Protein AF-A0A7S1S851-F1 (afdb_monomer)

Foldseek 3Di:
DDDDDDDDDDDDDDDDDDDDDDDDDDDDDDDDDDDDDDDDDDPPPPPCDVVNVVVVPDDDAAAAQRVVLLLLLLLLLLVPPCPPPVAPQSVDSQKHKLVSLLLLLLADSVLSLCLQCPVLVFDFPDDPPVCVVVVIGMHGSSSLLVSLVVSDPPQFWARYFQWAWEAFPPHPGIDTHQRRDLVVLLPADDDFDDLVLLCLQAPDPPPPPPPPPDDPVVLVVVVVLVVCVVVDDDPVSVVVVSCLSHPHDDSVLSSQLSSLSSRIHTYFQEAEDEVCVVPVPDDPDDPPPPPLVVPLPPGLRVVLRSLLSNLLNLLSLLSSCLPDPLVQVLCCQQQVGNDPVLSSLLSQLSSQLNSLSSFEYEYPQAPSDDPNYAKAADQDPDGQADPVRHGYIHGHPNNSPDGSLVVSLVSQLRSCCHSSNVADQFFLDDDDPPGSGQGGSVSSSVCNNPPSVNSSRHSNSSSVSSSSSRQHDDDPPDPDDPPDDSSPPLDPDPDDPDDPPPPPPNDDDPPSPPDPPPPFFQFLVAFPPPHPDDCQQPQWDQDPVRTTGHDPQWTHDNSHTDGD

InterPro domains:
  IPR024079 Metallopeptidase, catalytic domain superfamily [G3DSA:3.40.390.10] (291-471)
  IPR029463 Lysine-specific metallo-endopeptidase [PF14521] (325-466)
  IPR029463 Lysine-specific metallo-endopeptidase [SM01351] (320-467)

Solvent-accessible surface area (backbone atoms only — not comparable to full-atom values): 32716 Å² total; per-residue (Å²): 144,82,89,82,85,88,82,88,79,88,88,77,84,90,80,85,91,86,91,77,86,84,81,85,80,83,85,83,91,80,79,92,85,82,89,80,91,80,92,75,90,70,91,72,80,73,78,75,47,69,68,58,56,55,59,70,69,51,75,79,79,59,52,44,72,33,66,69,48,37,48,53,41,20,48,51,46,41,68,71,49,62,83,77,76,73,44,77,53,68,71,37,50,55,27,42,43,36,65,39,51,15,61,70,56,36,27,24,50,65,40,40,48,46,33,40,52,67,72,55,57,51,67,68,64,57,77,54,68,67,47,47,74,72,64,53,42,23,36,45,34,65,56,54,47,52,41,37,53,69,75,43,60,76,73,36,51,29,81,23,41,35,18,25,24,36,65,40,79,95,47,93,60,55,46,48,75,45,73,61,35,72,75,57,52,40,70,55,56,74,83,83,49,55,48,68,56,27,36,57,31,68,45,71,70,78,66,75,71,74,66,92,83,76,75,62,59,68,60,52,50,50,51,48,51,64,71,43,55,93,69,63,83,47,74,66,56,52,51,53,50,46,45,68,56,20,32,76,58,54,64,71,56,49,37,50,57,54,33,35,64,47,42,25,35,48,54,51,67,62,47,68,47,50,43,65,76,77,37,79,85,64,94,84,84,79,85,85,65,67,75,70,62,70,73,59,60,100,51,51,60,43,51,52,44,52,45,42,47,50,34,33,47,37,29,39,50,27,59,70,36,58,89,34,77,64,31,45,54,45,29,36,45,26,24,43,44,61,50,67,72,56,49,52,50,51,48,41,38,40,40,39,32,34,58,45,58,38,30,29,33,40,29,42,67,30,93,85,53,49,91,43,22,32,62,52,64,43,43,50,82,79,65,19,37,48,102,83,71,26,33,41,40,27,35,16,74,36,35,75,72,43,56,71,30,54,41,30,38,47,56,44,22,54,44,25,33,26,73,86,47,56,21,39,84,38,55,63,42,70,54,81,97,62,40,41,56,34,35,29,63,72,43,22,36,48,32,2,70,75,37,32,82,51,16,71,36,15,20,58,27,52,20,51,40,32,58,68,52,50,72,71,57,74,53,93,86,57,83,88,54,99,83,61,63,85,82,61,62,99,60,81,71,88,88,70,86,80,81,85,79,80,54,96,78,78,63,80,76,75,78,69,78,66,73,70,61,92,87,61,41,39,61,25,88,41,64,28,77,90,46,79,60,59,72,85,28,42,62,57,44,71,45,95,88,29,31,21,26,29,38,93,70,30,33,26,56,96,40,22,35,40,76,101

pLDDT: mean 81.57, std 20.52, range [30.0, 98.5]

Nearest PDB structures (foldseek):
  2x3b-assembly1_A  TM=8.551E-01  e=3.881E-07  Aeromonas salmonicida subsp. achromogenes
  2x3b-assembly1_B  TM=8.591E-01  e=5.454E-07  Aeromonas salmonicida subsp. achromogenes
  8ugc-assembly2_B  TM=2.317E-01  e=4.389E+00  synthetic construct

Structure (mmCIF, N/CA/C/O backbone):
data_AF-A0A7S1S851-F1
#
_entry.id   AF-A0A7S1S851-F1
#
loop_
_atom_site.group_PDB
_atom_site.id
_atom_site.type_symbol
_atom_site.label_atom_id
_atom_site.label_alt_id
_atom_site.label_comp_id
_atom_site.label_asym_id
_atom_site.label_entity_id
_atom_site.label_seq_id
_atom_site.pdbx_PDB_ins_code
_atom_site.Cartn_x
_atom_site.Cartn_y
_atom_site.Cartn_z
_atom_site.occupancy
_atom_site.B_iso_or_equiv
_atom_site.auth_seq_id
_atom_site.auth_comp_id
_atom_site.auth_asym_id
_atom_site.auth_atom_id
_atom_site.pdbx_PDB_model_num
ATOM 1 N N . VAL A 1 1 ? -51.704 -3.972 32.680 1.00 39.94 1 VAL A N 1
ATOM 2 C CA . VAL A 1 1 ? -52.248 -2.944 31.767 1.00 39.94 1 VAL A CA 1
ATOM 3 C C . VAL A 1 1 ? -51.208 -2.741 30.686 1.00 39.94 1 VAL A C 1
ATOM 5 O O . VAL A 1 1 ? -50.244 -2.023 30.900 1.00 39.94 1 VAL A O 1
ATOM 8 N N . ALA A 1 2 ? -51.317 -3.532 29.623 1.00 32.38 2 ALA A N 1
ATOM 9 C CA . ALA A 1 2 ? -50.386 -3.569 28.504 1.00 32.38 2 ALA A CA 1
ATOM 10 C C . ALA A 1 2 ? -51.182 -3.201 27.250 1.00 32.38 2 ALA A C 1
ATOM 12 O O . ALA A 1 2 ? -52.262 -3.752 27.042 1.00 32.38 2 ALA A O 1
ATOM 13 N N . LEU A 1 3 ? -50.672 -2.246 26.479 1.00 42.72 3 LEU A N 1
ATOM 14 C CA . LEU A 1 3 ? -51.167 -1.904 25.151 1.00 42.72 3 LEU A CA 1
ATOM 15 C C . LEU A 1 3 ? -50.251 -2.604 24.148 1.00 42.72 3 LEU A C 1
ATOM 17 O O . LEU A 1 3 ? -49.051 -2.340 24.124 1.00 42.72 3 LEU A O 1
ATOM 21 N N . VAL A 1 4 ? -50.824 -3.517 23.371 1.00 40.59 4 VAL A N 1
ATOM 22 C CA . VAL A 1 4 ? -50.229 -4.088 22.161 1.00 40.59 4 VAL A CA 1
ATOM 23 C C . VAL A 1 4 ? -51.035 -3.501 21.009 1.00 40.59 4 VAL A C 1
ATOM 25 O O . VAL A 1 4 ? -52.261 -3.588 21.025 1.00 40.59 4 VAL A O 1
ATOM 28 N N . GLY A 1 5 ? -50.350 -2.822 20.092 1.00 38.72 5 GLY A N 1
ATOM 29 C CA . GLY A 1 5 ? -50.911 -2.349 18.833 1.00 38.72 5 GLY A CA 1
ATOM 30 C C . GLY A 1 5 ? -50.645 -3.380 17.746 1.00 38.72 5 GLY A C 1
ATOM 31 O O . GLY A 1 5 ? -49.513 -3.845 17.608 1.00 38.72 5 GLY A O 1
ATOM 32 N N . ASP A 1 6 ? -51.706 -3.732 17.030 1.00 37.62 6 ASP A N 1
ATOM 33 C CA . ASP A 1 6 ? -51.705 -4.571 15.839 1.00 37.62 6 ASP A CA 1
ATOM 34 C C . ASP A 1 6 ? -51.187 -3.776 14.629 1.00 37.62 6 ASP A C 1
ATOM 36 O O . ASP A 1 6 ? -51.644 -2.660 14.379 1.00 37.62 6 ASP A O 1
ATOM 40 N N . GLU A 1 7 ? -50.269 -4.362 13.857 1.00 41.78 7 GLU A N 1
ATOM 41 C CA . GLU A 1 7 ? -49.989 -3.944 12.479 1.00 41.78 7 GLU A CA 1
ATOM 42 C C . GLU A 1 7 ? -50.407 -5.059 11.515 1.00 41.78 7 GLU A C 1
ATOM 44 O O . GLU A 1 7 ? -49.962 -6.207 11.601 1.00 41.78 7 GLU A O 1
ATOM 49 N N . GLU A 1 8 ? -51.301 -4.689 10.600 1.00 37.66 8 GLU A N 1
ATOM 50 C CA . GLU A 1 8 ? -51.836 -5.502 9.516 1.00 37.66 8 GLU A CA 1
ATOM 51 C C . GLU A 1 8 ? -50.798 -5.686 8.392 1.00 37.66 8 GLU A C 1
ATOM 53 O O . GLU A 1 8 ? -50.186 -4.730 7.919 1.00 37.66 8 GLU A O 1
ATOM 58 N N . CYS A 1 9 ? -50.647 -6.920 7.902 1.00 31.52 9 CYS A N 1
ATOM 59 C CA . CYS A 1 9 ? -49.972 -7.223 6.636 1.00 31.52 9 CYS A CA 1
ATOM 60 C C . CYS A 1 9 ? -51.009 -7.369 5.510 1.00 31.52 9 CYS A C 1
ATOM 62 O O . CYS A 1 9 ? -51.999 -8.082 5.702 1.00 31.52 9 CYS A O 1
ATOM 64 N N . PRO A 1 10 ? -50.790 -6.798 4.309 1.00 46.47 10 PRO A N 1
ATOM 65 C CA . PRO A 1 10 ? -51.670 -7.037 3.178 1.00 46.47 10 PRO A CA 1
ATOM 66 C C . PRO A 1 10 ? -51.397 -8.407 2.541 1.00 46.47 10 PRO A C 1
ATOM 68 O O . PRO A 1 10 ? -50.267 -8.791 2.242 1.00 46.47 10 PRO A O 1
ATOM 71 N N . SER A 1 11 ? -52.491 -9.128 2.318 1.00 38.31 11 SER A N 1
ATOM 72 C CA . SER A 1 11 ? -52.597 -10.410 1.629 1.00 38.31 11 SER A CA 1
ATOM 73 C C . SER A 1 11 ? -52.113 -10.348 0.176 1.00 38.31 11 SER A C 1
ATOM 75 O O . SER A 1 11 ? -52.639 -9.560 -0.614 1.00 38.31 11 SER A O 1
ATOM 77 N N . LEU A 1 12 ? -51.200 -11.248 -0.201 1.00 37.12 12 LEU A N 1
ATOM 78 C CA . LEU A 1 12 ? -50.907 -11.581 -1.596 1.00 37.12 12 LEU A CA 1
ATOM 79 C C . LEU A 1 12 ? -51.399 -12.991 -1.938 1.00 37.12 12 LEU A C 1
ATOM 81 O O . LEU A 1 12 ? -51.325 -13.917 -1.133 1.00 37.12 12 LEU A O 1
ATOM 85 N N . GLY A 1 13 ? -51.952 -13.068 -3.148 1.00 38.12 13 GLY A N 1
ATOM 86 C CA . GLY A 1 13 ? -52.731 -14.146 -3.745 1.00 38.12 13 GLY A CA 1
ATOM 87 C C . GLY A 1 13 ? -52.154 -15.556 -3.659 1.00 38.12 13 GLY A C 1
ATOM 88 O O . GLY A 1 13 ? -50.960 -15.791 -3.819 1.00 38.12 13 GLY A O 1
ATOM 89 N N . ALA A 1 14 ? -53.086 -16.489 -3.488 1.00 39.44 14 ALA A N 1
ATOM 90 C CA . ALA A 1 14 ? -52.912 -17.921 -3.629 1.00 39.44 14 ALA A CA 1
ATOM 91 C C . ALA A 1 14 ? -52.558 -18.313 -5.076 1.00 39.44 14 ALA A C 1
ATOM 93 O O . ALA A 1 14 ? -53.204 -17.872 -6.029 1.00 39.44 14 ALA A O 1
ATOM 94 N N . GLY A 1 15 ? -51.568 -19.193 -5.209 1.00 39.69 15 GLY A N 1
ATOM 95 C CA . GLY A 1 15 ? -51.209 -19.919 -6.422 1.00 39.69 15 GLY A CA 1
ATOM 96 C C . GLY A 1 15 ? -50.681 -21.297 -6.023 1.00 39.69 15 GLY A C 1
ATOM 97 O O . GLY A 1 15 ? -49.881 -21.415 -5.101 1.00 39.69 15 GLY A O 1
ATOM 98 N N . ASP A 1 16 ? -51.233 -22.314 -6.666 1.00 41.53 16 ASP A N 1
ATOM 99 C CA . ASP A 1 16 ? -51.361 -23.704 -6.235 1.00 41.53 16 ASP A CA 1
ATOM 100 C C . ASP A 1 16 ? -50.160 -24.604 -6.615 1.00 41.53 16 ASP A C 1
ATOM 102 O O . ASP A 1 16 ? -49.400 -24.295 -7.531 1.00 41.53 16 ASP A O 1
ATOM 106 N N . ALA A 1 17 ? -50.110 -25.766 -5.954 1.00 39.25 17 ALA A N 1
ATOM 107 C CA . ALA A 1 17 ? -49.441 -27.025 -6.308 1.00 39.25 17 ALA A CA 1
ATOM 108 C C . ALA A 1 17 ? -47.898 -27.152 -6.241 1.00 39.25 17 ALA A C 1
ATOM 110 O O . ALA A 1 17 ? -47.154 -26.716 -7.114 1.00 39.25 17 ALA A O 1
ATOM 111 N N . GLY A 1 18 ? -47.434 -27.946 -5.266 1.00 33.91 18 GLY A N 1
ATOM 112 C CA . GLY A 1 18 ? -46.076 -28.503 -5.216 1.00 33.91 18 GLY A CA 1
ATOM 113 C C . GLY A 1 18 ? -45.863 -29.383 -3.984 1.00 33.91 18 GLY A C 1
ATOM 114 O O . GLY A 1 18 ? -45.373 -28.925 -2.961 1.00 33.91 18 GLY A O 1
ATOM 115 N N . ARG A 1 19 ? -46.314 -30.637 -4.065 1.00 39.62 19 ARG A N 1
ATOM 116 C CA . ARG A 1 19 ? -46.298 -31.647 -2.999 1.00 39.62 19 ARG A CA 1
ATOM 117 C C . ARG A 1 19 ? -44.986 -32.437 -3.092 1.00 39.62 19 ARG A C 1
ATOM 119 O O . ARG A 1 19 ? -44.835 -33.196 -4.042 1.00 39.62 19 ARG A O 1
ATOM 126 N N . GLU A 1 20 ? -44.080 -32.288 -2.126 1.00 38.19 20 GLU A N 1
ATOM 127 C CA . GLU A 1 20 ? -42.930 -33.188 -1.951 1.00 38.19 20 GLU A CA 1
ATOM 128 C C . GLU A 1 20 ? -42.841 -33.702 -0.508 1.00 38.19 20 GLU A C 1
ATOM 130 O O . GLU A 1 20 ? -43.024 -32.970 0.466 1.00 38.19 20 GLU A O 1
ATOM 135 N N . ASP A 1 21 ? -42.628 -35.013 -0.422 1.00 34.00 21 ASP A N 1
ATOM 136 C CA . ASP A 1 21 ? -42.669 -35.862 0.759 1.00 34.00 21 ASP A CA 1
ATOM 137 C C . ASP A 1 21 ? -41.487 -35.626 1.716 1.00 34.00 21 ASP A C 1
ATOM 139 O O . ASP A 1 21 ? -40.323 -35.840 1.378 1.00 34.00 21 ASP A O 1
ATOM 143 N N . CYS A 1 22 ? -41.795 -35.306 2.975 1.00 30.00 22 CYS A N 1
ATOM 144 C CA . CYS A 1 22 ? -40.850 -35.403 4.089 1.00 30.00 22 CYS A CA 1
ATOM 145 C C . CYS A 1 22 ? -40.828 -36.840 4.638 1.00 30.00 22 CYS A C 1
ATOM 147 O O . CYS A 1 22 ? -41.645 -37.214 5.481 1.00 30.00 22 CYS A O 1
ATOM 149 N N . SER A 1 23 ? -39.858 -37.640 4.192 1.00 33.72 23 SER A N 1
ATOM 150 C CA . SER A 1 23 ? -39.542 -38.946 4.779 1.00 33.72 23 SER A CA 1
ATOM 151 C C . SER A 1 23 ? -38.701 -38.787 6.054 1.00 33.72 23 SER A C 1
ATOM 153 O O . SER A 1 23 ? -37.487 -38.589 6.008 1.00 33.72 23 SER A O 1
ATOM 155 N N . LEU A 1 24 ? -39.357 -38.923 7.209 1.00 32.78 24 LEU A N 1
ATOM 156 C CA . LEU A 1 24 ? -38.745 -39.129 8.524 1.00 32.78 24 LEU A CA 1
ATOM 157 C C . LEU A 1 24 ? -38.069 -40.510 8.585 1.00 32.78 24 LEU A C 1
ATOM 159 O O . LEU A 1 24 ? -38.746 -41.535 8.611 1.00 32.78 24 LEU A O 1
ATOM 163 N N . SER A 1 25 ? -36.737 -40.544 8.663 1.00 33.62 25 SER A N 1
ATOM 164 C CA . SER A 1 25 ? -35.997 -41.761 9.024 1.00 33.62 25 SER A CA 1
ATOM 165 C C . SER A 1 25 ? -35.737 -41.789 10.528 1.00 33.62 25 SER A C 1
ATOM 167 O O . SER A 1 25 ? -35.037 -40.940 11.077 1.00 33.62 25 SER A O 1
ATOM 169 N N . ALA A 1 26 ? -36.333 -42.783 11.182 1.00 33.44 26 ALA A N 1
ATOM 170 C CA . ALA A 1 26 ? -36.155 -43.111 12.586 1.00 33.44 26 ALA A CA 1
ATOM 171 C C . ALA A 1 26 ? -34.736 -43.643 12.856 1.00 33.44 26 ALA A C 1
ATOM 173 O O . ALA A 1 26 ? -34.280 -44.583 12.205 1.00 33.44 26 ALA A O 1
ATOM 174 N N . LEU A 1 27 ? -34.052 -43.070 13.851 1.00 33.53 27 LEU A N 1
ATOM 175 C CA . LEU A 1 27 ? -32.785 -43.589 14.361 1.00 33.53 27 LEU A CA 1
ATOM 176 C C . LEU A 1 27 ? -33.067 -44.732 15.351 1.00 33.53 27 LEU A C 1
ATOM 178 O O . LEU A 1 27 ? -33.621 -44.520 16.431 1.00 33.53 27 LEU A O 1
ATOM 182 N N . GLN A 1 28 ? -32.688 -45.950 14.968 1.00 40.25 28 GLN A N 1
ATOM 183 C CA . GLN A 1 28 ? -32.738 -47.148 15.803 1.00 40.25 28 GLN A CA 1
ATOM 184 C C . GLN A 1 28 ? -31.576 -47.181 16.806 1.00 40.25 28 GLN A C 1
ATOM 186 O O . GLN A 1 28 ? -30.404 -47.094 16.447 1.00 40.25 28 GLN A O 1
ATOM 191 N N . LEU A 1 29 ? -31.935 -47.372 18.075 1.00 40.53 29 LEU A N 1
ATOM 192 C CA . LEU A 1 29 ? -31.059 -47.716 19.192 1.00 40.53 29 LEU A CA 1
ATOM 193 C C . LEU A 1 29 ? -30.669 -49.205 19.145 1.00 40.53 29 LEU A C 1
ATOM 195 O O . LEU A 1 29 ? -31.500 -50.079 19.372 1.00 40.53 29 LEU A O 1
ATOM 199 N N . HIS A 1 30 ? -29.379 -49.482 18.976 1.00 37.72 30 HIS A N 1
ATOM 200 C CA . HIS A 1 30 ? -28.691 -50.703 19.417 1.00 37.72 30 HIS A CA 1
ATOM 201 C C . HIS A 1 30 ? -27.325 -50.247 19.952 1.00 37.72 30 HIS A C 1
ATOM 203 O O . HIS A 1 30 ? -26.721 -49.345 19.393 1.00 37.72 30 HIS A O 1
ATOM 209 N N . GLY A 1 31 ? -26.734 -50.742 21.031 1.00 32.47 31 GLY A N 1
ATOM 210 C CA . GLY A 1 31 ? -26.925 -51.956 21.806 1.00 32.47 31 GLY A CA 1
ATOM 211 C C . GLY A 1 31 ? -25.538 -52.286 22.372 1.00 32.47 31 GLY A C 1
ATOM 212 O O . GLY A 1 31 ? -24.575 -52.407 21.622 1.00 32.47 31 GLY A O 1
ATOM 213 N N . ARG A 1 32 ? -25.422 -52.354 23.701 1.00 42.75 32 ARG A N 1
ATOM 214 C CA . ARG A 1 32 ? -24.187 -52.629 24.457 1.00 42.75 32 ARG A CA 1
ATOM 215 C C . ARG A 1 32 ? -23.467 -53.898 23.975 1.00 42.75 32 ARG A C 1
ATOM 217 O O . ARG A 1 32 ? -24.116 -54.936 23.881 1.00 42.75 32 ARG A O 1
ATOM 224 N N . ARG A 1 33 ? -22.129 -53.873 23.896 1.00 40.75 33 ARG A N 1
ATOM 225 C CA . ARG A 1 33 ? -21.268 -55.017 24.263 1.00 40.75 33 ARG A CA 1
ATOM 226 C C . ARG A 1 33 ? -19.983 -54.549 24.943 1.00 40.75 33 ARG A C 1
ATOM 228 O O . ARG A 1 33 ? -19.328 -53.618 24.496 1.00 40.75 33 ARG A O 1
ATOM 235 N N . ALA A 1 34 ? -19.699 -55.219 26.053 1.00 44.41 34 ALA A N 1
ATOM 236 C CA . ALA A 1 34 ? -18.538 -55.077 26.913 1.00 44.41 34 ALA A CA 1
ATOM 237 C C . ALA A 1 34 ? -17.467 -56.133 26.587 1.00 44.41 34 ALA A C 1
ATOM 239 O O . ALA A 1 34 ? -17.764 -57.119 25.909 1.00 44.41 34 ALA A O 1
ATOM 240 N N . ALA A 1 35 ? -16.302 -55.947 27.224 1.00 40.94 35 ALA A N 1
ATOM 241 C CA . ALA A 1 35 ? -15.132 -56.831 27.315 1.00 40.94 35 ALA A CA 1
ATOM 242 C C . ALA A 1 35 ? -14.194 -56.742 26.088 1.00 40.94 35 ALA A C 1
ATOM 244 O O . ALA A 1 35 ? -14.656 -56.713 24.958 1.00 40.94 35 ALA A O 1
ATOM 245 N N . ARG A 1 36 ? -12.863 -56.690 26.217 1.00 41.66 36 ARG A N 1
ATOM 246 C CA . ARG A 1 36 ? -11.988 -57.341 27.205 1.00 41.66 36 ARG A CA 1
ATOM 247 C C . ARG A 1 36 ? -10.614 -56.648 27.263 1.00 41.66 36 ARG A C 1
ATOM 249 O O . ARG A 1 36 ? -10.114 -56.220 26.229 1.00 41.66 36 ARG A O 1
ATOM 256 N N . ASP A 1 37 ? -10.012 -56.626 28.450 1.00 43.97 37 ASP A N 1
ATOM 257 C CA . ASP A 1 37 ? -8.630 -56.223 28.715 1.00 43.97 37 ASP A CA 1
ATOM 258 C C . ASP A 1 37 ? -7.607 -56.999 27.875 1.00 43.97 37 ASP A C 1
ATOM 260 O O . ASP A 1 37 ? -7.678 -58.224 27.747 1.00 43.97 37 ASP A O 1
ATOM 264 N N . THR A 1 38 ? -6.584 -56.305 27.377 1.00 44.50 38 THR A N 1
ATOM 265 C CA . THR A 1 38 ? -5.260 -56.901 27.158 1.00 44.50 38 THR A CA 1
ATOM 266 C C . THR A 1 38 ? -4.206 -55.834 27.431 1.00 44.50 38 THR A C 1
ATOM 268 O O . THR A 1 38 ? -3.881 -55.002 26.590 1.00 44.50 38 THR A O 1
ATOM 271 N N . PHE A 1 39 ? -3.729 -55.831 28.672 1.00 43.50 39 PHE A N 1
ATOM 272 C CA . PHE A 1 39 ? -2.654 -54.987 29.169 1.00 43.50 39 PHE A CA 1
ATOM 273 C C . PHE A 1 39 ? -1.320 -55.600 28.711 1.00 43.50 39 PHE A C 1
ATOM 275 O O . PHE A 1 39 ? -0.819 -56.539 29.326 1.00 43.50 39 PHE A O 1
ATOM 282 N N . GLN A 1 40 ? -0.765 -55.115 27.599 1.00 42.94 40 GLN A N 1
ATOM 283 C CA . GLN A 1 40 ? 0.641 -55.324 27.246 1.00 42.94 40 GLN A CA 1
ATOM 284 C C . GLN A 1 40 ? 1.399 -54.032 27.541 1.00 42.94 40 GLN A C 1
ATOM 286 O O . GLN A 1 40 ? 1.354 -53.071 26.777 1.00 42.94 40 GLN A O 1
ATOM 291 N N . GLY A 1 41 ? 2.074 -54.014 28.689 1.00 45.94 41 GLY A N 1
ATOM 292 C CA . GLY A 1 41 ? 3.061 -52.997 29.014 1.00 45.94 41 GLY A CA 1
ATOM 293 C C . GLY A 1 41 ? 4.297 -53.187 28.141 1.00 45.94 41 GLY A C 1
ATOM 294 O O . GLY A 1 41 ? 5.101 -54.079 28.392 1.00 45.94 41 GLY A O 1
ATOM 295 N N . SER A 1 42 ? 4.443 -52.341 27.125 1.00 44.81 42 SER A N 1
ATOM 296 C CA . SER A 1 42 ? 5.742 -52.023 26.541 1.00 44.81 42 SER A CA 1
ATOM 297 C C . SER A 1 42 ? 6.125 -50.625 27.012 1.00 44.81 42 SER A C 1
ATOM 299 O O . SER A 1 42 ? 5.442 -49.657 26.670 1.00 44.81 42 SER A O 1
ATOM 301 N N . GLU A 1 43 ? 7.197 -50.517 27.795 1.00 48.25 43 GLU A N 1
ATOM 302 C CA . GLU A 1 43 ? 7.880 -49.254 28.081 1.00 48.25 43 GLU A CA 1
ATOM 303 C C . GLU A 1 43 ? 8.383 -48.642 26.763 1.00 48.25 43 GLU A C 1
ATOM 305 O O . GLU A 1 43 ? 9.513 -48.863 26.332 1.00 48.25 43 GLU A O 1
ATOM 310 N N . GLN A 1 44 ? 7.533 -47.863 26.096 1.00 45.66 44 GLN A N 1
ATOM 311 C CA . GLN A 1 44 ? 7.991 -46.836 25.173 1.00 45.66 44 GLN A CA 1
ATOM 312 C C . GLN A 1 44 ? 8.393 -45.632 26.017 1.00 45.66 44 GLN A C 1
ATOM 314 O O . GLN A 1 44 ? 7.574 -44.782 26.366 1.00 45.66 44 GLN A O 1
ATOM 319 N N . ILE A 1 45 ? 9.680 -45.569 26.359 1.00 48.28 45 ILE A N 1
ATOM 320 C CA . ILE A 1 45 ? 10.319 -44.318 26.758 1.00 48.28 45 ILE A CA 1
ATOM 321 C C . ILE A 1 45 ? 10.251 -43.415 25.524 1.00 48.28 45 ILE A C 1
ATOM 323 O O . ILE A 1 45 ? 11.097 -43.478 24.633 1.00 48.28 45 ILE A O 1
ATOM 327 N N . HIS A 1 46 ? 9.180 -42.627 25.430 1.00 52.38 46 HIS A N 1
ATOM 328 C CA . HIS A 1 46 ? 9.069 -41.557 24.457 1.00 52.38 46 HIS A CA 1
ATOM 329 C C . HIS A 1 46 ? 10.212 -40.584 24.733 1.00 52.38 46 HIS A C 1
ATOM 331 O O . HIS A 1 46 ? 10.179 -39.827 25.702 1.00 52.38 46 HIS A O 1
ATOM 337 N N . ALA A 1 47 ? 11.235 -40.623 23.883 1.00 52.28 47 ALA A N 1
ATOM 338 C CA . ALA A 1 47 ? 12.187 -39.539 23.756 1.00 52.28 47 ALA A CA 1
ATOM 339 C C . ALA A 1 47 ? 11.398 -38.306 23.298 1.00 52.28 47 ALA A C 1
ATOM 341 O O . ALA A 1 47 ? 11.202 -38.085 22.103 1.00 52.28 47 ALA A O 1
ATOM 342 N N . ILE A 1 48 ? 10.880 -37.543 24.262 1.00 53.03 48 ILE A N 1
ATOM 343 C CA . ILE A 1 48 ? 10.404 -36.184 24.036 1.00 53.03 48 ILE A CA 1
ATOM 344 C C . ILE A 1 48 ? 11.637 -35.441 23.548 1.00 53.03 48 ILE A C 1
ATOM 346 O O . ILE A 1 48 ? 12.553 -35.164 24.318 1.00 53.03 48 ILE A O 1
ATOM 350 N N . THR A 1 49 ? 11.708 -35.231 22.239 1.00 71.25 49 THR A N 1
ATOM 351 C CA . THR A 1 49 ? 12.826 -34.517 21.629 1.00 71.25 49 THR A CA 1
ATOM 352 C C . THR A 1 49 ? 12.938 -33.137 22.273 1.00 71.25 49 THR A C 1
ATOM 354 O O . THR A 1 49 ? 11.920 -32.516 22.592 1.00 71.25 49 THR A O 1
ATOM 357 N N . ASP A 1 50 ? 14.156 -32.625 22.441 1.00 63.16 50 ASP A N 1
ATOM 358 C CA . ASP A 1 50 ? 14.386 -31.288 23.006 1.00 63.16 50 ASP A CA 1
ATOM 359 C C . ASP A 1 50 ? 13.582 -30.195 22.272 1.00 63.16 50 ASP A C 1
ATOM 361 O O . ASP A 1 50 ? 13.189 -29.198 22.870 1.00 63.16 50 ASP A O 1
ATOM 365 N N . ALA A 1 51 ? 13.232 -30.407 20.996 1.00 57.50 51 ALA A N 1
ATOM 366 C CA . ALA A 1 51 ? 12.351 -29.531 20.223 1.00 57.50 51 ALA A CA 1
ATOM 367 C C . ALA A 1 51 ? 10.906 -29.458 20.762 1.00 57.50 51 ALA A C 1
ATOM 369 O O . ALA A 1 51 ? 10.259 -28.414 20.677 1.00 57.50 51 ALA A O 1
ATOM 370 N N . GLU A 1 52 ? 10.383 -30.545 21.326 1.00 64.62 52 GLU A N 1
ATOM 371 C CA . GLU A 1 52 ? 9.035 -30.611 21.897 1.00 64.62 52 GLU A CA 1
ATOM 372 C C . GLU A 1 52 ? 8.994 -30.020 23.317 1.00 64.62 52 GLU A C 1
ATOM 374 O O . GLU A 1 52 ? 8.030 -29.345 23.685 1.00 64.62 52 GLU A O 1
ATOM 379 N N . LEU A 1 53 ? 10.084 -30.172 24.078 1.00 61.72 53 LEU A N 1
ATOM 380 C CA . LEU A 1 53 ? 10.308 -29.468 25.347 1.00 61.72 53 LEU A CA 1
ATOM 381 C C . LEU A 1 53 ? 10.481 -27.954 25.141 1.00 61.72 53 LEU A C 1
ATOM 383 O O . LEU A 1 53 ? 9.863 -27.170 25.861 1.00 61.72 53 LEU A O 1
ATOM 387 N N . LEU A 1 54 ? 11.222 -27.532 24.111 1.00 58.75 54 LEU A N 1
ATOM 388 C CA . LEU A 1 54 ? 11.359 -26.119 23.739 1.00 58.75 54 LEU A CA 1
ATOM 389 C C . LEU A 1 54 ? 10.037 -25.517 23.236 1.00 58.75 54 LEU A C 1
ATOM 391 O O . LEU A 1 54 ? 9.733 -24.370 23.557 1.00 58.75 54 LEU A O 1
ATOM 395 N N . ARG A 1 55 ? 9.202 -26.286 22.521 1.00 62.84 55 ARG A N 1
ATOM 396 C CA . ARG A 1 55 ? 7.844 -25.847 22.146 1.00 62.84 55 ARG A CA 1
ATOM 397 C C . ARG A 1 55 ? 6.912 -25.701 23.348 1.00 62.84 55 ARG A C 1
ATOM 399 O O . ARG A 1 55 ? 6.108 -24.776 23.356 1.00 62.84 55 ARG A O 1
ATOM 406 N N . LYS A 1 56 ? 7.017 -26.566 24.364 1.00 65.31 56 LYS A N 1
ATOM 407 C CA . LYS A 1 56 ? 6.212 -26.466 25.599 1.00 65.31 56 LYS A CA 1
ATOM 408 C C . LYS A 1 56 ? 6.629 -25.310 26.512 1.00 65.31 56 LYS A C 1
ATOM 410 O O . LYS A 1 56 ? 5.819 -24.875 27.323 1.00 65.31 56 LYS A O 1
ATOM 415 N N . ALA A 1 57 ? 7.861 -24.818 26.384 1.00 67.88 57 ALA A N 1
ATOM 416 C CA . ALA A 1 57 ? 8.367 -23.684 27.156 1.00 67.88 57 ALA A CA 1
ATOM 417 C C . ALA A 1 57 ? 8.090 -22.314 26.507 1.00 67.88 57 ALA A C 1
ATOM 419 O O . ALA A 1 57 ? 8.314 -21.285 27.147 1.00 67.88 57 ALA A O 1
ATOM 420 N N . ALA A 1 58 ? 7.620 -22.273 25.254 1.00 64.94 58 ALA A N 1
ATOM 421 C CA . ALA A 1 58 ? 7.284 -21.017 24.599 1.00 64.94 58 ALA A CA 1
ATOM 422 C C . ALA A 1 58 ? 6.018 -20.407 25.237 1.00 64.94 58 ALA A C 1
ATOM 424 O O . ALA A 1 58 ? 5.038 -21.130 25.445 1.00 64.94 58 ALA A O 1
ATOM 425 N N . PRO A 1 59 ? 6.004 -19.096 25.549 1.00 72.19 59 PRO A N 1
ATOM 426 C CA . PRO A 1 59 ? 4.787 -18.431 25.996 1.00 72.19 59 PRO A CA 1
ATOM 427 C C . PRO A 1 59 ? 3.681 -18.604 24.942 1.00 72.19 59 PRO A C 1
ATOM 429 O O . PRO A 1 59 ? 3.990 -18.699 23.748 1.00 72.19 59 PRO A O 1
ATOM 432 N N . PRO A 1 60 ? 2.400 -18.660 25.358 1.00 71.00 60 PRO A N 1
ATOM 433 C CA . PRO A 1 60 ? 1.301 -18.736 24.410 1.00 71.00 60 PRO A CA 1
ATOM 434 C C . PRO A 1 60 ? 1.412 -17.569 23.422 1.00 71.00 60 PRO A C 1
ATOM 436 O O . PRO A 1 60 ? 1.784 -16.460 23.821 1.00 71.00 60 PRO A O 1
ATOM 439 N N . PRO A 1 61 ? 1.134 -17.810 22.134 1.00 68.75 61 PRO A N 1
ATOM 440 C CA . PRO A 1 61 ? 1.279 -16.776 21.130 1.00 68.75 61 PRO A CA 1
ATOM 441 C C . PRO A 1 61 ? 0.276 -15.639 21.428 1.00 68.75 61 PRO A C 1
ATOM 443 O O . PRO A 1 61 ? -0.806 -15.905 21.966 1.00 68.75 61 PRO A O 1
ATOM 446 N N . PRO A 1 62 ? 0.638 -14.372 21.155 1.00 79.19 62 PRO A N 1
ATOM 447 C CA . PRO A 1 62 ? -0.184 -13.226 21.532 1.00 79.19 62 PRO A CA 1
ATOM 448 C C . PRO A 1 62 ? -1.552 -13.273 20.834 1.00 79.19 62 PRO A C 1
ATOM 450 O O . PRO A 1 62 ? -1.653 -13.778 19.715 1.00 79.19 62 PRO A O 1
ATOM 453 N N . PRO A 1 63 ? -2.622 -12.759 21.461 1.00 90.31 63 PRO A N 1
ATOM 454 C CA . PRO A 1 63 ? -3.950 -12.748 20.851 1.00 90.31 63 PRO A CA 1
ATOM 455 C C . PRO A 1 63 ? -3.980 -11.905 19.559 1.00 90.31 63 PRO A C 1
ATOM 457 O O . PRO A 1 63 ? -3.131 -11.047 19.347 1.00 90.31 63 PRO A O 1
ATOM 460 N N . ILE A 1 64 ? -4.988 -12.116 18.700 1.00 91.81 64 ILE A N 1
ATOM 461 C CA . ILE A 1 64 ? -5.178 -11.391 17.419 1.00 91.81 64 ILE A CA 1
ATOM 462 C C . ILE A 1 64 ? -5.173 -9.861 17.585 1.00 91.81 64 ILE A C 1
ATOM 464 O O . ILE A 1 64 ? -4.636 -9.152 16.740 1.00 91.81 64 ILE A O 1
ATOM 468 N N . CYS A 1 65 ? -5.753 -9.361 18.676 1.00 95.75 65 CYS A N 1
ATOM 469 C CA . CYS A 1 65 ? -5.701 -7.955 19.069 1.00 95.75 65 CYS A CA 1
ATOM 470 C C . CYS A 1 65 ? -4.687 -7.787 20.200 1.00 95.75 65 CYS A C 1
ATOM 472 O O . CYS A 1 65 ? -5.064 -7.532 21.347 1.00 95.75 65 CYS A O 1
ATOM 474 N N . ASP A 1 66 ? -3.407 -8.003 19.891 1.00 95.56 66 ASP A N 1
ATOM 475 C CA . ASP A 1 66 ? -2.332 -7.810 20.856 1.00 95.56 66 ASP A CA 1
ATOM 476 C C . ASP A 1 66 ? -2.373 -6.382 21.412 1.00 95.56 66 ASP A C 1
ATOM 478 O O . ASP A 1 66 ? -2.425 -5.400 20.668 1.00 95.56 66 ASP A O 1
ATOM 482 N N . ARG A 1 67 ? -2.355 -6.268 22.742 1.00 95.19 67 ARG A N 1
ATOM 483 C CA . ARG A 1 67 ? -2.523 -4.985 23.426 1.00 95.19 67 ARG A CA 1
ATOM 484 C C . ARG A 1 67 ? -1.468 -3.963 23.002 1.00 95.19 67 ARG A C 1
ATOM 486 O O . ARG A 1 67 ? -1.817 -2.806 22.795 1.00 95.19 67 ARG A O 1
ATOM 493 N N . SER A 1 68 ? -0.211 -4.384 22.848 1.00 95.25 68 SER A N 1
ATOM 494 C CA . SER A 1 68 ? 0.875 -3.476 22.473 1.00 95.25 68 SER A CA 1
ATOM 495 C C . SER A 1 68 ? 0.710 -2.965 21.043 1.00 95.25 68 SER A C 1
ATOM 497 O O . SER A 1 68 ? 0.903 -1.779 20.791 1.00 95.25 68 SER A O 1
ATOM 499 N N . ILE A 1 69 ? 0.256 -3.824 20.124 1.00 95.50 69 ILE A N 1
ATOM 500 C CA . ILE A 1 69 ? -0.034 -3.446 18.736 1.00 95.50 69 ILE A CA 1
ATOM 501 C C . ILE A 1 69 ? -1.237 -2.503 18.663 1.00 95.50 69 ILE A C 1
ATOM 503 O O . ILE A 1 69 ? -1.206 -1.535 17.902 1.00 95.50 69 ILE A O 1
ATOM 507 N N . VAL A 1 70 ? -2.289 -2.757 19.445 1.00 96.50 70 VAL A N 1
ATOM 508 C CA . VAL A 1 70 ? -3.467 -1.880 19.504 1.00 96.50 70 VAL A CA 1
ATOM 509 C C . VAL A 1 70 ? -3.087 -0.496 20.030 1.00 96.50 70 VAL A C 1
ATOM 511 O O . VAL A 1 70 ? -3.438 0.498 19.398 1.00 96.50 70 VAL A O 1
ATOM 514 N N . GLU A 1 71 ? -2.341 -0.421 21.136 1.00 95.44 71 GLU A N 1
ATOM 515 C CA . GLU A 1 71 ? -1.864 0.843 21.713 1.00 95.44 71 GLU A CA 1
ATOM 516 C C . GLU A 1 71 ? -0.940 1.595 20.738 1.00 95.44 71 GLU A C 1
ATOM 518 O O . GLU A 1 71 ? -1.128 2.791 20.505 1.00 95.44 71 GLU A O 1
ATOM 523 N N . GLU A 1 72 ? 0.007 0.897 20.099 1.00 94.25 72 GLU A N 1
ATOM 524 C CA . GLU A 1 72 ? 0.899 1.476 19.086 1.00 94.25 72 GLU A CA 1
ATOM 525 C C . GLU A 1 72 ? 0.109 2.048 17.899 1.00 94.25 72 GLU A C 1
ATOM 527 O O . GLU A 1 72 ? 0.331 3.188 17.482 1.00 94.25 72 GLU A O 1
ATOM 532 N N . THR A 1 73 ? -0.822 1.260 17.357 1.00 94.75 73 THR A N 1
ATOM 533 C CA . THR A 1 73 ? -1.641 1.639 16.199 1.00 94.75 73 THR A CA 1
ATOM 534 C C . THR A 1 73 ? -2.498 2.853 16.529 1.00 94.75 73 THR A C 1
ATOM 536 O O . THR A 1 73 ? -2.505 3.818 15.767 1.00 94.75 73 THR A O 1
ATOM 539 N N . CYS A 1 74 ? -3.153 2.853 17.691 1.00 94.69 74 CYS A N 1
ATOM 540 C CA . CYS A 1 74 ? -3.999 3.961 18.121 1.00 94.69 74 CYS A CA 1
ATOM 541 C C . CYS A 1 74 ? -3.201 5.257 18.293 1.00 94.69 74 CYS A C 1
ATOM 543 O O . CYS A 1 74 ? -3.552 6.290 17.727 1.00 94.69 74 CYS A O 1
ATOM 545 N N . GLY A 1 75 ? -2.039 5.179 18.951 1.00 92.44 75 GLY A N 1
ATOM 546 C CA . GLY A 1 75 ? -1.150 6.328 19.103 1.00 92.44 75 GLY A CA 1
ATOM 547 C C . GLY A 1 75 ? -0.604 6.864 17.772 1.00 92.44 75 GLY A C 1
ATOM 548 O O . GLY A 1 75 ? -0.218 8.031 17.686 1.00 92.44 75 GLY A O 1
ATOM 549 N N . ARG A 1 76 ? -0.536 6.048 16.710 1.00 91.06 76 ARG A N 1
ATOM 550 C CA . ARG A 1 76 ? -0.206 6.515 15.349 1.00 91.06 76 ARG A CA 1
ATOM 551 C C . ARG A 1 76 ? -1.402 7.187 14.669 1.00 91.06 76 ARG A C 1
ATOM 553 O O . ARG A 1 76 ? -1.194 8.223 14.044 1.00 91.06 76 ARG A O 1
ATOM 560 N N . LEU A 1 77 ? -2.606 6.629 14.801 1.00 91.69 77 LEU A N 1
ATOM 561 C CA . LEU A 1 77 ? -3.827 7.175 14.198 1.00 91.69 77 LEU A CA 1
ATOM 562 C C . LEU A 1 77 ? -4.207 8.528 14.806 1.00 91.69 77 LEU A C 1
ATOM 564 O O . LEU A 1 77 ? -4.375 9.488 14.068 1.00 91.69 77 LEU A O 1
ATOM 568 N N . ASN A 1 78 ? -4.198 8.638 16.134 1.00 87.62 78 ASN A N 1
ATOM 569 C CA . ASN A 1 78 ? -4.565 9.864 16.854 1.00 87.62 78 ASN A CA 1
ATOM 570 C C . ASN A 1 78 ? -3.631 11.063 16.528 1.00 87.62 78 ASN A C 1
ATOM 572 O O . ASN A 1 78 ? -3.981 12.237 16.625 1.00 87.62 78 ASN A O 1
ATOM 576 N N . ARG A 1 79 ? -2.406 10.795 16.050 1.00 84.06 79 ARG A N 1
ATOM 577 C CA . ARG A 1 79 ? -1.470 11.851 15.621 1.00 84.06 79 ARG A CA 1
ATOM 578 C C . ARG A 1 79 ? -1.795 12.470 14.258 1.00 84.06 79 ARG A C 1
ATOM 580 O O . ARG A 1 79 ? -1.187 13.486 13.935 1.00 84.06 79 ARG A O 1
ATOM 587 N N . LEU A 1 80 ? -2.695 11.880 13.469 1.00 73.75 80 LEU A N 1
ATOM 588 C CA . LEU A 1 80 ? -3.010 12.343 12.114 1.00 73.75 80 LEU A CA 1
ATOM 589 C C . LEU A 1 80 ? -3.782 13.653 12.083 1.00 73.75 80 LEU A C 1
ATOM 591 O O . LEU A 1 80 ? -3.496 14.500 11.245 1.00 73.75 80 LEU A O 1
ATOM 595 N N . THR A 1 81 ? -4.781 13.803 12.952 1.00 66.31 81 THR A N 1
ATOM 596 C CA . THR A 1 81 ? -5.803 14.837 12.764 1.00 66.31 81 THR A CA 1
ATOM 597 C C . THR A 1 81 ? -6.218 15.512 14.064 1.00 66.31 81 THR A C 1
ATOM 599 O O . THR A 1 81 ? -7.397 15.810 14.256 1.00 66.31 81 THR A O 1
ATOM 602 N N . ARG A 1 82 ? -5.255 15.856 14.932 1.00 59.59 82 ARG A N 1
ATOM 603 C CA . ARG A 1 82 ? -5.531 16.711 16.109 1.00 59.59 82 ARG A CA 1
ATOM 604 C C . ARG A 1 82 ? -6.307 17.990 15.767 1.00 59.59 82 ARG A C 1
ATOM 606 O O . ARG A 1 82 ? -6.930 18.581 16.639 1.00 59.59 82 ARG A O 1
ATOM 613 N N . GLU A 1 83 ? -6.235 18.420 14.513 1.00 58.31 83 GLU A N 1
ATOM 614 C CA . GLU A 1 83 ? -6.809 19.657 13.994 1.00 58.31 83 GLU A CA 1
ATOM 615 C C . GLU A 1 83 ? -8.320 19.596 13.715 1.00 58.31 83 GLU A C 1
ATOM 617 O O . GLU A 1 83 ? -8.925 20.653 13.570 1.00 58.31 83 GLU A O 1
ATOM 622 N N . TYR A 1 84 ? -8.952 18.415 13.638 1.00 60.66 84 TYR A N 1
ATOM 623 C CA . TYR A 1 84 ? -10.339 18.336 13.152 1.00 60.66 84 TYR A CA 1
ATOM 624 C C . TYR A 1 84 ? -11.396 18.698 14.198 1.00 60.66 84 TYR A C 1
ATOM 626 O O . TYR A 1 84 ? -12.380 19.344 13.844 1.00 60.66 84 TYR A O 1
ATOM 634 N N . TRP A 1 85 ? -11.214 18.313 15.465 1.00 63.44 85 TRP A N 1
ATOM 635 C CA . TRP A 1 85 ? -12.235 18.562 16.493 1.00 63.44 85 TRP A CA 1
ATOM 636 C C . TRP A 1 85 ? -11.665 19.100 17.809 1.00 63.44 85 TRP A C 1
ATOM 638 O O . TRP A 1 85 ? -12.321 19.917 18.453 1.00 63.44 85 TRP A O 1
ATOM 648 N N . GLY A 1 86 ? -10.439 18.721 18.193 1.00 72.75 86 GLY A N 1
ATOM 649 C CA . GLY A 1 86 ? -9.803 19.204 19.426 1.00 72.75 86 GLY A CA 1
ATOM 650 C C . GLY A 1 86 ? -10.591 18.839 20.690 1.00 72.75 86 GLY A C 1
ATOM 651 O O . GLY A 1 86 ? -10.576 19.580 21.673 1.00 72.75 86 GLY A O 1
ATOM 652 N N . THR A 1 87 ? -11.320 17.726 20.646 1.00 80.12 87 THR A N 1
ATOM 653 C CA . THR A 1 87 ? -12.242 17.269 21.690 1.00 80.12 87 THR A CA 1
ATOM 654 C C . THR A 1 87 ? -11.519 16.482 22.782 1.00 80.12 87 THR A C 1
ATOM 656 O O . THR A 1 87 ? -10.340 16.141 22.673 1.00 80.12 87 THR A O 1
ATOM 659 N N . ALA A 1 88 ? -12.241 16.142 23.855 1.00 78.81 88 ALA A N 1
ATOM 660 C CA . ALA A 1 88 ? -11.715 15.260 24.896 1.00 78.81 88 ALA A CA 1
ATOM 661 C C . ALA A 1 88 ? -11.355 13.861 24.358 1.00 78.81 88 ALA A C 1
ATOM 663 O O . ALA A 1 88 ? -10.434 13.239 24.883 1.00 78.81 88 ALA A O 1
ATOM 664 N N . ALA A 1 89 ? -12.041 13.385 23.309 1.00 83.19 89 ALA A N 1
ATOM 665 C CA . ALA A 1 89 ? -11.721 12.121 22.651 1.00 83.19 89 ALA A CA 1
ATOM 666 C C . ALA A 1 89 ? -10.353 12.180 21.948 1.00 83.19 89 ALA A C 1
ATOM 668 O O . ALA A 1 89 ? -9.569 11.244 22.067 1.00 83.19 89 ALA A O 1
ATOM 669 N N . ASP A 1 90 ? -10.019 13.310 21.318 1.00 82.94 90 ASP A N 1
ATOM 670 C CA . ASP A 1 90 ? -8.727 13.504 20.642 1.00 82.94 90 ASP A CA 1
ATOM 671 C C . ASP A 1 90 ? -7.547 13.562 21.635 1.00 82.94 90 ASP A C 1
ATOM 673 O O . ASP A 1 90 ? -6.393 13.335 21.267 1.00 82.94 90 ASP A O 1
ATOM 677 N N . ALA A 1 91 ? -7.811 13.843 22.916 1.00 87.00 91 ALA A N 1
ATOM 678 C CA . ALA A 1 91 ? -6.788 13.852 23.961 1.00 87.00 91 ALA A CA 1
ATOM 679 C C . ALA A 1 91 ? -6.402 12.444 24.461 1.00 87.00 91 ALA A C 1
ATOM 681 O O . ALA A 1 91 ? -5.329 12.288 25.054 1.00 87.00 91 ALA A O 1
ATOM 682 N N . ASP A 1 92 ? -7.243 11.428 24.236 1.00 92.06 92 ASP A N 1
ATOM 683 C CA . ASP A 1 92 ? -6.993 10.049 24.657 1.00 92.06 92 ASP A CA 1
ATOM 684 C C . ASP A 1 92 ? -6.354 9.234 23.524 1.00 92.06 92 ASP A C 1
ATOM 686 O O . ASP A 1 92 ? -6.996 8.876 22.540 1.00 92.06 92 ASP A O 1
ATOM 690 N N . ALA A 1 93 ? -5.080 8.871 23.692 1.00 92.06 93 ALA A N 1
ATOM 691 C CA . ALA A 1 93 ? -4.317 8.114 22.699 1.00 92.06 93 ALA A CA 1
ATOM 692 C C . ALA A 1 93 ? -4.842 6.687 22.432 1.00 92.06 93 ALA A C 1
ATOM 694 O O . ALA A 1 93 ? -4.319 6.012 21.546 1.00 92.06 93 ALA A O 1
ATOM 695 N N . SER A 1 94 ? -5.821 6.206 23.205 1.00 95.12 94 SER A N 1
ATOM 696 C CA . SER A 1 94 ? -6.485 4.911 23.012 1.00 95.12 94 SER A CA 1
ATOM 697 C C . SER A 1 94 ? -7.853 5.007 22.320 1.00 95.12 94 SER A C 1
ATOM 699 O O . SER A 1 94 ? -8.507 3.979 22.095 1.00 95.12 94 SER A O 1
ATOM 701 N N . VAL A 1 95 ? -8.250 6.219 21.923 1.00 95.06 95 VAL A N 1
ATOM 702 C CA . VAL A 1 95 ? -9.446 6.519 21.134 1.00 95.06 95 VAL A CA 1
ATOM 703 C C . VAL A 1 95 ? -9.041 6.990 19.735 1.00 95.06 95 VAL A C 1
ATOM 705 O O . VAL A 1 95 ? -8.043 7.692 19.568 1.00 95.06 95 VAL A O 1
ATOM 708 N N . VAL A 1 96 ? -9.819 6.582 18.730 1.00 95.19 96 VAL A N 1
ATOM 709 C CA . VAL A 1 96 ? -9.672 7.013 17.332 1.00 95.19 96 VAL A CA 1
ATOM 710 C C . VAL A 1 96 ? -11.000 7.537 16.789 1.00 95.19 96 VAL A C 1
ATOM 712 O O . VAL A 1 96 ? -12.061 6.963 17.061 1.00 95.19 96 VAL A O 1
ATOM 715 N N . ASN A 1 97 ? -10.949 8.615 16.008 1.00 95.31 97 ASN A N 1
ATOM 716 C CA . ASN A 1 97 ? -12.109 9.209 15.349 1.00 95.31 97 ASN A CA 1
ATOM 717 C C . ASN A 1 97 ? -12.361 8.588 13.960 1.00 95.31 97 ASN A C 1
ATOM 719 O O . ASN A 1 97 ? -11.441 8.198 13.241 1.00 95.31 97 ASN A O 1
ATOM 723 N N . ALA A 1 98 ? -13.619 8.555 13.521 1.00 95.44 98 ALA A N 1
ATOM 724 C CA . ALA A 1 98 ? -13.988 8.162 12.164 1.00 95.44 98 ALA A CA 1
ATOM 725 C C . ALA A 1 98 ? -13.281 9.017 11.097 1.00 95.44 98 ALA A C 1
ATOM 727 O O . ALA A 1 98 ? -12.937 8.495 10.039 1.00 95.44 98 ALA A O 1
ATOM 728 N N . ALA A 1 99 ? -13.023 10.301 11.379 1.00 93.31 99 ALA A N 1
ATOM 729 C CA . ALA A 1 99 ? -12.252 11.174 10.494 1.00 93.31 99 ALA A CA 1
ATOM 730 C C . ALA A 1 99 ? -10.792 10.705 10.329 1.00 93.31 99 ALA A C 1
ATOM 732 O O . ALA A 1 99 ? -10.284 10.681 9.211 1.00 93.31 99 ALA A O 1
ATOM 733 N N . GLU A 1 100 ? -10.147 10.248 11.408 1.00 93.50 100 GLU A N 1
ATOM 734 C CA . GLU A 1 100 ? -8.777 9.709 11.379 1.00 93.50 100 GLU A CA 1
ATOM 735 C C . GLU A 1 100 ? -8.694 8.434 10.551 1.00 93.50 100 GLU A C 1
ATOM 737 O O . GLU A 1 100 ? -7.763 8.252 9.771 1.00 93.50 100 GLU A O 1
ATOM 742 N N . LEU A 1 101 ? -9.683 7.549 10.703 1.00 95.62 101 LEU A N 1
ATOM 743 C CA . LEU A 1 101 ? -9.775 6.323 9.915 1.00 95.62 101 LEU A CA 1
ATOM 744 C C . LEU A 1 101 ? -10.047 6.622 8.438 1.00 95.62 101 LEU A C 1
ATOM 746 O O . LEU A 1 101 ? -9.424 6.004 7.578 1.00 95.62 101 LEU A O 1
ATOM 750 N N . ALA A 1 102 ? -10.943 7.569 8.146 1.00 95.00 102 ALA A N 1
ATOM 751 C CA . ALA A 1 102 ? -11.256 7.996 6.785 1.00 95.00 102 ALA A CA 1
ATOM 752 C C . ALA A 1 102 ? -10.019 8.570 6.082 1.00 95.00 102 ALA A C 1
ATOM 754 O O . ALA A 1 102 ? -9.697 8.152 4.969 1.00 95.00 102 ALA A O 1
ATOM 755 N N . GLU A 1 103 ? -9.280 9.444 6.769 1.00 92.75 103 GLU A N 1
ATOM 756 C CA . GLU A 1 103 ? -8.029 10.014 6.272 1.00 92.75 103 GLU A CA 1
ATOM 757 C C . GLU A 1 103 ? -6.953 8.940 6.108 1.00 92.75 103 GLU A C 1
ATOM 759 O O . GLU A 1 103 ? -6.357 8.803 5.043 1.00 92.75 103 GLU A O 1
ATOM 764 N N . GLN A 1 104 ? -6.725 8.113 7.133 1.00 94.31 104 GLN A N 1
ATOM 765 C CA . GLN A 1 104 ? -5.693 7.079 7.097 1.00 94.31 104 GLN A CA 1
ATOM 766 C C . GLN A 1 104 ? -5.900 6.094 5.942 1.00 94.31 104 GLN A C 1
ATOM 768 O O . GLN A 1 104 ? -4.928 5.707 5.284 1.00 94.31 104 GLN A O 1
ATOM 773 N N . LEU A 1 105 ? -7.146 5.673 5.727 1.00 95.31 105 LEU A N 1
ATOM 774 C CA . LEU A 1 105 ? -7.516 4.668 4.736 1.00 95.31 105 LEU A CA 1
ATOM 775 C C . LEU A 1 105 ? -7.853 5.274 3.365 1.00 95.31 105 LEU A C 1
ATOM 777 O O . LEU A 1 105 ? -8.060 4.515 2.419 1.00 95.31 105 LEU A O 1
ATOM 781 N N . MET A 1 106 ? -7.890 6.608 3.248 1.00 95.00 106 MET A N 1
ATOM 782 C CA . MET A 1 106 ? -8.341 7.331 2.051 1.00 95.00 106 MET A CA 1
ATOM 783 C C . MET A 1 106 ? -9.688 6.784 1.566 1.00 95.00 106 MET A C 1
ATOM 785 O O . MET A 1 106 ? -9.825 6.274 0.455 1.00 95.00 106 MET A O 1
ATOM 789 N N . VAL A 1 107 ? -10.676 6.793 2.460 1.00 95.25 107 VAL A N 1
ATOM 790 C CA . VAL A 1 107 ? -12.039 6.307 2.205 1.00 95.25 107 VAL A CA 1
ATOM 791 C C . VAL A 1 107 ? -13.047 7.358 2.627 1.00 95.25 107 VAL A C 1
ATOM 793 O O . VAL A 1 107 ? -12.772 8.154 3.523 1.00 95.25 107 VAL A O 1
ATOM 796 N N . SER A 1 108 ? -14.233 7.346 2.018 1.00 95.94 108 SER A N 1
ATOM 797 C CA . SER A 1 108 ? -15.282 8.292 2.407 1.00 95.94 108 SER A CA 1
ATOM 798 C C . SER A 1 108 ? -15.606 8.143 3.894 1.00 95.94 108 SER A C 1
ATOM 800 O O . SER A 1 108 ? -15.759 7.023 4.402 1.00 95.94 108 SER A O 1
ATOM 802 N N . ARG A 1 109 ? -15.764 9.274 4.581 1.00 95.31 109 ARG A N 1
ATOM 803 C CA . ARG A 1 109 ? -16.165 9.299 5.989 1.00 95.31 109 ARG A CA 1
ATOM 804 C C . ARG A 1 109 ? -17.491 8.576 6.222 1.00 95.31 109 ARG A C 1
ATOM 806 O O . ARG A 1 109 ? -17.616 7.866 7.214 1.00 95.31 109 ARG A O 1
ATOM 813 N N . ASP A 1 110 ? -18.432 8.685 5.289 1.00 96.44 110 ASP A N 1
ATOM 814 C CA . ASP A 1 110 ? -19.732 8.014 5.376 1.00 96.44 110 ASP A CA 1
ATOM 815 C C . ASP A 1 110 ? -19.589 6.489 5.420 1.00 96.44 110 ASP A C 1
ATOM 817 O O . ASP A 1 110 ? -20.212 5.848 6.263 1.00 96.44 110 ASP A O 1
ATOM 821 N N . SER A 1 111 ? -18.698 5.906 4.605 1.00 97.44 111 SER A N 1
ATOM 822 C CA . SER A 1 111 ? -18.426 4.459 4.665 1.00 97.44 111 SER A CA 1
ATOM 823 C C . SER A 1 111 ? -17.862 4.048 6.032 1.00 97.44 111 SER A C 1
ATOM 825 O O . SER A 1 111 ? -18.221 2.999 6.562 1.00 97.44 111 SER A O 1
ATOM 827 N N . VAL A 1 112 ? -16.999 4.876 6.638 1.00 97.75 112 VAL A N 1
ATOM 828 C CA . VAL A 1 112 ? -16.458 4.610 7.983 1.00 97.75 112 VAL A CA 1
ATOM 829 C C . VAL A 1 112 ? -17.554 4.710 9.040 1.00 97.75 112 VAL A C 1
ATOM 831 O O . VAL A 1 112 ? -17.650 3.830 9.890 1.00 97.75 112 VAL A O 1
ATOM 834 N N . LEU A 1 113 ? -18.395 5.743 8.992 1.00 97.44 113 LEU A N 1
ATOM 835 C CA . LEU A 1 113 ? -19.500 5.925 9.935 1.00 97.44 113 LEU A CA 1
ATOM 836 C C . LEU A 1 113 ? -20.521 4.787 9.843 1.00 97.44 113 LEU A C 1
ATOM 838 O O . LEU A 1 113 ? -20.930 4.255 10.876 1.00 97.44 113 LEU A O 1
ATOM 842 N N . GLU A 1 114 ? -20.895 4.375 8.630 1.00 97.56 114 GLU A N 1
ATOM 843 C CA . GLU A 1 114 ? -21.773 3.225 8.400 1.00 97.56 114 GLU A CA 1
ATOM 844 C C . GLU A 1 114 ? -21.160 1.949 8.993 1.00 97.56 114 GLU A C 1
ATOM 846 O O . GLU A 1 114 ? -21.811 1.225 9.753 1.00 97.56 114 GLU A O 1
ATOM 851 N N . TYR A 1 115 ? -19.878 1.706 8.716 1.00 98.44 115 TYR A N 1
ATOM 852 C CA . TYR A 1 115 ? -19.167 0.546 9.233 1.00 98.44 115 TYR A CA 1
ATOM 853 C C . TYR A 1 115 ? -19.085 0.548 10.768 1.00 98.44 115 TYR A C 1
ATOM 855 O O . TYR A 1 115 ? -19.426 -0.448 11.405 1.00 98.44 115 TYR A O 1
ATOM 863 N N . LEU A 1 116 ? -18.695 1.662 11.395 1.00 98.25 116 LEU A N 1
ATOM 864 C CA . LEU A 1 116 ? -18.585 1.759 12.854 1.00 98.25 116 LEU A CA 1
ATOM 865 C C . LEU A 1 116 ? -19.955 1.670 13.545 1.00 98.25 116 LEU A C 1
ATOM 867 O O . LEU A 1 116 ? -20.128 0.895 14.488 1.00 98.25 116 LEU A O 1
ATOM 871 N N . GLY A 1 117 ? -20.929 2.453 13.083 1.00 97.50 117 GLY A N 1
ATOM 872 C CA . GLY A 1 117 ? -22.225 2.603 13.740 1.00 97.50 117 GLY A CA 1
ATOM 873 C C . GLY A 1 117 ? -23.191 1.455 13.457 1.00 97.50 117 GLY A C 1
ATOM 874 O O . GLY A 1 117 ? -23.818 0.935 14.379 1.00 97.50 117 GLY A O 1
ATOM 875 N N . ILE A 1 118 ? -23.306 1.034 12.196 1.00 97.44 118 ILE A N 1
ATOM 876 C CA . ILE A 1 118 ? -24.297 0.035 11.775 1.00 97.44 118 ILE A CA 1
ATOM 877 C C . ILE A 1 118 ? -23.690 -1.364 11.802 1.00 97.44 118 ILE A C 1
ATOM 879 O O . ILE A 1 118 ? -24.270 -2.275 12.400 1.00 97.44 118 ILE A O 1
ATOM 883 N N . HIS A 1 119 ? -22.528 -1.543 11.170 1.00 97.69 119 HIS A N 1
ATOM 884 C CA . HIS A 1 119 ? -21.957 -2.875 10.984 1.00 97.69 119 HIS A CA 1
ATOM 885 C C . HIS A 1 119 ? -21.305 -3.415 12.262 1.00 97.69 119 HIS A C 1
ATOM 887 O O . HIS A 1 119 ? -21.632 -4.515 12.703 1.00 97.69 119 HIS A O 1
ATOM 893 N N . LEU A 1 120 ? -20.435 -2.629 12.902 1.00 97.62 120 LEU A N 1
ATOM 894 C CA . LEU A 1 120 ? -19.779 -3.022 14.152 1.00 97.62 120 LEU A CA 1
ATOM 895 C C . LEU A 1 120 ? -20.651 -2.793 15.388 1.00 97.62 120 LEU A C 1
ATOM 897 O O . LEU A 1 120 ? -20.416 -3.412 16.436 1.00 97.62 120 LEU A O 1
ATOM 901 N N . ARG A 1 121 ? -21.644 -1.899 15.290 1.00 97.81 121 ARG A N 1
ATOM 902 C CA . ARG A 1 121 ? -22.416 -1.407 16.442 1.00 97.81 121 ARG A CA 1
ATOM 903 C C . ARG A 1 121 ? -21.477 -0.937 17.556 1.00 97.81 121 ARG A C 1
ATOM 905 O O . ARG A 1 121 ? -21.624 -1.342 18.712 1.00 97.81 121 ARG A O 1
ATOM 912 N N . ALA A 1 122 ? -20.437 -0.199 17.176 1.00 97.44 122 ALA A N 1
ATOM 913 C CA . ALA A 1 122 ? -19.492 0.373 18.118 1.00 97.44 122 ALA A CA 1
ATOM 914 C C . ALA A 1 122 ? -20.169 1.502 18.900 1.00 97.44 122 ALA A C 1
ATOM 916 O O . ALA A 1 122 ? -21.050 2.196 18.384 1.00 97.44 122 ALA A O 1
ATOM 917 N N . ARG A 1 123 ? -19.774 1.691 20.157 1.00 96.94 123 ARG A N 1
ATOM 918 C CA . ARG A 1 123 ? -20.275 2.817 20.948 1.00 96.94 123 ARG A CA 1
ATOM 919 C C . ARG A 1 123 ? -19.553 4.099 20.532 1.00 96.94 123 ARG A C 1
ATOM 921 O O . ARG A 1 123 ? -18.332 4.150 20.608 1.00 96.94 123 ARG A O 1
ATOM 928 N N . ASN A 1 124 ? -20.303 5.145 20.179 1.00 97.50 124 ASN A N 1
ATOM 929 C CA . ASN A 1 124 ? -19.717 6.473 20.006 1.00 97.50 124 ASN A CA 1
ATOM 930 C C . ASN A 1 124 ? -19.283 7.035 21.371 1.00 97.50 124 ASN A C 1
ATOM 932 O O . ASN A 1 124 ? -20.098 7.131 22.294 1.00 97.50 124 ASN A O 1
ATOM 936 N N . LEU A 1 125 ? -18.000 7.362 21.497 1.00 96.56 125 LEU A N 1
ATOM 937 C CA . LEU A 1 125 ? -17.384 7.943 22.691 1.00 96.56 125 LEU A CA 1
ATOM 938 C C . LEU A 1 125 ? -17.324 9.468 22.662 1.00 96.56 125 LEU A C 1
ATOM 940 O O . LEU A 1 125 ? -16.977 10.068 23.677 1.00 96.56 125 LEU A O 1
ATOM 944 N N . GLU A 1 126 ? -17.640 10.090 21.527 1.00 94.81 126 GLU A N 1
ATOM 945 C CA . GLU A 1 126 ? -17.748 11.539 21.455 1.00 94.81 126 GLU A CA 1
ATOM 946 C C . GLU A 1 126 ? -18.867 12.021 22.385 1.00 94.81 126 GLU A C 1
ATOM 948 O O . GLU A 1 126 ? -19.970 11.469 22.410 1.00 94.81 126 GLU A O 1
ATOM 953 N N . THR A 1 127 ? -18.571 13.064 23.152 1.00 95.19 127 THR A N 1
ATOM 954 C CA . THR A 1 127 ? -19.520 13.666 24.096 1.00 95.19 127 THR A CA 1
ATOM 955 C C . THR A 1 127 ? -19.703 15.158 23.873 1.00 95.19 127 THR A C 1
ATOM 957 O O . THR A 1 127 ? -20.669 15.715 24.395 1.00 95.19 127 THR A O 1
ATOM 960 N N . ASP A 1 128 ? -18.830 15.806 23.093 1.00 94.19 128 ASP A N 1
ATOM 961 C CA . ASP A 1 128 ? -18.987 17.214 22.765 1.00 94.19 128 ASP A CA 1
ATOM 962 C C . ASP A 1 128 ? -20.211 17.415 21.849 1.00 94.19 128 ASP A C 1
ATOM 964 O O . ASP A 1 128 ? -20.261 16.858 20.747 1.00 94.19 128 ASP A O 1
ATOM 968 N N . PRO A 1 129 ? -21.217 18.213 22.259 1.00 94.12 129 PRO A N 1
ATOM 969 C CA . PRO A 1 129 ? -22.432 18.395 21.469 1.00 94.12 129 PRO A CA 1
ATOM 970 C C . PRO A 1 129 ? -22.184 19.016 20.090 1.00 94.12 129 PRO A C 1
ATOM 972 O O . PRO A 1 129 ? -22.921 18.718 19.150 1.00 94.12 129 PRO A O 1
ATOM 975 N N . THR A 1 130 ? -21.162 19.867 19.955 1.00 91.88 130 THR A N 1
ATOM 976 C CA . THR A 1 130 ? -20.825 20.530 18.687 1.00 91.88 130 THR A CA 1
ATOM 977 C C . THR A 1 130 ? -20.190 19.531 17.726 1.00 91.88 130 THR A C 1
ATOM 979 O O . THR A 1 130 ? -20.598 19.445 16.568 1.00 91.88 130 THR A O 1
ATOM 982 N N . ALA A 1 131 ? -19.250 18.720 18.215 1.00 91.62 131 ALA A N 1
ATOM 983 C CA . ALA A 1 131 ? -18.634 17.647 17.448 1.00 91.62 131 ALA A CA 1
ATOM 984 C C . ALA A 1 131 ? -19.673 16.591 17.037 1.00 91.62 131 ALA A C 1
ATOM 986 O O . ALA A 1 131 ? -19.713 16.191 15.873 1.00 91.62 131 ALA A O 1
ATOM 987 N N . LEU A 1 132 ? -20.575 16.194 17.944 1.00 93.75 132 LEU A N 1
ATOM 988 C CA . LEU A 1 132 ? -21.688 15.285 17.634 1.00 93.75 132 LEU A CA 1
ATOM 989 C C . LEU A 1 132 ? -22.622 15.856 16.563 1.00 93.75 132 LEU A C 1
ATOM 991 O O . LEU A 1 132 ? -23.008 15.129 15.649 1.00 93.75 132 LEU A O 1
ATOM 995 N N . ALA A 1 133 ? -22.954 17.149 16.630 1.00 93.00 133 ALA A N 1
ATOM 996 C CA . ALA A 1 133 ? -23.744 17.817 15.596 1.00 93.00 133 ALA A CA 1
ATOM 997 C C . ALA A 1 133 ? -23.020 17.843 14.236 1.00 93.00 133 ALA A C 1
ATOM 999 O O . ALA A 1 133 ? -23.665 17.755 13.193 1.00 93.00 133 ALA A O 1
ATOM 1000 N N . GLY A 1 134 ? -21.683 17.889 14.242 1.00 89.88 134 GLY A N 1
ATOM 1001 C CA . GLY A 1 134 ? -20.831 17.693 13.065 1.00 89.88 134 GLY A CA 1
ATOM 1002 C C . GLY A 1 134 ? -20.684 16.230 12.616 1.00 89.88 134 GLY A C 1
ATOM 1003 O O . GLY A 1 134 ? -19.999 15.953 11.627 1.00 89.88 134 GLY A O 1
ATOM 1004 N N . GLY A 1 135 ? -21.308 15.279 13.317 1.00 92.00 135 GLY A N 1
ATOM 1005 C CA . GLY A 1 135 ? -21.251 13.839 13.055 1.00 92.00 135 GLY A CA 1
ATOM 1006 C C . GLY A 1 135 ? -19.980 13.148 13.564 1.00 92.00 135 GLY A C 1
ATOM 1007 O O . GLY A 1 135 ? -19.603 12.104 13.029 1.00 92.00 135 GLY A O 1
ATOM 1008 N N . SER A 1 136 ? -19.243 13.749 14.504 1.00 92.75 136 SER A N 1
ATOM 1009 C CA . SER A 1 136 ? -18.057 13.126 15.107 1.00 92.75 136 SER A CA 1
ATOM 1010 C C . SER A 1 136 ? -18.428 11.771 15.719 1.00 92.75 136 SER A C 1
ATOM 1012 O O . SER A 1 136 ? -19.456 11.621 16.390 1.00 92.75 136 SER A O 1
ATOM 1014 N N . PHE A 1 137 ? -17.596 10.768 15.445 1.00 96.00 137 PHE A N 1
ATOM 1015 C CA . PHE A 1 137 ? -17.780 9.412 15.941 1.00 96.00 137 PHE A CA 1
ATOM 1016 C C . PHE A 1 137 ? -16.429 8.858 16.364 1.00 96.00 137 PHE A C 1
ATOM 1018 O O . PHE A 1 137 ? -15.557 8.650 15.523 1.00 96.00 137 PHE A O 1
ATOM 1025 N N . ALA A 1 138 ? -16.263 8.609 17.657 1.00 96.00 138 ALA A N 1
ATOM 1026 C CA . ALA A 1 138 ? -15.018 8.126 18.236 1.00 96.00 138 ALA A CA 1
ATOM 1027 C C . ALA A 1 138 ? -15.208 6.743 18.869 1.00 96.00 138 ALA A C 1
ATOM 1029 O O . ALA A 1 138 ? -16.270 6.459 19.425 1.00 96.00 138 ALA A O 1
ATOM 1030 N N . VAL A 1 139 ? -14.194 5.880 18.787 1.00 97.12 139 VAL A N 1
ATOM 1031 C CA . VAL A 1 139 ? -14.228 4.500 19.306 1.00 97.12 139 VAL A CA 1
ATOM 1032 C C . VAL A 1 139 ? -12.929 4.138 20.016 1.00 97.12 139 VAL A C 1
ATOM 1034 O O . VAL A 1 139 ? -11.859 4.620 19.647 1.00 97.12 139 VAL A O 1
ATOM 1037 N N . TRP A 1 140 ? -12.998 3.240 21.005 1.00 97.25 140 TRP A N 1
ATOM 1038 C CA . TRP A 1 140 ? -11.793 2.674 21.616 1.00 97.25 140 TRP A CA 1
ATOM 1039 C C . TRP A 1 140 ? -11.083 1.793 20.591 1.00 97.25 140 TRP A C 1
ATOM 1041 O O . TRP A 1 140 ? -11.710 0.928 19.979 1.00 97.25 140 TRP A O 1
ATOM 1051 N N . CYS A 1 141 ? -9.768 1.928 20.444 1.00 97.50 141 CYS A N 1
ATOM 1052 C CA . CYS A 1 141 ? -9.012 1.095 19.507 1.00 97.50 141 CYS A CA 1
ATOM 1053 C C . CYS A 1 141 ? -9.058 -0.404 19.860 1.00 97.50 141 CYS A C 1
ATOM 1055 O O . CYS A 1 141 ? -9.037 -1.254 18.968 1.00 97.50 141 CYS A O 1
ATOM 1057 N N . THR A 1 142 ? -9.176 -0.745 21.147 1.00 97.06 142 THR A N 1
ATOM 1058 C CA . THR A 1 142 ? -9.378 -2.129 21.612 1.00 97.06 142 THR A CA 1
ATOM 1059 C C . THR A 1 142 ? -10.715 -2.697 21.141 1.00 97.06 142 THR A C 1
ATOM 1061 O O . THR A 1 142 ? -10.756 -3.809 20.614 1.00 97.06 142 THR A O 1
ATOM 1064 N N . GLU A 1 143 ? -11.794 -1.922 21.271 1.00 97.19 143 GLU A N 1
ATOM 1065 C CA . GLU A 1 143 ? -13.125 -2.267 20.763 1.00 97.19 143 GLU A CA 1
ATOM 1066 C C . GLU A 1 143 ? -13.127 -2.351 19.231 1.00 97.19 143 GLU A C 1
ATOM 1068 O O . GLU A 1 143 ? -13.648 -3.319 18.676 1.00 97.19 143 GLU A O 1
ATOM 1073 N N . LEU A 1 144 ? -12.497 -1.388 18.549 1.00 98.00 144 LEU A N 1
ATOM 1074 C CA . LEU A 1 144 ? -12.390 -1.352 17.091 1.00 98.00 144 LEU A CA 1
ATOM 1075 C C . LEU A 1 144 ? -11.698 -2.603 16.543 1.00 98.00 144 LEU A C 1
ATOM 1077 O O . LEU A 1 144 ? -12.220 -3.222 15.614 1.00 98.00 144 LEU A O 1
ATOM 1081 N N . CYS A 1 145 ? -10.559 -2.999 17.124 1.00 98.31 145 CYS A N 1
ATOM 1082 C CA . CYS A 1 145 ? -9.863 -4.223 16.730 1.00 98.31 145 CYS A CA 1
ATOM 1083 C C . CYS A 1 145 ? -10.746 -5.454 16.970 1.00 98.31 145 CYS A C 1
ATOM 1085 O O . CYS A 1 145 ? -10.982 -6.230 16.043 1.00 98.31 145 CYS A O 1
ATOM 1087 N N . ALA A 1 146 ? -11.285 -5.612 18.185 1.00 97.44 146 ALA A N 1
ATOM 1088 C CA . ALA A 1 146 ? -12.071 -6.787 18.556 1.00 97.44 146 ALA A CA 1
ATOM 1089 C C . ALA A 1 146 ? -13.316 -6.960 17.670 1.00 97.44 146 ALA A C 1
ATOM 1091 O O . ALA A 1 146 ? -13.508 -8.021 17.075 1.00 97.44 146 ALA A O 1
ATOM 1092 N N . LYS A 1 147 ? -14.116 -5.901 17.501 1.00 97.94 147 LYS A N 1
ATOM 1093 C CA . LYS A 1 147 ? -15.331 -5.933 16.674 1.00 97.94 147 LYS A CA 1
ATOM 1094 C C . LYS A 1 147 ? -15.024 -6.106 15.189 1.00 97.94 147 LYS A C 1
ATOM 1096 O O . LYS A 1 147 ? -15.736 -6.835 14.503 1.00 97.94 147 LYS A O 1
ATOM 1101 N N . THR A 1 148 ? -13.943 -5.504 14.688 1.00 98.19 148 THR A N 1
ATOM 1102 C CA . THR A 1 148 ? -13.494 -5.753 13.308 1.00 98.19 148 THR A CA 1
ATOM 1103 C C . THR A 1 148 ? -13.144 -7.224 13.108 1.00 98.19 148 THR A C 1
ATOM 1105 O O . THR A 1 148 ? -13.507 -7.810 12.094 1.00 98.19 148 THR A O 1
ATOM 1108 N N . MET A 1 149 ? -12.506 -7.867 14.088 1.00 97.69 149 MET A N 1
ATOM 1109 C CA . MET A 1 149 ? -12.235 -9.304 14.030 1.00 97.69 149 MET A CA 1
ATOM 1110 C C . MET A 1 149 ? -13.497 -10.146 14.067 1.00 97.69 149 MET A C 1
ATOM 1112 O O . MET A 1 149 ? -13.582 -11.117 13.323 1.00 97.69 149 MET A O 1
ATOM 1116 N N . GLU A 1 150 ? -14.495 -9.777 14.861 1.00 96.25 150 GLU A N 1
ATOM 1117 C CA . GLU A 1 150 ? -15.796 -10.450 14.860 1.00 96.25 150 GLU A CA 1
ATOM 1118 C C . GLU A 1 150 ? -16.502 -10.375 13.498 1.00 96.25 150 GLU A C 1
ATOM 1120 O O . GLU A 1 150 ? -17.089 -11.373 13.077 1.00 96.25 150 GLU A O 1
ATOM 1125 N N . ALA A 1 151 ? -16.378 -9.247 12.788 1.00 96.88 151 ALA A N 1
ATOM 1126 C CA . ALA A 1 151 ? -16.967 -9.026 11.464 1.00 96.88 151 ALA A CA 1
ATOM 1127 C C . ALA A 1 151 ? -16.334 -9.873 10.341 1.00 96.88 151 ALA A C 1
ATOM 1129 O O . ALA A 1 151 ? -16.946 -10.087 9.293 1.00 96.88 151 ALA A O 1
ATOM 1130 N N . ILE A 1 152 ? -15.118 -10.388 10.540 1.00 97.19 152 ILE A N 1
ATOM 1131 C CA . ILE A 1 152 ? -14.424 -11.234 9.559 1.00 97.19 152 ILE A CA 1
ATOM 1132 C C . ILE A 1 152 ? -14.776 -12.706 9.810 1.00 97.19 152 ILE A C 1
ATOM 1134 O O . ILE A 1 152 ? -14.802 -13.125 10.961 1.00 97.19 152 ILE A O 1
ATOM 1138 N N . PRO A 1 153 ? -15.009 -13.562 8.799 1.00 96.44 153 PRO A N 1
ATOM 1139 C CA . PRO A 1 153 ? -15.270 -14.986 9.036 1.00 96.44 153 PRO A CA 1
ATOM 1140 C C . PRO A 1 153 ? -14.141 -15.662 9.840 1.00 96.44 153 PRO A C 1
ATOM 1142 O O . PRO A 1 153 ? -12.976 -15.441 9.512 1.00 96.44 153 PRO A O 1
ATOM 1145 N N . PRO A 1 154 ? -14.424 -16.502 10.859 1.00 96.19 154 PRO A N 1
ATOM 1146 C CA . PRO A 1 154 ? -13.382 -17.164 11.657 1.00 96.19 154 PRO A CA 1
ATOM 1147 C C . PRO A 1 154 ? -12.338 -17.923 10.829 1.00 96.19 154 PRO A C 1
ATOM 1149 O O . PRO A 1 154 ? -11.160 -17.896 11.159 1.00 96.19 154 PRO A O 1
ATOM 1152 N N . SER A 1 155 ? -12.751 -18.545 9.721 1.00 95.44 155 SER A N 1
ATOM 1153 C CA . SER A 1 155 ? -11.865 -19.263 8.796 1.00 95.44 155 SER A CA 1
ATOM 1154 C C . SER A 1 155 ? -10.902 -18.358 8.021 1.00 95.44 155 SER A C 1
ATOM 1156 O O . SER A 1 155 ? -9.948 -18.855 7.433 1.00 95.44 155 SER A O 1
ATOM 1158 N N . HIS A 1 156 ? -11.159 -17.050 7.976 1.00 96.62 156 HIS A N 1
ATOM 1159 C CA . HIS A 1 156 ? -10.362 -16.071 7.236 1.00 96.62 156 HIS A CA 1
ATOM 1160 C C . HIS A 1 156 ? -9.423 -15.280 8.150 1.00 96.62 156 HIS A C 1
ATOM 1162 O O . HIS A 1 156 ? -8.647 -14.469 7.651 1.00 96.62 156 HIS A O 1
ATOM 1168 N N . ARG A 1 157 ? -9.510 -15.467 9.472 1.00 95.69 157 ARG A N 1
ATOM 1169 C CA . ARG A 1 157 ? -8.694 -14.745 10.450 1.00 95.69 157 ARG A CA 1
ATOM 1170 C C . ARG A 1 157 ? -7.434 -15.549 10.768 1.00 95.69 157 ARG A C 1
ATOM 1172 O O . ARG A 1 157 ? -7.542 -16.749 11.030 1.00 95.69 157 ARG A O 1
ATOM 1179 N N . PRO A 1 158 ? -6.252 -14.920 10.822 1.00 96.25 158 PRO A N 1
ATOM 1180 C CA . PRO A 1 158 ? -5.097 -15.567 11.418 1.00 96.25 158 PRO A CA 1
ATOM 1181 C C . PRO A 1 158 ? -5.303 -15.719 12.928 1.00 96.25 158 PRO A C 1
ATOM 1183 O O . PRO A 1 158 ? -6.113 -15.020 13.527 1.00 96.25 158 PRO A O 1
ATOM 1186 N N . THR A 1 159 ? -4.564 -16.626 13.563 1.00 93.44 159 THR A N 1
ATOM 1187 C CA . THR A 1 159 ? -4.701 -16.892 15.006 1.00 93.44 159 THR A CA 1
ATOM 1188 C C . THR A 1 159 ? -4.063 -15.825 15.893 1.00 93.44 159 THR A C 1
ATOM 1190 O O . THR A 1 159 ? -4.385 -15.760 17.075 1.00 93.44 159 THR A O 1
ATOM 1193 N N . THR A 1 160 ? -3.162 -15.008 15.342 1.00 95.25 160 THR A N 1
ATOM 1194 C CA . THR A 1 160 ? -2.425 -13.943 16.037 1.00 95.25 160 THR A CA 1
ATOM 1195 C C . THR A 1 160 ? -2.202 -12.749 15.113 1.00 95.25 160 THR A C 1
ATOM 1197 O O . THR A 1 160 ? -2.345 -12.874 13.894 1.00 95.25 160 THR A O 1
ATOM 1200 N N . SER A 1 161 ? -1.785 -11.610 15.670 1.00 95.56 161 SER A N 1
ATOM 1201 C CA . SER A 1 161 ? -1.163 -10.543 14.876 1.00 95.56 161 SER A CA 1
ATOM 1202 C C . SER A 1 161 ? 0.127 -11.045 14.199 1.00 95.56 161 SER A C 1
ATOM 1204 O O . SER A 1 161 ? 0.665 -12.096 14.559 1.00 95.56 161 SER A O 1
ATOM 1206 N N . ASP A 1 162 ? 0.617 -10.302 13.204 1.00 96.06 162 ASP A N 1
ATOM 1207 C CA . ASP A 1 162 ? 1.802 -10.622 12.390 1.00 96.06 162 ASP A CA 1
ATOM 1208 C C . ASP A 1 162 ? 1.722 -11.936 11.607 1.00 96.06 162 ASP A C 1
ATOM 1210 O O . ASP A 1 162 ? 2.735 -12.544 11.242 1.00 96.06 162 ASP A O 1
ATOM 1214 N N . LYS A 1 163 ? 0.498 -12.365 11.310 1.00 96.19 163 LYS A N 1
ATOM 1215 C CA . LYS A 1 163 ? 0.220 -13.513 10.456 1.00 96.19 163 LYS A CA 1
ATOM 1216 C C . LYS A 1 163 ? -0.736 -13.119 9.346 1.00 96.19 163 LYS A C 1
ATOM 1218 O O . LYS A 1 163 ? -1.650 -12.318 9.554 1.00 96.19 163 LYS A O 1
ATOM 1223 N N . GLY A 1 164 ? -0.511 -13.698 8.175 1.00 97.12 164 GLY A N 1
ATOM 1224 C CA . GLY A 1 164 ? -1.363 -13.517 7.013 1.00 97.12 164 GLY A CA 1
ATOM 1225 C C . GLY A 1 164 ? -1.953 -14.816 6.489 1.00 97.12 164 GLY A C 1
ATOM 1226 O O . GLY A 1 164 ? -1.364 -15.891 6.644 1.00 97.12 164 GLY A O 1
ATOM 1227 N N . CYS A 1 165 ? -3.133 -14.699 5.883 1.00 98.06 165 CYS A N 1
ATOM 1228 C CA . CYS A 1 165 ? -3.885 -15.815 5.326 1.00 98.06 165 CYS A CA 1
ATOM 1229 C C . CYS A 1 165 ? -3.879 -15.823 3.795 1.00 98.06 165 CYS A C 1
ATOM 1231 O O . CYS A 1 165 ? -4.008 -14.787 3.152 1.00 98.06 165 CYS A O 1
ATOM 1233 N N . TYR A 1 166 ? -3.811 -17.018 3.217 1.00 96.88 166 TYR A N 1
ATOM 1234 C CA . TYR A 1 166 ? -3.951 -17.283 1.784 1.00 96.88 166 TYR A CA 1
ATOM 1235 C C . TYR A 1 166 ? -4.801 -18.542 1.568 1.00 96.88 166 TYR A C 1
ATOM 1237 O O . TYR A 1 166 ? -5.073 -19.285 2.517 1.00 96.88 166 TYR A O 1
ATOM 1245 N N . LEU A 1 167 ? -5.248 -18.785 0.336 1.00 95.88 167 LEU A N 1
ATOM 1246 C CA . LEU A 1 167 ? -6.067 -19.941 -0.021 1.00 95.88 167 LEU A CA 1
ATOM 1247 C C . LEU A 1 167 ? -5.267 -20.870 -0.944 1.00 95.88 167 LEU A C 1
ATOM 1249 O O . LEU A 1 167 ? -5.245 -20.647 -2.158 1.00 95.88 167 LEU A O 1
ATOM 1253 N N . PRO A 1 168 ? -4.625 -21.923 -0.399 1.00 94.56 168 PRO A N 1
ATOM 1254 C CA . PRO A 1 168 ? -3.809 -22.821 -1.202 1.00 94.56 168 PRO A CA 1
ATOM 1255 C C . PRO A 1 168 ? -4.576 -23.364 -2.403 1.00 94.56 168 PRO A C 1
ATOM 1257 O O . PRO A 1 168 ? -5.777 -23.644 -2.313 1.00 94.56 168 PRO A O 1
ATOM 1260 N N . LYS A 1 169 ? -3.888 -23.560 -3.525 1.00 91.38 169 LYS A N 1
ATOM 1261 C CA . LYS A 1 169 ? -4.510 -24.077 -4.738 1.00 91.38 169 LYS A CA 1
ATOM 1262 C C . LYS A 1 169 ? -5.185 -25.424 -4.473 1.00 91.38 169 LYS A C 1
ATOM 1264 O O . LYS A 1 169 ? -4.590 -26.348 -3.926 1.00 91.38 169 LYS A O 1
ATOM 1269 N N . GLY A 1 170 ? -6.447 -25.529 -4.890 1.00 90.12 170 GLY A N 1
ATOM 1270 C CA . GLY A 1 170 ? -7.267 -26.728 -4.698 1.00 90.12 170 GLY A CA 1
ATOM 1271 C C . GLY A 1 170 ? -7.768 -26.934 -3.264 1.00 90.12 170 GLY A C 1
ATOM 1272 O O . GLY A 1 170 ? -8.466 -27.912 -3.012 1.00 90.12 170 GLY A O 1
ATOM 1273 N N . SER A 1 171 ? -7.453 -26.031 -2.331 1.00 93.69 171 SER A N 1
ATOM 1274 C CA . SER A 1 171 ? -7.994 -26.046 -0.972 1.00 93.69 171 SER A CA 1
ATOM 1275 C C . SER A 1 171 ? -9.270 -25.210 -0.888 1.00 93.69 171 SER A C 1
ATOM 1277 O O . SER A 1 171 ? -9.342 -24.112 -1.434 1.00 93.69 171 SER A O 1
ATOM 1279 N N . ALA A 1 172 ? -10.263 -25.703 -0.146 1.00 93.81 172 ALA A N 1
ATOM 1280 C CA . ALA A 1 172 ? -11.405 -24.901 0.304 1.00 93.81 172 ALA A CA 1
ATOM 1281 C C . ALA A 1 172 ? -11.120 -24.179 1.635 1.00 93.81 172 ALA A C 1
ATOM 1283 O O . ALA A 1 172 ? -11.847 -23.265 2.017 1.00 93.81 172 ALA A O 1
ATOM 1284 N N . THR A 1 173 ? -10.065 -24.595 2.342 1.00 95.25 173 THR A N 1
ATOM 1285 C CA . THR A 1 173 ? -9.711 -24.080 3.666 1.00 95.25 173 THR A CA 1
ATOM 1286 C C . THR A 1 173 ? -8.513 -23.135 3.559 1.00 95.25 173 THR A C 1
ATOM 1288 O O . THR A 1 173 ? -7.467 -23.548 3.037 1.00 95.25 173 THR A O 1
ATOM 1291 N N . PRO A 1 174 ? -8.626 -21.896 4.064 1.00 96.75 174 PRO A N 1
ATOM 1292 C CA . PRO A 1 174 ? -7.510 -20.958 4.116 1.00 96.75 174 PRO A CA 1
ATOM 1293 C C . PRO A 1 174 ? -6.383 -21.458 5.024 1.00 96.75 174 PRO A C 1
ATOM 1295 O O . PRO A 1 174 ? -6.622 -22.147 6.017 1.00 96.75 174 PRO A O 1
ATOM 1298 N N . LYS A 1 175 ? -5.145 -21.079 4.707 1.00 97.31 175 LYS A N 1
ATOM 1299 C CA . LYS A 1 175 ? -3.982 -21.251 5.584 1.00 97.31 175 LYS A CA 1
ATOM 1300 C C . LYS A 1 175 ? -3.507 -19.889 6.057 1.00 97.31 175 LYS A C 1
ATOM 1302 O O . LYS A 1 175 ? -3.253 -19.012 5.240 1.00 97.31 175 LYS A O 1
ATOM 1307 N N . CYS A 1 176 ? -3.343 -19.742 7.365 1.00 97.06 176 CYS A N 1
ATOM 1308 C CA . CYS A 1 176 ? -2.907 -18.504 8.008 1.00 97.06 176 CYS A CA 1
ATOM 1309 C C . CYS A 1 176 ? -1.523 -18.658 8.647 1.00 97.06 176 CYS A C 1
ATOM 1311 O O . CYS A 1 176 ? -1.345 -18.427 9.842 1.00 97.06 176 CYS A O 1
ATOM 1313 N N . ASP A 1 177 ? -0.560 -19.134 7.857 1.00 96.19 177 ASP A N 1
ATOM 1314 C CA . ASP A 1 177 ? 0.795 -19.464 8.312 1.00 96.19 177 ASP A CA 1
ATOM 1315 C C . ASP A 1 177 ? 1.874 -18.489 7.807 1.00 96.19 177 ASP A C 1
ATOM 1317 O O . ASP A 1 177 ? 3.042 -18.634 8.178 1.00 96.19 177 ASP A O 1
ATOM 1321 N N . VAL A 1 178 ? 1.502 -17.467 7.022 1.00 97.12 178 VAL A N 1
ATOM 1322 C CA . VAL A 1 178 ? 2.456 -16.492 6.475 1.00 97.12 178 VAL A CA 1
ATOM 1323 C C . VAL A 1 178 ? 2.943 -15.595 7.601 1.00 97.12 178 VAL A C 1
ATOM 1325 O O . VAL A 1 178 ? 2.188 -14.775 8.115 1.00 97.12 178 VAL A O 1
ATOM 1328 N N . ASP A 1 179 ? 4.195 -15.771 8.012 1.00 96.38 179 ASP A N 1
ATOM 1329 C CA . ASP A 1 179 ? 4.834 -14.895 8.987 1.00 96.38 179 ASP A CA 1
ATOM 1330 C C . ASP A 1 179 ? 5.193 -13.559 8.342 1.00 96.38 179 ASP A C 1
ATOM 1332 O O . ASP A 1 179 ? 5.971 -13.498 7.388 1.00 96.38 179 ASP A O 1
ATOM 1336 N N . VAL A 1 180 ? 4.583 -12.501 8.860 1.00 95.94 180 VAL A N 1
ATOM 1337 C CA . VAL A 1 180 ? 4.738 -11.126 8.377 1.00 95.94 180 VAL A CA 1
ATOM 1338 C C . VAL A 1 180 ? 5.187 -10.210 9.513 1.00 95.94 180 VAL A C 1
ATOM 1340 O O . VAL A 1 180 ? 4.949 -9.002 9.499 1.00 95.94 180 VAL A O 1
ATOM 1343 N N . SER A 1 181 ? 5.826 -10.798 10.527 1.00 94.50 181 SER A N 1
ATOM 1344 C CA . SER A 1 181 ? 6.426 -10.056 11.623 1.00 94.50 181 SER A CA 1
ATOM 1345 C C . SER A 1 181 ? 7.575 -9.185 11.126 1.00 94.50 181 SER A C 1
ATOM 1347 O O . SER A 1 181 ? 8.250 -9.479 10.132 1.00 94.50 181 SER A O 1
ATOM 1349 N N . GLY A 1 182 ? 7.854 -8.119 11.880 1.00 90.69 182 GLY A N 1
ATOM 1350 C CA . GLY A 1 182 ? 9.014 -7.271 11.615 1.00 90.69 182 GLY A CA 1
ATOM 1351 C C . GLY A 1 182 ? 10.325 -8.062 11.575 1.00 90.69 182 GLY A C 1
ATOM 1352 O O . GLY A 1 182 ? 11.220 -7.696 10.825 1.00 90.69 182 GLY A O 1
ATOM 1353 N N . GLU A 1 183 ? 10.434 -9.172 12.312 1.00 89.94 183 GLU A N 1
ATOM 1354 C CA . GLU A 1 183 ? 11.636 -10.009 12.307 1.00 89.94 183 GLU A CA 1
ATOM 1355 C C . GLU A 1 183 ? 11.854 -10.728 10.973 1.00 89.94 183 GLU A C 1
ATOM 1357 O O . GLU A 1 183 ? 12.964 -10.717 10.442 1.00 89.94 183 GLU A O 1
ATOM 1362 N N . VAL A 1 184 ? 10.802 -11.283 10.369 1.00 91.88 184 VAL A N 1
ATOM 1363 C CA . VAL A 1 184 ? 10.908 -11.904 9.041 1.00 91.88 184 VAL A CA 1
ATOM 1364 C C . VAL A 1 184 ? 11.255 -10.862 7.983 1.00 91.88 184 VAL A C 1
ATOM 1366 O O . VAL A 1 184 ? 12.142 -11.089 7.159 1.00 91.88 184 VAL A O 1
ATOM 1369 N N . PHE A 1 185 ? 10.642 -9.679 8.038 1.00 92.69 185 PHE A N 1
ATOM 1370 C CA . PHE A 1 185 ? 10.896 -8.642 7.037 1.00 92.69 185 PHE A CA 1
ATOM 1371 C C . PHE A 1 185 ? 12.259 -7.974 7.129 1.00 92.69 185 PHE A C 1
ATOM 1373 O O . PHE A 1 185 ? 12.767 -7.529 6.104 1.00 92.69 185 PHE A O 1
ATOM 1380 N N . ARG A 1 186 ? 12.926 -7.999 8.286 1.00 88.94 186 ARG A N 1
ATOM 1381 C CA . ARG A 1 186 ? 14.334 -7.573 8.393 1.00 88.94 186 ARG A CA 1
ATOM 1382 C C . ARG A 1 186 ? 15.282 -8.383 7.506 1.00 88.94 186 ARG A C 1
ATOM 1384 O O . ARG A 1 186 ? 16.375 -7.911 7.199 1.00 88.94 186 ARG A O 1
ATOM 1391 N N . HIS A 1 187 ? 14.880 -9.592 7.119 1.00 90.50 187 HIS A N 1
ATOM 1392 C CA . HIS A 1 187 ? 15.663 -10.482 6.268 1.00 90.50 187 HIS A CA 1
ATOM 1393 C C . HIS A 1 187 ? 15.328 -10.341 4.779 1.00 90.50 187 HIS A C 1
ATOM 1395 O O . HIS A 1 187 ? 16.065 -10.868 3.944 1.00 90.50 187 HIS A O 1
ATOM 1401 N N . VAL A 1 188 ? 14.255 -9.625 4.433 1.00 93.44 188 VAL A N 1
ATOM 1402 C CA . VAL A 1 188 ? 13.925 -9.322 3.039 1.00 93.44 188 VAL A CA 1
ATOM 1403 C C . VAL A 1 188 ? 14.893 -8.251 2.548 1.00 93.44 188 VAL A C 1
ATOM 1405 O O . VAL A 1 188 ? 14.987 -7.164 3.116 1.00 93.44 188 VAL A O 1
ATOM 1408 N N . ARG A 1 189 ? 15.648 -8.580 1.500 1.00 93.62 189 ARG A N 1
ATOM 1409 C CA . ARG A 1 189 ? 16.611 -7.674 0.872 1.00 93.62 189 ARG A CA 1
ATOM 1410 C C . ARG A 1 189 ? 16.054 -7.160 -0.441 1.00 93.62 189 ARG A C 1
ATOM 1412 O O . ARG A 1 189 ? 15.475 -7.932 -1.200 1.00 93.62 189 ARG A O 1
ATOM 1419 N N . PHE A 1 190 ? 16.280 -5.879 -0.683 1.00 92.94 190 PHE A N 1
ATOM 1420 C CA . PHE A 1 190 ? 16.012 -5.221 -1.951 1.00 92.94 190 PHE A CA 1
ATOM 1421 C C . PHE A 1 190 ? 17.357 -4.821 -2.529 1.00 92.94 190 PHE A C 1
ATOM 1423 O O . PHE A 1 190 ? 18.057 -3.994 -1.940 1.00 92.94 190 PHE A O 1
ATOM 1430 N N . ASP A 1 191 ? 17.743 -5.472 -3.618 1.00 90.50 191 ASP A N 1
ATOM 1431 C CA . ASP A 1 191 ? 19.038 -5.237 -4.231 1.00 90.50 191 ASP A CA 1
ATOM 1432 C C . ASP A 1 191 ? 18.998 -3.946 -5.065 1.00 90.50 191 ASP A C 1
ATOM 1434 O O . ASP A 1 191 ? 18.034 -3.647 -5.770 1.00 90.50 191 ASP A O 1
ATOM 1438 N N . ASP A 1 192 ? 20.062 -3.148 -4.967 1.00 87.12 192 ASP A N 1
ATOM 1439 C CA . ASP A 1 192 ? 20.281 -2.008 -5.854 1.00 87.12 192 ASP A CA 1
ATOM 1440 C C . ASP A 1 192 ? 20.802 -2.540 -7.196 1.00 87.12 192 ASP A C 1
ATOM 1442 O O . ASP A 1 192 ? 21.997 -2.808 -7.348 1.00 87.12 192 ASP A O 1
ATOM 1446 N N . HIS A 1 193 ? 19.915 -2.699 -8.177 1.00 83.44 193 HIS A N 1
ATOM 1447 C CA . HIS A 1 193 ? 20.333 -3.002 -9.545 1.00 83.44 193 HIS A CA 1
ATOM 1448 C C . HIS A 1 193 ? 20.939 -1.767 -10.221 1.00 83.44 193 HIS A C 1
ATOM 1450 O O . HIS A 1 193 ? 20.505 -0.629 -10.001 1.00 83.44 193 HIS A O 1
ATOM 1456 N N . ASP A 1 194 ? 21.930 -1.994 -11.085 1.00 87.00 194 ASP A N 1
ATOM 1457 C CA . ASP A 1 194 ? 22.413 -0.949 -11.986 1.00 87.00 194 ASP A CA 1
ATOM 1458 C C . ASP A 1 194 ? 21.253 -0.462 -12.880 1.00 87.00 194 ASP A C 1
ATOM 1460 O O . ASP A 1 194 ? 20.451 -1.291 -13.314 1.00 87.00 194 ASP A O 1
ATOM 1464 N N . PRO A 1 195 ? 21.132 0.843 -13.191 1.00 80.38 195 PRO A N 1
ATOM 1465 C CA . PRO A 1 195 ? 20.044 1.352 -14.024 1.00 80.38 195 PRO A CA 1
ATOM 1466 C C . PRO A 1 195 ? 19.865 0.628 -15.361 1.00 80.38 195 PRO A C 1
ATOM 1468 O O . PRO A 1 195 ? 18.733 0.474 -15.809 1.00 80.38 195 PRO A O 1
ATOM 1471 N N . ALA A 1 196 ? 20.946 0.162 -16.000 1.00 79.62 196 ALA A N 1
ATOM 1472 C CA . ALA A 1 196 ? 20.839 -0.587 -17.250 1.00 79.62 196 ALA A CA 1
ATOM 1473 C C . ALA A 1 196 ? 20.274 -1.999 -17.025 1.00 79.62 196 ALA A C 1
ATOM 1475 O O . ALA A 1 196 ? 19.474 -2.483 -17.825 1.00 79.62 196 ALA A O 1
ATOM 1476 N N . GLU A 1 197 ? 20.655 -2.647 -15.921 1.00 82.12 197 GLU A N 1
ATOM 1477 C CA . GLU A 1 197 ? 20.098 -3.938 -15.516 1.00 82.12 197 GLU A CA 1
ATOM 1478 C C . GLU A 1 197 ? 18.618 -3.791 -15.146 1.00 82.12 197 GLU A C 1
ATOM 1480 O O . GLU A 1 197 ? 17.790 -4.528 -15.679 1.00 82.12 197 GLU A O 1
ATOM 1485 N N . ALA A 1 198 ? 18.281 -2.803 -14.311 1.00 80.19 198 ALA A N 1
ATOM 1486 C CA . ALA A 1 198 ? 16.909 -2.477 -13.938 1.00 80.19 198 ALA A CA 1
ATOM 1487 C C . ALA A 1 198 ? 16.062 -2.191 -15.182 1.00 80.19 198 ALA A C 1
ATOM 1489 O O . ALA A 1 198 ? 15.012 -2.797 -15.353 1.00 80.19 198 ALA A O 1
ATOM 1490 N N . ALA A 1 199 ? 16.557 -1.373 -16.114 1.00 80.12 199 ALA A N 1
ATOM 1491 C CA . ALA A 1 199 ? 15.860 -1.128 -17.368 1.00 80.12 199 ALA A CA 1
ATOM 1492 C C . ALA A 1 199 ? 15.663 -2.410 -18.180 1.00 80.12 199 ALA A C 1
ATOM 1494 O O . ALA A 1 199 ? 14.589 -2.619 -18.714 1.00 80.12 199 ALA A O 1
ATOM 1495 N N . SER A 1 200 ? 16.635 -3.320 -18.250 1.00 77.62 200 SER A N 1
ATOM 1496 C CA . SER A 1 200 ? 16.426 -4.585 -18.973 1.00 77.62 200 SER A CA 1
ATOM 1497 C C . SER A 1 200 ? 15.382 -5.507 -18.324 1.00 77.62 200 SER A C 1
ATOM 1499 O O . SER A 1 200 ? 14.759 -6.312 -19.017 1.00 77.62 200 SER A O 1
ATOM 1501 N N . LYS A 1 201 ? 15.219 -5.405 -17.001 1.00 76.56 201 LYS A N 1
ATOM 1502 C CA . LYS A 1 201 ? 14.355 -6.248 -16.167 1.00 76.56 201 LYS A CA 1
ATOM 1503 C C . LYS A 1 201 ? 12.918 -5.731 -16.083 1.00 76.56 201 LYS A C 1
ATOM 1505 O O . LYS A 1 201 ? 11.974 -6.509 -16.193 1.00 76.56 201 LYS A O 1
ATOM 1510 N N . PHE A 1 202 ? 12.783 -4.423 -15.899 1.00 75.25 202 PHE A N 1
ATOM 1511 C CA . PHE A 1 202 ? 11.519 -3.730 -15.669 1.00 75.25 202 PHE A CA 1
ATOM 1512 C C . PHE A 1 202 ? 11.009 -2.990 -16.901 1.00 75.25 202 PHE A C 1
ATOM 1514 O O . PHE A 1 202 ? 9.853 -2.597 -16.908 1.00 75.25 202 PHE A O 1
ATOM 1521 N N . ALA A 1 203 ? 11.812 -2.822 -17.963 1.00 70.69 203 ALA A N 1
ATOM 1522 C CA . ALA A 1 203 ? 11.250 -2.309 -19.203 1.00 70.69 203 ALA A CA 1
ATOM 1523 C C . ALA A 1 203 ? 10.211 -3.297 -19.719 1.00 70.69 203 ALA A C 1
ATOM 1525 O O . ALA A 1 203 ? 10.535 -4.401 -20.179 1.00 70.69 203 ALA A O 1
ATOM 1526 N N . GLU A 1 204 ? 8.960 -2.850 -19.717 1.00 62.25 204 GLU A N 1
ATOM 1527 C CA . GLU A 1 204 ? 7.981 -3.371 -20.642 1.00 62.25 204 GLU A CA 1
ATOM 1528 C C . GLU A 1 204 ? 8.607 -3.297 -22.038 1.00 62.25 204 GLU A C 1
ATOM 1530 O O . GLU A 1 204 ? 9.128 -2.256 -22.464 1.00 62.25 204 GLU A O 1
ATOM 1535 N N . SER A 1 205 ? 8.616 -4.425 -22.755 1.00 56.78 205 SER A N 1
ATOM 1536 C CA . SER A 1 205 ? 8.971 -4.368 -24.172 1.00 56.78 205 SER A CA 1
ATOM 1537 C C . SER A 1 205 ? 8.071 -3.325 -24.807 1.00 56.78 205 SER A C 1
ATOM 1539 O O . SER A 1 205 ? 6.880 -3.372 -24.503 1.00 56.78 205 SER A O 1
ATOM 1541 N N . PRO A 1 206 ? 8.614 -2.383 -25.611 1.00 56.44 206 PRO A N 1
ATOM 1542 C CA . PRO A 1 206 ? 7.870 -1.237 -26.112 1.00 56.44 206 PRO A CA 1
ATOM 1543 C C . PRO A 1 206 ? 6.554 -1.761 -26.647 1.00 56.44 206 PRO A C 1
ATOM 1545 O O . PRO A 1 206 ? 6.549 -2.471 -27.659 1.00 56.44 206 PRO A O 1
ATOM 1548 N N . SER A 1 207 ? 5.491 -1.524 -25.866 1.00 50.94 207 SER A N 1
ATOM 1549 C CA . SER A 1 207 ? 4.188 -2.113 -26.120 1.00 50.94 207 SER A CA 1
ATOM 1550 C C . SER A 1 207 ? 3.907 -1.812 -27.573 1.00 50.94 207 SER A C 1
ATOM 1552 O O . SER A 1 207 ? 4.035 -0.648 -27.976 1.00 50.94 207 SER A O 1
ATOM 1554 N N . ARG A 1 208 ? 3.697 -2.870 -28.377 1.00 51.28 208 ARG A N 1
ATOM 1555 C CA . ARG A 1 208 ? 3.340 -2.748 -29.794 1.00 51.28 208 ARG A CA 1
ATOM 1556 C C . ARG A 1 208 ? 2.370 -1.588 -29.853 1.00 51.28 208 ARG A C 1
ATOM 1558 O O . ARG A 1 208 ? 1.321 -1.697 -29.223 1.00 51.28 208 ARG A O 1
ATOM 1565 N N . THR A 1 209 ? 2.801 -0.495 -30.488 1.00 47.88 209 THR A N 1
ATOM 1566 C CA . THR A 1 209 ? 2.084 0.781 -30.569 1.00 47.88 209 THR A CA 1
ATOM 1567 C C . THR A 1 209 ? 0.596 0.497 -30.501 1.00 47.88 209 THR A C 1
ATOM 1569 O O . THR A 1 209 ? 0.117 -0.230 -31.382 1.00 47.88 209 THR A O 1
ATOM 1572 N N . LYS A 1 210 ? -0.085 0.965 -29.432 1.00 54.53 210 LYS A N 1
ATOM 1573 C CA . LYS A 1 210 ? -1.553 0.882 -29.324 1.00 54.53 210 LYS A CA 1
ATOM 1574 C C . LYS A 1 210 ? -2.090 1.141 -30.734 1.00 54.53 210 LYS A C 1
ATOM 1576 O O . LYS A 1 210 ? -1.617 2.112 -31.336 1.00 54.53 210 LYS A O 1
ATOM 1581 N N . PRO A 1 211 ? -2.939 0.262 -31.300 1.00 55.59 211 PRO A N 1
ATOM 1582 C CA . PRO A 1 211 ? -3.433 0.458 -32.656 1.00 55.59 211 PRO A CA 1
ATOM 1583 C C . PRO A 1 211 ? -3.897 1.910 -32.782 1.00 55.59 211 PRO A C 1
ATOM 1585 O O . PRO A 1 211 ? -4.670 2.382 -31.947 1.00 55.59 211 PRO A O 1
ATOM 1588 N N . GLU A 1 212 ? -3.308 2.639 -33.733 1.00 48.44 212 GLU A N 1
ATOM 1589 C CA . GLU A 1 212 ? -3.541 4.072 -33.907 1.00 48.44 212 GLU A CA 1
ATOM 1590 C C . GLU A 1 212 ? -5.058 4.303 -34.018 1.00 48.44 212 GLU A C 1
ATOM 1592 O O . GLU A 1 212 ? -5.677 3.883 -34.994 1.00 48.44 212 GLU A O 1
ATOM 1597 N N . GLY A 1 213 ? -5.671 4.888 -32.980 1.00 57.97 213 GLY A N 1
ATOM 1598 C CA . GLY A 1 213 ? -7.119 5.125 -32.920 1.00 57.97 213 GLY A CA 1
ATOM 1599 C C . GLY A 1 213 ? -7.802 4.846 -31.576 1.00 57.97 213 GLY A C 1
ATOM 1600 O O . GLY A 1 213 ? -8.917 5.315 -31.380 1.00 57.97 213 GLY A O 1
ATOM 1601 N N . GLU A 1 214 ? -7.164 4.143 -30.636 1.00 56.38 214 GLU A N 1
ATOM 1602 C CA . GLU A 1 214 ? -7.744 3.888 -29.305 1.00 56.38 214 GLU A CA 1
ATOM 1603 C C . GLU A 1 214 ? -7.204 4.903 -28.276 1.00 56.38 214 GLU A C 1
ATOM 1605 O O . GLU A 1 214 ? -6.283 4.625 -27.502 1.00 56.38 214 GLU A O 1
ATOM 1610 N N . THR A 1 215 ? -7.734 6.132 -28.322 1.00 57.84 215 THR A N 1
ATOM 1611 C CA . THR A 1 215 ? -7.492 7.148 -27.287 1.00 57.84 215 THR A CA 1
ATOM 1612 C C . THR A 1 215 ? -8.290 6.779 -26.044 1.00 57.84 215 THR A C 1
ATOM 1614 O O . THR A 1 215 ? -9.513 6.664 -26.102 1.00 57.84 215 THR A O 1
ATOM 1617 N N . ASP A 1 216 ? -7.599 6.590 -24.926 1.00 62.06 216 ASP A N 1
ATOM 1618 C CA . ASP A 1 216 ? -8.188 6.257 -23.626 1.00 62.06 216 ASP A CA 1
ATOM 1619 C C . ASP A 1 216 ? -8.726 7.552 -22.991 1.00 62.06 216 ASP A C 1
ATOM 1621 O O . ASP A 1 216 ? -8.158 8.074 -22.031 1.00 62.06 216 ASP A O 1
ATOM 1625 N N . SER A 1 217 ? -9.758 8.138 -23.615 1.00 72.81 217 SER A N 1
ATOM 1626 C CA . SER A 1 217 ? -10.272 9.479 -23.295 1.00 72.81 217 SER A CA 1
ATOM 1627 C C . SER A 1 217 ? -10.598 9.637 -21.818 1.00 72.81 217 SER A C 1
ATOM 1629 O O . SER A 1 217 ? -10.318 10.679 -21.242 1.00 72.81 217 SER A O 1
ATOM 1631 N N . ASP A 1 218 ? -11.116 8.581 -21.194 1.00 71.81 218 ASP A N 1
ATOM 1632 C CA . ASP A 1 218 ? -11.539 8.597 -19.796 1.00 71.81 218 ASP A CA 1
ATOM 1633 C C . ASP A 1 218 ? -10.333 8.648 -18.847 1.00 71.81 218 ASP A C 1
ATOM 1635 O O . ASP A 1 218 ? -10.375 9.298 -17.803 1.00 71.81 218 ASP A O 1
ATOM 1639 N N . ALA A 1 219 ? -9.231 7.974 -19.196 1.00 68.88 219 ALA A N 1
ATOM 1640 C CA . ALA A 1 219 ? -7.996 8.033 -18.422 1.00 68.88 219 ALA A CA 1
ATOM 1641 C C . ALA A 1 219 ? -7.312 9.398 -18.586 1.00 68.88 219 ALA A C 1
ATOM 1643 O O . ALA A 1 219 ? -6.845 9.968 -17.600 1.00 68.88 219 ALA A O 1
ATOM 1644 N N . GLU A 1 220 ? -7.284 9.947 -19.802 1.00 75.25 220 GLU A N 1
ATOM 1645 C CA . GLU A 1 220 ? -6.743 11.286 -20.054 1.00 75.25 220 GLU A CA 1
ATOM 1646 C C . GLU A 1 220 ? -7.572 12.376 -19.366 1.00 75.25 220 GLU A C 1
ATOM 1648 O O . GLU A 1 220 ? -6.996 13.236 -18.704 1.00 75.25 220 GLU A O 1
ATOM 1653 N N . GLU A 1 221 ? -8.903 12.303 -19.429 1.00 79.50 221 GLU A N 1
ATOM 1654 C CA . GLU A 1 221 ? -9.811 13.211 -18.721 1.00 79.50 221 GLU A CA 1
ATOM 1655 C C . GLU A 1 221 ? -9.582 13.143 -17.208 1.00 79.50 221 GLU A C 1
ATOM 1657 O O . GLU A 1 221 ? -9.449 14.172 -16.544 1.00 79.50 221 GLU A O 1
ATOM 1662 N N . MET A 1 222 ? -9.429 11.935 -16.661 1.00 74.00 222 MET A N 1
ATOM 1663 C CA . MET A 1 222 ? -9.119 11.744 -15.247 1.00 74.00 222 MET A CA 1
ATOM 1664 C C . MET A 1 222 ? -7.754 12.332 -14.863 1.00 74.00 222 MET A C 1
ATOM 1666 O O . MET A 1 222 ? -7.621 12.987 -13.826 1.00 74.00 222 MET A O 1
ATOM 1670 N N . GLN A 1 223 ? -6.723 12.126 -15.691 1.00 74.31 223 GLN A N 1
ATOM 1671 C CA . GLN A 1 223 ? -5.412 12.739 -15.466 1.00 74.31 223 GLN A CA 1
ATOM 1672 C C . GLN A 1 223 ? -5.492 14.264 -15.522 1.00 74.31 223 GLN A C 1
ATOM 1674 O O . GLN A 1 223 ? -4.818 14.936 -14.739 1.00 74.31 223 GLN A O 1
ATOM 1679 N N . GLU A 1 224 ? -6.296 14.803 -16.431 1.00 80.81 224 GLU A N 1
ATOM 1680 C CA . GLU A 1 224 ? -6.463 16.236 -16.618 1.00 80.81 224 GLU A CA 1
ATOM 1681 C C . GLU A 1 224 ? -7.220 16.872 -15.444 1.00 80.81 224 GLU A C 1
ATOM 1683 O O . GLU A 1 224 ? -6.804 17.920 -14.952 1.00 80.81 224 GLU A O 1
ATOM 1688 N N . LEU A 1 225 ? -8.233 16.194 -14.892 1.00 77.94 225 LEU A N 1
ATOM 1689 C CA . LEU A 1 225 ? -8.895 16.593 -13.642 1.00 77.94 225 LEU A CA 1
ATOM 1690 C C . LEU A 1 225 ? -7.915 16.635 -12.463 1.00 77.94 225 LEU A C 1
ATOM 1692 O O . LEU A 1 225 ? -7.904 17.598 -11.696 1.00 77.94 225 LEU A O 1
ATOM 1696 N N . ILE A 1 226 ? -7.048 15.624 -12.335 1.00 75.69 226 ILE A N 1
ATOM 1697 C CA . ILE A 1 226 ? -6.017 15.586 -11.286 1.00 75.69 226 ILE A CA 1
ATOM 1698 C C . ILE A 1 226 ? -4.988 16.710 -11.487 1.00 75.69 226 ILE A C 1
ATOM 1700 O O . ILE A 1 226 ? -4.549 17.321 -10.512 1.00 75.69 226 ILE A O 1
ATOM 1704 N N . ARG A 1 227 ? -4.590 17.003 -12.734 1.00 77.69 227 ARG A N 1
ATOM 1705 C CA . ARG A 1 227 ? -3.644 18.089 -13.059 1.00 77.69 227 ARG A CA 1
ATOM 1706 C C . ARG A 1 227 ? -4.233 19.470 -12.784 1.00 77.69 227 ARG A C 1
ATOM 1708 O O . ARG A 1 227 ? -3.523 20.325 -12.267 1.00 77.69 227 ARG A O 1
ATOM 1715 N N . ASN A 1 228 ? -5.513 19.665 -13.078 1.00 82.31 228 ASN A N 1
ATOM 1716 C CA . ASN A 1 228 ? -6.200 20.948 -12.947 1.00 82.31 228 ASN A CA 1
ATOM 1717 C C . ASN A 1 228 ? -6.926 21.111 -11.605 1.00 82.31 228 ASN A C 1
ATOM 1719 O O . ASN A 1 228 ? -7.791 21.975 -11.474 1.00 82.31 228 ASN A O 1
ATOM 1723 N N . ARG A 1 229 ? -6.550 20.316 -10.594 1.00 81.88 229 ARG A N 1
ATOM 1724 C CA . ARG A 1 229 ? -7.121 20.330 -9.239 1.00 81.88 229 ARG A CA 1
ATOM 1725 C C . ARG A 1 229 ? -7.226 21.734 -8.634 1.00 81.88 229 ARG A C 1
ATOM 1727 O O . ARG A 1 229 ? -8.252 22.059 -8.046 1.00 81.88 229 ARG A O 1
ATOM 1734 N N . ASP A 1 230 ? -6.208 22.572 -8.822 1.00 79.19 230 ASP A N 1
ATOM 1735 C CA . ASP A 1 230 ? -6.162 23.936 -8.270 1.00 79.19 230 ASP A CA 1
ATOM 1736 C C . ASP A 1 230 ? -7.032 24.949 -9.043 1.00 79.19 230 ASP A C 1
ATOM 1738 O O . ASP A 1 230 ? -7.191 26.094 -8.622 1.00 79.19 230 ASP A O 1
ATOM 1742 N N . HIS A 1 231 ? -7.604 24.541 -10.178 1.00 81.56 231 HIS A N 1
ATOM 1743 C CA . HIS A 1 231 ? -8.415 25.378 -11.064 1.00 81.56 231 HIS A CA 1
ATOM 1744 C C . HIS A 1 231 ? -9.895 24.968 -11.106 1.00 81.56 231 HIS A C 1
ATOM 1746 O O . HIS A 1 231 ? -10.671 25.565 -11.858 1.00 81.56 231 HIS A O 1
ATOM 1752 N N . LEU A 1 232 ? -10.301 23.977 -10.304 1.00 81.31 232 LEU A N 1
ATOM 1753 C CA . LEU A 1 232 ? -11.689 23.524 -10.227 1.00 81.31 232 LEU A CA 1
ATOM 1754 C C . LEU A 1 232 ? -12.551 24.592 -9.546 1.00 81.31 232 LEU A C 1
ATOM 1756 O O . LEU A 1 232 ? -12.372 24.901 -8.369 1.00 81.31 232 LEU A O 1
ATOM 1760 N N . ASN A 1 233 ? -13.503 25.152 -10.292 1.00 85.00 233 ASN A N 1
ATOM 1761 C CA . ASN A 1 233 ? -14.349 26.252 -9.822 1.00 85.00 233 ASN A CA 1
ATOM 1762 C C . ASN A 1 233 ? -15.783 25.808 -9.503 1.00 85.00 233 ASN A C 1
ATOM 1764 O O . ASN A 1 233 ? -16.539 26.575 -8.903 1.00 85.00 233 ASN A O 1
ATOM 1768 N N . SER A 1 234 ? -16.188 24.593 -9.892 1.00 86.69 234 SER A N 1
ATOM 1769 C CA . SER A 1 234 ? -17.539 24.101 -9.623 1.00 86.69 234 SER A CA 1
ATOM 1770 C C . SER A 1 234 ? -17.604 23.189 -8.395 1.00 86.69 234 SER A C 1
ATOM 1772 O O . SER A 1 234 ? -16.733 22.360 -8.129 1.00 86.69 234 SER A O 1
ATOM 1774 N N . THR A 1 235 ? -18.706 23.287 -7.648 1.00 88.12 235 THR A N 1
ATOM 1775 C CA . THR A 1 235 ? -19.004 22.376 -6.531 1.00 88.12 235 THR A CA 1
ATOM 1776 C C . THR A 1 235 ? -19.089 20.912 -6.978 1.00 88.12 235 THR A C 1
ATOM 1778 O O . THR A 1 235 ? -18.783 20.019 -6.193 1.00 88.12 235 THR A O 1
ATOM 1781 N N . ALA A 1 236 ? -19.502 20.654 -8.223 1.00 86.44 236 ALA A N 1
ATOM 1782 C CA . ALA A 1 236 ? -19.592 19.303 -8.769 1.00 86.44 236 ALA A CA 1
ATOM 1783 C C . ALA A 1 236 ? -18.202 18.683 -8.989 1.00 86.44 236 ALA A C 1
ATOM 1785 O O . ALA A 1 236 ? -17.979 17.553 -8.564 1.00 86.44 236 ALA A O 1
ATOM 1786 N N . GLU A 1 237 ? -17.261 19.435 -9.568 1.00 85.62 237 GLU A N 1
ATOM 1787 C CA . GLU A 1 237 ? -15.876 18.985 -9.764 1.00 85.62 237 GLU A CA 1
ATOM 1788 C C . GLU A 1 237 ? -15.165 18.743 -8.431 1.00 85.62 237 GLU A C 1
ATOM 1790 O O . GLU A 1 237 ? -14.505 17.721 -8.267 1.00 85.62 237 GLU A O 1
ATOM 1795 N N . MET A 1 238 ? -15.351 19.628 -7.443 1.00 81.44 238 MET A N 1
ATOM 1796 C CA . MET A 1 238 ? -14.780 19.425 -6.106 1.00 81.44 238 MET A CA 1
ATOM 1797 C C . MET A 1 238 ? -15.312 18.152 -5.437 1.00 81.44 238 MET A C 1
ATOM 1799 O O . MET A 1 238 ? -14.533 17.411 -4.846 1.00 81.44 238 MET A O 1
ATOM 1803 N N . ARG A 1 239 ? -16.614 17.857 -5.565 1.00 85.31 239 ARG A N 1
ATOM 1804 C CA . ARG A 1 239 ? -17.200 16.606 -5.050 1.00 85.31 239 ARG A CA 1
ATOM 1805 C C . ARG A 1 239 ? -16.696 15.376 -5.796 1.00 85.31 239 ARG A C 1
ATOM 1807 O O . ARG A 1 239 ? -16.474 14.346 -5.170 1.00 85.31 239 ARG A O 1
ATOM 1814 N N . ALA A 1 240 ? -16.524 15.467 -7.114 1.00 83.81 240 ALA A N 1
ATOM 1815 C CA . ALA A 1 240 ? -15.958 14.380 -7.906 1.00 83.81 240 ALA A CA 1
ATOM 1816 C C . ALA A 1 240 ? -14.519 14.082 -7.464 1.00 83.81 240 ALA A C 1
ATOM 1818 O O . ALA A 1 240 ? -14.177 12.930 -7.212 1.00 83.81 240 ALA A O 1
ATOM 1819 N N . LEU A 1 241 ? -13.713 15.125 -7.269 1.00 84.25 241 LEU A N 1
ATOM 1820 C CA . LEU A 1 241 ? -12.351 15.005 -6.767 1.00 84.25 241 LEU A CA 1
ATOM 1821 C C . LEU A 1 241 ? -12.303 14.459 -5.331 1.00 84.25 241 LEU A C 1
ATOM 1823 O O . LEU A 1 241 ? -11.478 13.602 -5.028 1.00 84.25 241 LEU A O 1
ATOM 1827 N N . GLU A 1 242 ? -13.196 14.904 -4.448 1.00 86.88 242 GLU A N 1
ATOM 1828 C CA . GLU A 1 242 ? -13.307 14.364 -3.089 1.00 86.88 242 GLU A CA 1
ATOM 1829 C C . GLU A 1 242 ? -13.688 12.878 -3.103 1.00 86.88 242 GLU A C 1
ATOM 1831 O O . GLU A 1 242 ? -13.092 12.088 -2.377 1.00 86.88 242 GLU A O 1
ATOM 1836 N N . ALA A 1 243 ? -14.608 12.466 -3.980 1.00 88.12 243 ALA A N 1
ATOM 1837 C CA . ALA A 1 243 ? -14.971 11.061 -4.158 1.00 88.12 243 ALA A CA 1
ATOM 1838 C C . ALA A 1 243 ? -13.826 10.211 -4.740 1.00 88.12 243 ALA A C 1
ATOM 1840 O O . ALA A 1 243 ? -13.788 9.001 -4.515 1.00 88.12 243 ALA A O 1
ATOM 1841 N N . MET A 1 244 ? -12.889 10.818 -5.471 1.00 83.88 244 MET A N 1
ATOM 1842 C CA . MET A 1 244 ? -11.671 10.149 -5.937 1.00 83.88 244 MET A CA 1
ATOM 1843 C C . MET A 1 244 ? -10.603 10.039 -4.848 1.00 83.88 244 MET A C 1
ATOM 1845 O O . MET A 1 244 ? -9.930 9.011 -4.757 1.00 83.88 244 MET A O 1
ATOM 1849 N N . ASP A 1 245 ? -10.432 11.088 -4.042 1.00 86.56 245 ASP A N 1
ATOM 1850 C CA . ASP A 1 245 ? -9.509 11.090 -2.905 1.00 86.56 245 ASP A CA 1
ATOM 1851 C C . ASP A 1 245 ? -9.989 10.114 -1.817 1.00 86.56 245 ASP A C 1
ATOM 1853 O O . ASP A 1 245 ? -9.184 9.385 -1.239 1.00 86.56 245 ASP A O 1
ATOM 1857 N N . TYR A 1 246 ? -11.299 10.083 -1.564 1.00 93.38 246 TYR A N 1
ATOM 1858 C CA . TYR A 1 246 ? -11.949 9.322 -0.499 1.00 93.38 246 TYR A CA 1
ATOM 1859 C C . TYR A 1 246 ? -13.083 8.451 -1.061 1.00 93.38 246 TYR A C 1
ATOM 1861 O O . TYR A 1 246 ? -14.258 8.678 -0.756 1.00 93.38 246 TYR A O 1
ATOM 1869 N N . PRO A 1 247 ? -12.772 7.429 -1.875 1.00 93.38 247 PRO A N 1
ATOM 1870 C CA . PRO A 1 247 ? -13.786 6.569 -2.464 1.00 93.38 247 PRO A CA 1
ATOM 1871 C C . PRO A 1 247 ? -14.615 5.842 -1.398 1.00 93.38 247 PRO A C 1
ATOM 1873 O O . PRO A 1 247 ? -14.085 5.448 -0.348 1.00 93.38 247 PRO A O 1
ATOM 1876 N N . PRO A 1 248 ? -15.911 5.602 -1.660 1.00 94.75 248 PRO A N 1
ATOM 1877 C CA . PRO A 1 248 ? -16.711 4.735 -0.812 1.00 94.75 248 PRO A CA 1
ATOM 1878 C C . PRO A 1 248 ? -16.156 3.306 -0.833 1.00 94.75 248 PRO A C 1
ATOM 1880 O O . PRO A 1 248 ? -15.589 2.846 -1.830 1.00 94.75 248 PRO A O 1
ATOM 1883 N N . ARG A 1 249 ? -16.324 2.580 0.275 1.00 95.00 249 ARG A N 1
ATOM 1884 C CA . ARG A 1 249 ? -15.856 1.194 0.417 1.00 95.00 249 ARG A CA 1
ATOM 1885 C C . ARG A 1 249 ? -16.929 0.321 1.031 1.00 95.00 249 ARG A C 1
ATOM 1887 O O . ARG A 1 249 ? -17.653 0.736 1.925 1.00 95.00 249 ARG A O 1
ATOM 1894 N N . SER A 1 250 ? -16.975 -0.930 0.585 1.00 95.94 250 SER A N 1
ATOM 1895 C CA . SER A 1 250 ? -17.833 -1.931 1.216 1.00 95.94 250 SER A CA 1
ATOM 1896 C C . SER A 1 250 ? -17.360 -2.259 2.636 1.00 95.94 250 SER A C 1
ATOM 1898 O O . SER A 1 250 ? -16.162 -2.224 2.930 1.00 95.94 250 SER A O 1
ATOM 1900 N N . ASN A 1 251 ? -18.289 -2.698 3.487 1.00 96.81 251 ASN A N 1
ATOM 1901 C CA . ASN A 1 251 ? -17.986 -3.145 4.851 1.00 96.81 251 ASN A CA 1
ATOM 1902 C C . ASN A 1 251 ? -16.919 -4.257 4.892 1.00 96.81 251 ASN A C 1
ATOM 1904 O O . ASN A 1 251 ? -16.054 -4.247 5.762 1.00 96.81 251 ASN A O 1
ATOM 1908 N N . LYS A 1 252 ? -16.909 -5.173 3.908 1.00 95.50 252 LYS A N 1
ATOM 1909 C CA . LYS A 1 252 ? -15.871 -6.216 3.787 1.00 95.50 252 LYS A CA 1
ATOM 1910 C C . LYS A 1 252 ? -14.482 -5.610 3.553 1.00 95.50 252 LYS A C 1
ATOM 1912 O O . LYS A 1 252 ? -13.517 -6.038 4.180 1.00 95.50 252 LYS A O 1
ATOM 1917 N N . GLN A 1 253 ? -14.376 -4.624 2.661 1.00 94.94 253 GLN A N 1
ATOM 1918 C CA . GLN A 1 253 ? -13.108 -3.945 2.381 1.00 94.94 253 GLN A CA 1
ATOM 1919 C C . GLN A 1 253 ? -12.628 -3.148 3.595 1.00 94.94 253 GLN A C 1
ATOM 1921 O O . GLN A 1 253 ? -11.454 -3.235 3.938 1.00 94.94 253 GLN A O 1
ATOM 1926 N N . LEU A 1 254 ? -13.527 -2.432 4.278 1.00 97.38 254 LEU A N 1
ATOM 1927 C CA . LEU A 1 254 ? -13.184 -1.703 5.501 1.00 97.38 254 LEU A CA 1
ATOM 1928 C C . LEU A 1 254 ? -12.720 -2.636 6.618 1.00 97.38 254 LEU A C 1
ATOM 1930 O O . LEU A 1 254 ? -11.720 -2.333 7.264 1.00 97.38 254 LEU A O 1
ATOM 1934 N N . ALA A 1 255 ? -13.366 -3.790 6.799 1.00 97.50 255 ALA A N 1
ATOM 1935 C CA . ALA A 1 255 ? -12.934 -4.777 7.784 1.00 97.50 255 ALA A CA 1
ATOM 1936 C C . ALA A 1 255 ? -11.498 -5.258 7.531 1.00 97.50 255 ALA A C 1
ATOM 1938 O O . ALA A 1 255 ? -10.697 -5.307 8.462 1.00 97.50 255 ALA A O 1
ATOM 1939 N N . ILE A 1 256 ? -11.144 -5.553 6.275 1.00 96.56 256 ILE A N 1
ATOM 1940 C CA . ILE A 1 256 ? -9.780 -5.959 5.899 1.00 96.56 256 ILE A CA 1
ATOM 1941 C C . ILE A 1 256 ? -8.792 -4.802 6.101 1.00 96.56 256 ILE A C 1
ATOM 1943 O O . ILE A 1 256 ? -7.757 -4.985 6.738 1.00 96.56 256 ILE A O 1
ATOM 1947 N N . SER A 1 257 ? -9.110 -3.601 5.613 1.00 96.69 257 SER A N 1
ATOM 1948 C CA . SER A 1 257 ? -8.226 -2.437 5.739 1.00 96.69 257 SER A CA 1
ATOM 1949 C C . SER A 1 257 ? -7.969 -2.055 7.199 1.00 96.69 257 SER A C 1
ATOM 1951 O O . SER A 1 257 ? -6.828 -1.783 7.566 1.00 96.69 257 SER A O 1
ATOM 1953 N N . ILE A 1 258 ? -8.997 -2.088 8.054 1.00 97.81 258 ILE A N 1
ATOM 1954 C CA . ILE A 1 258 ? -8.865 -1.811 9.490 1.00 97.81 258 ILE A CA 1
ATOM 1955 C C . ILE A 1 258 ? -8.103 -2.941 10.192 1.00 97.81 258 ILE A C 1
ATOM 1957 O O . ILE A 1 258 ? -7.225 -2.657 11.003 1.00 97.81 258 ILE A O 1
ATOM 1961 N N . ALA A 1 259 ? -8.352 -4.211 9.856 1.00 98.00 259 ALA A N 1
ATOM 1962 C CA . ALA A 1 259 ? -7.570 -5.337 10.379 1.00 98.00 259 ALA A CA 1
ATOM 1963 C C . ALA A 1 259 ? -6.067 -5.183 10.090 1.00 98.00 259 ALA A C 1
ATOM 1965 O O . ALA A 1 259 ? -5.236 -5.363 10.986 1.00 98.00 259 ALA A O 1
ATOM 1966 N N . ASN A 1 260 ? -5.728 -4.754 8.869 1.00 97.56 260 ASN A N 1
ATOM 1967 C CA . ASN A 1 260 ? -4.349 -4.516 8.452 1.00 97.56 260 ASN A CA 1
ATOM 1968 C C . ASN A 1 260 ? -3.676 -3.411 9.286 1.00 97.56 260 ASN A C 1
ATOM 1970 O O . ASN A 1 260 ? -2.463 -3.473 9.509 1.00 97.56 260 ASN A O 1
ATOM 1974 N N . LEU A 1 261 ? -4.422 -2.419 9.796 1.00 96.69 261 LEU A N 1
ATOM 1975 C CA . LEU A 1 261 ? -3.874 -1.425 10.730 1.00 96.69 261 LEU A CA 1
ATOM 1976 C C . LEU A 1 261 ? -3.384 -2.091 12.026 1.00 96.69 261 LEU A C 1
ATOM 1978 O O . LEU A 1 261 ? -2.307 -1.759 12.508 1.00 96.69 261 LEU A O 1
ATOM 1982 N N . PHE A 1 262 ? -4.096 -3.104 12.519 1.00 97.38 262 PHE A N 1
ATOM 1983 C CA . PHE A 1 262 ? -3.738 -3.874 13.717 1.00 97.38 262 PHE A CA 1
ATOM 1984 C C . PHE A 1 262 ? -2.816 -5.070 13.435 1.00 97.38 262 PHE A C 1
ATOM 1986 O O . PHE A 1 262 ? -2.718 -5.988 14.247 1.00 97.38 262 PHE A O 1
ATOM 1993 N N . ARG A 1 263 ? -2.121 -5.073 12.289 1.00 97.12 263 ARG A N 1
ATOM 1994 C CA . ARG A 1 263 ? -1.186 -6.139 11.881 1.00 97.12 263 ARG A CA 1
ATOM 1995 C C . ARG A 1 263 ? -1.846 -7.521 11.822 1.00 97.12 263 ARG A C 1
ATOM 1997 O O . ARG A 1 263 ? -1.188 -8.537 12.034 1.00 97.12 263 ARG A O 1
ATOM 2004 N N . VAL A 1 264 ? -3.135 -7.559 11.511 1.00 97.44 264 VAL A N 1
ATOM 2005 C CA . VAL A 1 264 ? -3.878 -8.778 11.211 1.00 97.44 264 VAL A CA 1
ATOM 2006 C C . VAL A 1 264 ? -4.151 -8.768 9.716 1.00 97.44 264 VAL A C 1
ATOM 2008 O O . VAL A 1 264 ? -4.713 -7.793 9.234 1.00 97.44 264 VAL A O 1
ATOM 2011 N N . TYR A 1 265 ? -3.774 -9.825 8.990 1.00 97.62 265 TYR A N 1
ATOM 2012 C CA . TYR A 1 265 ? -3.906 -9.871 7.527 1.00 97.62 265 TYR A CA 1
ATOM 2013 C C . TYR A 1 265 ? -4.834 -11.026 7.114 1.00 97.62 265 TYR A C 1
ATOM 2015 O O . TYR A 1 265 ? -4.375 -12.145 6.863 1.00 97.62 265 TYR A O 1
ATOM 2023 N N . PRO A 1 266 ? -6.161 -10.794 7.123 1.00 97.62 266 PRO A N 1
ATOM 2024 C CA . PRO A 1 266 ? -7.161 -11.800 6.794 1.00 97.62 266 PRO A CA 1
ATOM 2025 C C . PRO A 1 266 ? -7.042 -12.321 5.364 1.00 97.62 266 PRO A C 1
ATOM 2027 O O . PRO A 1 266 ? -6.391 -11.721 4.508 1.00 97.62 266 PRO A O 1
ATOM 2030 N N . LEU A 1 267 ? -7.751 -13.415 5.081 1.00 96.81 267 LEU A N 1
ATOM 2031 C CA . LEU A 1 267 ? -7.862 -13.917 3.718 1.00 96.81 267 LEU A CA 1
ATOM 2032 C C . LEU A 1 267 ? -8.513 -12.861 2.815 1.00 96.81 267 LEU A C 1
ATOM 2034 O O . LEU A 1 267 ? -9.648 -12.439 3.049 1.00 96.81 267 LEU A O 1
ATOM 2038 N N . CYS A 1 268 ? -7.794 -12.501 1.758 1.00 92.38 268 CYS A N 1
ATOM 2039 C CA . CYS A 1 268 ? -8.264 -11.623 0.696 1.00 92.38 268 CYS A CA 1
ATOM 2040 C C . CYS A 1 268 ? -8.777 -12.432 -0.506 1.00 92.38 268 CYS A C 1
ATOM 2042 O O . CYS A 1 268 ? -8.479 -13.621 -0.636 1.00 92.38 268 CYS A O 1
ATOM 2044 N N . ASP A 1 269 ? -9.518 -11.788 -1.412 1.00 88.12 269 ASP A N 1
ATOM 2045 C CA . ASP A 1 269 ? -10.048 -12.423 -2.625 1.00 88.12 269 ASP A CA 1
ATOM 2046 C C . ASP A 1 269 ? -8.946 -12.528 -3.700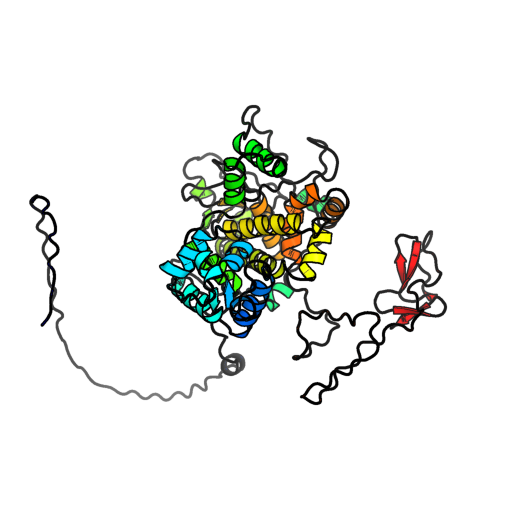 1.00 88.12 269 ASP A C 1
ATOM 2048 O O . ASP A 1 269 ? -9.051 -11.971 -4.794 1.00 88.12 269 ASP A O 1
ATOM 2052 N N . ILE A 1 270 ? -7.865 -13.240 -3.372 1.00 87.00 270 ILE A N 1
ATOM 2053 C CA . ILE A 1 270 ? -6.746 -13.513 -4.273 1.00 87.00 270 ILE A CA 1
ATOM 2054 C C . ILE A 1 270 ? -7.002 -14.838 -4.981 1.00 87.00 270 ILE A C 1
ATOM 2056 O O . ILE A 1 270 ? -7.281 -15.857 -4.344 1.00 87.00 270 ILE A O 1
ATOM 2060 N N . LYS A 1 271 ? -6.884 -14.838 -6.308 1.00 85.12 271 LYS A N 1
ATOM 2061 C CA . LYS A 1 271 ? -6.917 -16.065 -7.109 1.00 85.12 271 LYS A CA 1
ATOM 2062 C C . LYS A 1 271 ? -5.678 -16.170 -7.982 1.00 85.12 271 LYS A C 1
ATOM 2064 O O . LYS A 1 271 ? -4.994 -15.188 -8.254 1.00 85.12 271 LYS A O 1
ATOM 2069 N N . VAL A 1 272 ? -5.360 -17.406 -8.342 1.00 83.19 272 VAL A N 1
ATOM 2070 C CA . VAL A 1 272 ? -4.239 -17.722 -9.217 1.00 83.19 272 VAL A CA 1
ATOM 2071 C C . VAL A 1 272 ? -4.740 -18.685 -10.282 1.00 83.19 272 VAL A C 1
ATOM 2073 O O . VAL A 1 272 ? -5.180 -19.792 -9.959 1.00 83.19 272 VAL A O 1
ATOM 2076 N N . ILE A 1 273 ? -4.699 -18.253 -11.539 1.00 78.88 273 ILE A N 1
ATOM 2077 C CA . ILE A 1 273 ? -5.213 -18.992 -12.694 1.00 78.88 273 ILE A CA 1
ATOM 2078 C C . ILE A 1 273 ? -4.048 -19.439 -13.574 1.00 78.88 273 ILE A C 1
ATOM 2080 O O . ILE A 1 273 ? -3.108 -18.687 -13.848 1.00 78.88 273 ILE A O 1
ATOM 2084 N N . ARG A 1 274 ? -4.120 -20.676 -14.075 1.00 79.19 274 ARG A N 1
ATOM 2085 C CA . ARG A 1 274 ? -3.194 -21.127 -15.120 1.00 79.19 274 ARG A CA 1
ATOM 2086 C C . ARG A 1 274 ? -3.614 -20.538 -16.454 1.00 79.19 274 ARG A C 1
ATOM 2088 O O . ARG A 1 274 ? -4.788 -20.587 -16.809 1.00 79.19 274 ARG A O 1
ATOM 2095 N N . SER A 1 275 ? -2.649 -20.062 -17.236 1.00 73.06 275 SER A N 1
ATOM 2096 C CA . SER A 1 275 ? -2.926 -19.495 -18.563 1.00 73.06 275 SER A CA 1
ATOM 2097 C C . SER A 1 275 ? -3.750 -20.419 -19.476 1.00 73.06 275 SER A C 1
ATOM 2099 O O . SER A 1 275 ? -4.493 -19.921 -20.310 1.00 73.06 275 SER A O 1
ATOM 2101 N N . GLU A 1 276 ? -3.677 -21.740 -19.288 1.00 72.44 276 GLU A N 1
ATOM 2102 C CA . GLU A 1 276 ? -4.472 -22.751 -20.006 1.00 72.44 276 GLU A CA 1
ATOM 2103 C C . GLU A 1 276 ? -5.972 -22.660 -19.698 1.00 72.44 276 GLU A C 1
ATOM 2105 O O . GLU A 1 276 ? -6.792 -22.717 -20.608 1.00 72.44 276 GLU A O 1
ATOM 2110 N N . GLU A 1 277 ? -6.335 -22.448 -18.431 1.00 72.88 277 GLU A N 1
ATOM 2111 C CA . GLU A 1 277 ? -7.724 -22.231 -18.009 1.00 72.88 277 GLU A CA 1
ATOM 2112 C C . GLU A 1 277 ? -8.237 -20.880 -18.526 1.00 72.88 277 GLU A C 1
ATOM 2114 O O . GLU A 1 277 ? -9.383 -20.770 -18.953 1.00 72.88 277 GLU A O 1
ATOM 2119 N N . ALA A 1 278 ? -7.365 -19.865 -18.565 1.00 66.12 278 ALA A N 1
ATOM 2120 C CA . ALA A 1 278 ? -7.678 -18.570 -19.167 1.00 66.12 278 ALA A CA 1
ATOM 2121 C C . ALA A 1 278 ? -7.782 -18.629 -20.707 1.00 66.12 278 ALA A C 1
ATOM 2123 O O . ALA A 1 278 ? -8.412 -17.767 -21.317 1.00 66.12 278 ALA A O 1
ATOM 2124 N N . ALA A 1 279 ? -7.158 -19.624 -21.347 1.00 59.34 279 ALA A N 1
ATOM 2125 C CA . ALA A 1 279 ? -7.063 -19.765 -22.799 1.00 59.34 279 ALA A CA 1
ATOM 2126 C C . ALA A 1 279 ? -7.955 -20.869 -23.381 1.00 59.34 279 ALA A C 1
ATOM 2128 O O . ALA A 1 279 ? -7.839 -21.140 -24.576 1.00 59.34 279 ALA A O 1
ATOM 2129 N N . ALA A 1 280 ? -8.876 -21.451 -22.604 1.00 58.25 280 ALA A N 1
ATOM 2130 C CA . ALA A 1 280 ? -9.798 -22.518 -23.023 1.00 58.25 280 ALA A CA 1
ATOM 2131 C C . ALA A 1 280 ? -10.752 -22.163 -24.201 1.00 58.25 280 ALA A C 1
ATOM 2133 O O . ALA A 1 280 ? -11.701 -22.892 -24.470 1.00 58.25 280 ALA A O 1
ATOM 2134 N N . GLY A 1 281 ? -10.488 -21.077 -24.939 1.00 56.12 281 GLY A N 1
ATOM 2135 C CA . GLY A 1 281 ? -11.137 -20.695 -26.193 1.00 56.12 281 GLY A CA 1
ATOM 2136 C C . GLY A 1 281 ? -10.205 -20.474 -27.401 1.00 56.12 281 GLY A C 1
ATOM 2137 O O . GLY A 1 281 ? -10.693 -19.982 -28.412 1.00 56.12 281 GLY A O 1
ATOM 2138 N N . SER A 1 282 ? -8.896 -20.785 -27.356 1.00 48.16 282 SER A N 1
ATOM 2139 C CA . SER A 1 282 ? -8.010 -20.602 -28.531 1.00 48.16 282 SER A CA 1
ATOM 2140 C C . SER A 1 282 ? -6.918 -21.691 -28.661 1.00 48.16 282 SER A C 1
ATOM 2142 O O . SER A 1 282 ? -6.017 -21.741 -27.823 1.00 48.16 282 SER A O 1
ATOM 2144 N N . PRO A 1 283 ? -6.972 -22.574 -29.684 1.00 51.25 283 PRO A N 1
ATOM 2145 C CA . PRO A 1 283 ? -6.160 -23.800 -29.758 1.00 51.25 283 PRO A CA 1
ATOM 2146 C C . PRO A 1 283 ? -4.744 -23.692 -30.375 1.00 51.25 283 PRO A C 1
ATOM 2148 O O . PRO A 1 283 ? -4.141 -24.728 -30.637 1.00 51.25 283 PRO A O 1
ATOM 2151 N N . GLU A 1 284 ? -4.163 -22.510 -30.615 1.00 52.34 284 GLU A N 1
ATOM 2152 C CA . GLU A 1 284 ? -3.062 -22.405 -31.603 1.00 52.34 284 GLU A CA 1
ATOM 2153 C C . GLU A 1 284 ? -1.614 -22.198 -31.091 1.00 52.34 284 GLU A C 1
ATOM 2155 O O . GLU A 1 284 ? -0.714 -22.049 -31.909 1.00 52.34 284 GLU A O 1
ATOM 2160 N N . SER A 1 285 ? -1.306 -22.222 -29.783 1.00 51.22 285 SER A N 1
ATOM 2161 C CA . SER A 1 285 ? 0.085 -21.962 -29.326 1.00 51.22 285 SER A CA 1
ATOM 2162 C C . SER A 1 285 ? 0.500 -22.713 -28.052 1.00 51.22 285 SER A C 1
ATOM 2164 O O . SER A 1 285 ? 0.579 -22.137 -26.968 1.00 51.22 285 SER A O 1
ATOM 2166 N N . ALA A 1 286 ? 0.751 -24.024 -28.164 1.00 53.78 286 ALA A N 1
ATOM 2167 C CA . ALA A 1 286 ? 1.083 -24.885 -27.017 1.00 53.78 286 ALA A CA 1
ATOM 2168 C C . ALA A 1 286 ? 2.459 -25.587 -27.079 1.00 53.78 286 ALA A C 1
ATOM 2170 O O . ALA A 1 286 ? 2.819 -26.271 -26.123 1.00 53.78 286 ALA A O 1
ATOM 2171 N N . LEU A 1 287 ? 3.248 -25.455 -28.156 1.00 52.66 287 LEU A N 1
ATOM 2172 C CA . LEU A 1 287 ? 4.390 -26.363 -28.369 1.00 52.66 287 LEU A CA 1
ATOM 2173 C C . LEU A 1 287 ? 5.753 -25.910 -27.803 1.00 52.66 287 LEU A C 1
ATOM 2175 O O . LEU A 1 287 ? 6.624 -26.758 -27.638 1.00 52.66 287 LEU A O 1
ATOM 2179 N N . GLU A 1 288 ? 5.968 -24.633 -27.458 1.00 56.56 288 GLU A N 1
ATOM 2180 C CA . GLU A 1 288 ? 7.321 -24.143 -27.099 1.00 56.56 288 GLU A CA 1
ATOM 2181 C C . GLU A 1 288 ? 7.573 -23.874 -25.599 1.00 56.56 288 GLU A C 1
ATOM 2183 O O . GLU A 1 288 ? 8.715 -23.658 -25.199 1.00 56.56 288 GLU A O 1
ATOM 2188 N N . THR A 1 289 ? 6.570 -23.951 -24.717 1.00 57.25 289 THR A N 1
ATOM 2189 C CA . THR A 1 289 ? 6.719 -23.560 -23.291 1.00 57.25 289 THR A CA 1
ATOM 2190 C C . THR A 1 289 ? 6.918 -24.723 -22.304 1.00 57.25 289 THR A C 1
ATOM 2192 O O . THR A 1 289 ? 6.990 -24.511 -21.092 1.00 57.25 289 THR A O 1
ATOM 2195 N N . GLY A 1 290 ? 7.051 -25.964 -22.784 1.00 56.94 290 GLY A N 1
ATOM 2196 C CA . GLY A 1 290 ? 7.032 -27.165 -21.933 1.00 56.94 290 GLY A CA 1
ATOM 2197 C C . GLY A 1 290 ? 8.208 -27.333 -20.954 1.00 56.94 290 GLY A C 1
ATOM 2198 O O . GLY A 1 290 ? 8.019 -27.892 -19.875 1.00 56.94 290 GLY A O 1
ATOM 2199 N N . SER A 1 291 ? 9.413 -26.842 -21.278 1.00 59.06 291 SER A N 1
ATOM 2200 C CA . SER A 1 291 ? 10.625 -27.161 -20.495 1.00 59.06 291 SER A CA 1
ATOM 2201 C C . SER A 1 291 ? 10.834 -26.286 -19.253 1.00 59.06 291 SER A C 1
ATOM 2203 O O . SER A 1 291 ? 11.358 -26.780 -18.257 1.00 59.06 291 SER A O 1
ATOM 2205 N N . ALA A 1 292 ? 10.434 -25.010 -19.269 1.00 57.75 292 ALA A N 1
ATOM 2206 C CA . ALA A 1 292 ? 10.568 -24.136 -18.094 1.00 57.75 292 ALA A CA 1
ATOM 2207 C C . ALA A 1 292 ? 9.524 -24.474 -17.013 1.00 57.75 292 ALA A C 1
ATOM 2209 O O . ALA A 1 292 ? 9.794 -24.393 -15.814 1.00 57.75 292 ALA A O 1
ATOM 2210 N N . ARG A 1 293 ? 8.347 -24.949 -17.439 1.00 61.50 293 ARG A N 1
ATOM 2211 C CA . ARG A 1 293 ? 7.203 -25.253 -16.569 1.00 61.50 293 ARG A CA 1
ATOM 2212 C C . ARG A 1 293 ? 7.431 -26.426 -15.617 1.00 61.50 293 ARG A C 1
ATOM 2214 O O . ARG A 1 293 ? 6.849 -26.439 -14.538 1.00 61.50 293 ARG A O 1
ATOM 2221 N N . GLN A 1 294 ? 8.282 -27.389 -15.978 1.00 62.19 294 GLN A N 1
ATOM 2222 C CA . GLN A 1 294 ? 8.591 -28.530 -15.106 1.00 62.19 294 GLN A CA 1
ATOM 2223 C C . GLN A 1 294 ? 9.383 -28.134 -13.851 1.00 62.19 294 GLN A C 1
ATOM 2225 O O . GLN A 1 294 ? 9.328 -28.852 -12.854 1.00 62.19 294 GLN A O 1
ATOM 2230 N N . HIS A 1 295 ? 10.083 -26.995 -13.862 1.00 64.75 295 HIS A N 1
ATOM 2231 C CA . HIS A 1 295 ? 10.967 -26.610 -12.761 1.00 64.75 295 HIS A CA 1
ATOM 2232 C C . HIS A 1 295 ? 10.288 -25.841 -11.623 1.00 64.75 295 HIS A C 1
ATOM 2234 O O . HIS A 1 295 ? 10.815 -25.849 -10.515 1.00 64.75 295 HIS A O 1
ATOM 2240 N N . LEU A 1 296 ? 9.124 -25.222 -11.844 1.00 69.56 296 LEU A N 1
ATOM 2241 C CA . LEU A 1 296 ? 8.474 -24.385 -10.821 1.00 69.56 296 LEU A CA 1
ATOM 2242 C C . LEU A 1 296 ? 7.663 -25.163 -9.772 1.00 69.56 296 LEU A C 1
ATOM 2244 O O . LEU A 1 296 ? 7.092 -24.570 -8.860 1.00 69.56 296 LEU A O 1
ATOM 2248 N N . GLY A 1 297 ? 7.658 -26.496 -9.850 1.00 71.81 297 GLY A N 1
ATOM 2249 C CA . GLY A 1 297 ? 6.925 -27.351 -8.921 1.00 71.81 297 GLY A CA 1
ATOM 2250 C C . GLY A 1 297 ? 5.405 -27.170 -9.012 1.00 71.81 297 GLY A C 1
ATOM 2251 O O . GLY A 1 297 ? 4.877 -26.243 -9.623 1.00 71.81 297 GLY A O 1
ATOM 2252 N N . ALA A 1 298 ? 4.657 -28.075 -8.386 1.00 73.19 298 ALA A N 1
ATOM 2253 C CA . ALA A 1 298 ? 3.192 -28.040 -8.384 1.00 73.19 298 ALA A CA 1
ATOM 2254 C C . ALA A 1 298 ? 2.584 -26.928 -7.492 1.00 73.19 298 ALA A C 1
ATOM 2256 O O . ALA A 1 298 ? 1.380 -26.9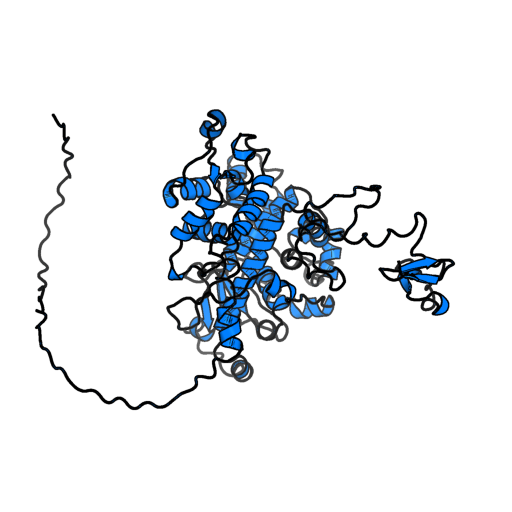53 -7.250 1.00 73.19 298 ALA A O 1
ATOM 2257 N N . HIS A 1 299 ? 3.400 -25.995 -6.980 1.00 88.06 299 HIS A N 1
ATOM 2258 C CA . HIS A 1 299 ? 3.052 -25.120 -5.851 1.00 88.06 299 HIS A CA 1
ATOM 2259 C C . HIS A 1 299 ? 3.355 -23.630 -6.063 1.00 88.06 299 HIS A C 1
ATOM 2261 O O . HIS A 1 299 ? 3.275 -22.863 -5.102 1.00 88.06 299 HIS A O 1
ATOM 2267 N N . TRP A 1 300 ? 3.692 -23.192 -7.280 1.00 92.75 300 TRP A N 1
ATOM 2268 C CA . TRP A 1 300 ? 3.973 -21.772 -7.527 1.00 92.75 300 TRP A CA 1
ATOM 2269 C C . TRP A 1 300 ? 2.768 -20.886 -7.175 1.00 92.75 300 TRP A C 1
ATOM 2271 O O . TRP A 1 300 ? 2.946 -19.764 -6.708 1.00 92.75 300 TRP A O 1
ATOM 2281 N N . GLU A 1 301 ? 1.540 -21.398 -7.335 1.00 94.06 301 GLU A N 1
ATOM 2282 C CA . GLU A 1 301 ? 0.324 -20.659 -7.002 1.00 94.06 301 GLU A CA 1
ATOM 2283 C C . GLU A 1 301 ? 0.259 -20.300 -5.510 1.00 94.06 301 GLU A C 1
ATOM 2285 O O . GLU A 1 301 ? -0.085 -19.173 -5.157 1.00 94.06 301 GLU A O 1
ATOM 2290 N N . ASP A 1 302 ? 0.648 -21.229 -4.635 1.00 95.00 302 ASP A N 1
ATOM 2291 C CA . ASP A 1 302 ? 0.703 -20.991 -3.191 1.00 95.00 302 ASP A CA 1
ATOM 2292 C C . ASP A 1 302 ? 1.796 -19.976 -2.849 1.00 95.00 302 ASP A C 1
ATOM 2294 O O . ASP A 1 302 ? 1.607 -19.127 -1.980 1.00 95.00 302 ASP A O 1
ATOM 2298 N N . GLU A 1 303 ? 2.944 -20.048 -3.528 1.00 95.56 303 GLU A N 1
ATOM 2299 C CA . GLU A 1 303 ? 4.040 -19.101 -3.333 1.00 95.56 303 GLU A CA 1
ATOM 2300 C C . GLU A 1 303 ? 3.618 -17.677 -3.710 1.00 95.56 303 GLU A C 1
ATOM 2302 O O . GLU A 1 303 ? 3.781 -16.765 -2.902 1.00 95.56 303 GLU A O 1
ATOM 2307 N N . VAL A 1 304 ? 3.006 -17.486 -4.882 1.00 96.62 304 VAL A N 1
ATOM 2308 C CA . VAL A 1 304 ? 2.525 -16.172 -5.339 1.00 96.62 304 VAL A CA 1
ATOM 2309 C C . VAL A 1 304 ? 1.524 -15.574 -4.363 1.00 96.62 304 VAL A C 1
ATOM 2311 O O . VAL A 1 304 ? 1.618 -14.392 -4.041 1.00 96.62 304 VAL A O 1
ATOM 2314 N N . GLN A 1 305 ? 0.595 -16.372 -3.835 1.00 96.12 305 GLN A N 1
ATOM 2315 C CA . GLN A 1 305 ? -0.349 -15.858 -2.845 1.00 96.12 305 GLN A CA 1
ATOM 2316 C C . GLN A 1 305 ? 0.339 -15.433 -1.544 1.00 96.12 305 GLN A C 1
ATOM 2318 O O . GLN A 1 305 ? -0.023 -14.406 -0.973 1.00 96.12 305 GLN A O 1
ATOM 2323 N N . LYS A 1 306 ? 1.352 -16.175 -1.079 1.00 97.06 306 LYS A N 1
ATOM 2324 C CA . LYS A 1 306 ? 2.140 -15.780 0.099 1.00 97.06 306 LYS A CA 1
ATOM 2325 C C . LYS A 1 306 ? 2.883 -14.468 -0.137 1.00 97.06 306 LYS A C 1
ATOM 2327 O O . LYS A 1 306 ? 2.851 -13.596 0.727 1.00 97.06 306 LYS A O 1
ATOM 2332 N N . VAL A 1 307 ? 3.496 -14.308 -1.310 1.00 97.56 307 VAL A N 1
ATOM 2333 C CA . VAL A 1 307 ? 4.158 -13.057 -1.705 1.00 97.56 307 VAL A CA 1
ATOM 2334 C C . VAL A 1 307 ? 3.145 -11.913 -1.774 1.00 97.56 307 VAL A C 1
ATOM 2336 O O . VAL A 1 307 ? 3.428 -10.824 -1.288 1.00 97.56 307 VAL A O 1
ATOM 2339 N N . ALA A 1 308 ? 1.950 -12.147 -2.321 1.00 97.12 308 ALA A N 1
ATOM 2340 C CA . ALA A 1 308 ? 0.892 -11.143 -2.390 1.00 97.12 308 ALA A CA 1
ATOM 2341 C C . ALA A 1 308 ? 0.467 -10.662 -0.994 1.00 97.12 308 ALA A C 1
ATOM 2343 O O . ALA A 1 308 ? 0.351 -9.459 -0.768 1.00 97.12 308 ALA A O 1
ATOM 2344 N N . VAL A 1 309 ? 0.318 -11.582 -0.034 1.00 97.44 309 VAL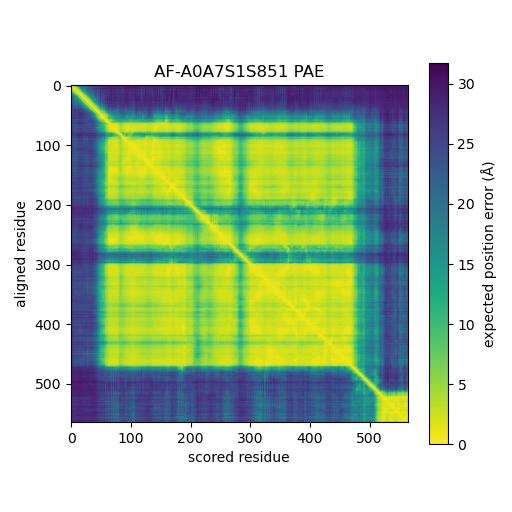 A N 1
ATOM 2345 C CA . VAL A 1 309 ? 0.081 -11.244 1.379 1.00 97.44 309 VAL A CA 1
ATOM 2346 C C . VAL A 1 309 ? 1.227 -10.393 1.935 1.00 97.44 309 VAL A C 1
ATOM 2348 O O . VAL A 1 309 ? 0.984 -9.380 2.584 1.00 97.44 309 VAL A O 1
ATOM 2351 N N . GLN A 1 310 ? 2.483 -10.744 1.653 1.00 97.75 310 GLN A N 1
ATOM 2352 C CA . GLN A 1 310 ? 3.638 -9.956 2.099 1.00 97.75 310 GLN A CA 1
ATOM 2353 C C . GLN A 1 310 ? 3.666 -8.557 1.465 1.00 97.75 310 GLN A C 1
ATOM 2355 O O . GLN A 1 310 ? 3.897 -7.582 2.175 1.00 97.75 310 GLN A O 1
ATOM 2360 N N . ALA A 1 311 ? 3.354 -8.427 0.174 1.00 98.00 311 ALA A N 1
ATOM 2361 C CA . ALA A 1 311 ? 3.251 -7.138 -0.507 1.00 98.00 311 ALA A CA 1
ATOM 2362 C C . ALA A 1 311 ? 2.143 -6.254 0.093 1.00 98.00 311 ALA A C 1
ATOM 2364 O O . ALA A 1 311 ? 2.372 -5.071 0.349 1.00 98.00 311 ALA A O 1
ATOM 2365 N N . GLN A 1 312 ? 0.980 -6.829 0.426 1.00 97.31 312 GLN A N 1
ATOM 2366 C CA . GLN A 1 312 ? -0.066 -6.112 1.166 1.00 97.31 312 GLN A CA 1
ATOM 2367 C C . GLN A 1 312 ? 0.436 -5.611 2.519 1.00 97.31 312 GLN A C 1
ATOM 2369 O O . GLN A 1 312 ? 0.137 -4.480 2.908 1.00 97.31 312 GLN A O 1
ATOM 2374 N N . VAL A 1 313 ? 1.209 -6.432 3.237 1.00 97.12 313 VAL A N 1
ATOM 2375 C CA . VAL A 1 313 ? 1.771 -6.023 4.523 1.00 97.12 313 VAL A CA 1
ATOM 2376 C C . VAL A 1 313 ? 2.741 -4.862 4.352 1.00 97.12 313 VAL A C 1
ATOM 2378 O O . VAL A 1 313 ? 2.684 -3.910 5.128 1.00 97.12 313 VAL A O 1
ATOM 2381 N N . PHE A 1 314 ? 3.585 -4.889 3.323 1.00 97.62 314 PHE A N 1
ATOM 2382 C CA . PHE A 1 314 ? 4.497 -3.791 3.014 1.00 97.62 314 PHE A CA 1
ATOM 2383 C C . PHE A 1 314 ? 3.749 -2.471 2.780 1.00 97.62 314 PHE A C 1
ATOM 2385 O O . PHE A 1 314 ? 4.122 -1.438 3.352 1.00 97.62 314 PHE A O 1
ATOM 2392 N N . SER A 1 315 ? 2.645 -2.509 2.027 1.00 97.94 315 SER A N 1
ATOM 2393 C CA . SER A 1 315 ? 1.759 -1.353 1.846 1.00 97.94 315 SER A CA 1
ATOM 2394 C C . SER A 1 315 ? 1.111 -0.916 3.165 1.00 97.94 315 SER A C 1
ATOM 2396 O O . SER A 1 315 ? 1.114 0.269 3.485 1.00 97.94 315 SER A O 1
ATOM 2398 N N . ALA A 1 316 ? 0.622 -1.849 3.986 1.00 96.44 316 ALA A N 1
ATOM 2399 C CA . ALA A 1 316 ? 0.002 -1.534 5.275 1.00 96.44 316 ALA A CA 1
ATOM 2400 C C . ALA A 1 316 ? 0.994 -0.917 6.279 1.00 96.44 316 ALA A C 1
ATOM 2402 O O . ALA A 1 316 ? 0.668 0.058 6.957 1.00 96.44 316 ALA A O 1
ATOM 2403 N N . VAL A 1 317 ? 2.223 -1.442 6.359 1.00 96.06 317 VAL A N 1
ATOM 2404 C CA . VAL A 1 317 ? 3.315 -0.865 7.163 1.00 96.06 317 VAL A CA 1
ATOM 2405 C C . VAL A 1 317 ? 3.615 0.554 6.696 1.00 96.06 317 VAL A C 1
ATOM 2407 O O . VAL A 1 317 ? 3.720 1.458 7.524 1.00 96.06 317 VAL A O 1
ATOM 2410 N N . THR A 1 318 ? 3.700 0.756 5.379 1.00 96.88 318 THR A N 1
ATOM 2411 C CA . THR A 1 318 ? 3.907 2.076 4.780 1.00 96.88 318 THR A CA 1
ATOM 2412 C C . THR A 1 318 ? 2.818 3.050 5.211 1.00 96.88 318 THR A C 1
ATOM 2414 O O . THR A 1 318 ? 3.143 4.099 5.760 1.00 96.88 318 THR A O 1
ATOM 2417 N N . LEU A 1 319 ? 1.542 2.674 5.074 1.00 95.75 319 LEU A N 1
ATOM 2418 C CA . LEU A 1 319 ? 0.408 3.504 5.485 1.00 95.75 319 LEU A CA 1
ATOM 2419 C C . LEU A 1 319 ? 0.493 3.901 6.959 1.00 95.75 319 LEU A C 1
ATOM 2421 O O . LEU A 1 319 ? 0.395 5.086 7.278 1.00 95.75 319 LEU A O 1
ATOM 2425 N N . ARG A 1 320 ? 0.725 2.947 7.870 1.00 94.00 320 ARG A N 1
ATOM 2426 C CA . ARG A 1 320 ? 0.880 3.240 9.312 1.00 94.00 320 ARG A CA 1
ATOM 2427 C C . ARG A 1 320 ? 2.083 4.142 9.607 1.00 94.00 320 ARG A C 1
ATOM 2429 O O . ARG A 1 320 ? 2.103 4.848 10.614 1.00 94.00 320 ARG A O 1
ATOM 2436 N N . GLY A 1 321 ? 3.102 4.085 8.754 1.00 93.50 321 GLY A N 1
ATOM 2437 C CA . GLY A 1 321 ? 4.342 4.834 8.886 1.00 93.50 321 GLY A CA 1
ATOM 2438 C C . GLY A 1 321 ? 4.318 6.244 8.295 1.00 93.50 321 GLY A C 1
ATOM 2439 O O . GLY A 1 321 ? 5.249 6.991 8.588 1.00 93.50 321 GLY A O 1
ATOM 2440 N N . LEU A 1 322 ? 3.307 6.634 7.508 1.00 92.50 322 LEU A N 1
ATOM 2441 C CA . LEU A 1 322 ? 3.305 7.895 6.745 1.00 92.50 322 LEU A CA 1
ATOM 2442 C C . LEU A 1 322 ? 3.433 9.173 7.593 1.00 92.50 322 LEU A C 1
ATOM 2444 O O . LEU A 1 322 ? 3.939 10.166 7.090 1.00 92.50 322 LEU A O 1
ATOM 2448 N N . ASN A 1 323 ? 3.071 9.142 8.879 1.00 87.31 323 ASN A N 1
ATOM 2449 C CA . ASN A 1 323 ? 3.179 10.307 9.783 1.00 87.31 323 ASN A CA 1
ATOM 2450 C C . ASN A 1 323 ? 4.416 10.260 10.685 1.00 87.31 323 ASN A C 1
ATOM 2452 O O . ASN A 1 323 ? 4.434 10.829 11.776 1.00 87.31 323 ASN A O 1
ATOM 2456 N N . THR A 1 324 ? 5.421 9.483 10.299 1.00 90.31 324 THR A N 1
ATOM 2457 C CA . THR A 1 324 ? 6.650 9.334 11.077 1.00 90.31 324 THR A CA 1
ATOM 2458 C C . THR A 1 324 ? 7.767 10.168 10.471 1.00 90.31 324 THR A C 1
ATOM 2460 O O . THR A 1 324 ? 7.807 10.392 9.264 1.00 90.31 324 THR A O 1
ATOM 2463 N N . GLN A 1 325 ? 8.768 10.514 11.282 1.00 90.69 325 GLN A N 1
ATOM 2464 C CA . GLN A 1 325 ? 9.996 11.139 10.779 1.00 90.69 325 GLN A CA 1
ATOM 2465 C C . GLN A 1 325 ? 10.678 10.287 9.692 1.00 90.69 325 GLN A C 1
ATOM 2467 O O . GLN A 1 325 ? 11.366 10.802 8.811 1.00 90.69 325 GLN A O 1
ATOM 2472 N N . LYS A 1 326 ? 10.503 8.961 9.745 1.00 93.62 326 LYS A N 1
ATOM 2473 C CA . LYS A 1 326 ? 11.005 8.073 8.702 1.00 93.62 326 LYS A CA 1
ATOM 2474 C C . LYS A 1 326 ? 10.310 8.342 7.368 1.00 93.62 326 LYS A C 1
ATOM 2476 O O . LYS A 1 326 ? 11.004 8.412 6.357 1.00 93.62 326 LYS A O 1
ATOM 2481 N N . ALA A 1 327 ? 8.988 8.515 7.366 1.00 94.88 327 ALA A N 1
ATOM 2482 C CA . ALA A 1 327 ? 8.260 8.878 6.158 1.00 94.88 327 ALA A CA 1
ATOM 2483 C C . ALA A 1 327 ? 8.750 10.210 5.597 1.00 94.88 327 ALA A C 1
ATOM 2485 O O . ALA A 1 327 ? 9.023 10.252 4.410 1.00 94.88 327 ALA A O 1
ATOM 2486 N N . ASP A 1 328 ? 9.000 11.237 6.416 1.00 94.50 328 ASP A N 1
ATOM 2487 C CA . ASP A 1 328 ? 9.572 12.503 5.923 1.00 94.50 328 ASP A CA 1
ATOM 2488 C C . ASP A 1 328 ? 10.881 12.294 5.143 1.00 94.50 328 ASP A C 1
ATOM 2490 O O . ASP A 1 328 ? 11.071 12.837 4.053 1.00 94.50 328 ASP A O 1
ATOM 2494 N N . GLN A 1 329 ? 11.779 11.459 5.676 1.00 95.69 329 GLN A N 1
ATOM 2495 C CA . GLN A 1 329 ? 13.051 11.136 5.024 1.00 95.69 329 GLN A CA 1
ATOM 2496 C C . GLN A 1 329 ? 12.850 10.348 3.725 1.00 95.69 329 GLN A C 1
ATOM 2498 O O . GLN A 1 329 ? 13.509 10.637 2.725 1.00 95.69 329 GLN A O 1
ATOM 2503 N N . GLN A 1 330 ? 11.960 9.352 3.732 1.00 97.69 330 GLN A N 1
ATOM 2504 C CA . GLN A 1 330 ? 11.686 8.540 2.544 1.00 97.69 330 GLN A CA 1
ATOM 2505 C C . GLN A 1 330 ? 10.917 9.327 1.476 1.00 97.69 330 GLN A C 1
ATOM 2507 O O . GLN A 1 330 ? 11.210 9.172 0.296 1.00 97.69 330 GLN A O 1
ATOM 2512 N N . MET A 1 331 ? 10.017 10.227 1.873 1.00 98.00 331 MET A N 1
ATOM 2513 C CA . MET A 1 331 ? 9.305 11.150 0.990 1.00 98.00 331 MET A CA 1
ATOM 2514 C C . MET A 1 331 ? 10.291 12.082 0.282 1.00 98.00 331 MET A C 1
ATOM 2516 O O . MET A 1 331 ? 10.289 12.179 -0.942 1.00 98.00 331 MET A O 1
ATOM 2520 N N . ALA A 1 332 ? 11.220 12.689 1.026 1.00 97.69 332 ALA A N 1
ATOM 2521 C CA . ALA A 1 332 ? 12.264 13.520 0.432 1.00 97.69 332 ALA A CA 1
ATOM 2522 C C . ALA A 1 332 ? 13.175 12.725 -0.523 1.00 97.69 332 ALA A C 1
ATOM 2524 O O . ALA A 1 332 ? 13.557 13.229 -1.576 1.00 97.69 332 ALA A O 1
ATOM 2525 N N . LYS A 1 333 ? 13.513 11.473 -0.183 1.00 97.62 333 LYS A N 1
ATOM 2526 C CA . LYS A 1 333 ? 14.370 10.612 -1.013 1.00 97.62 333 LYS A CA 1
ATOM 2527 C C . LYS A 1 333 ? 13.694 10.193 -2.319 1.00 97.62 333 LYS A C 1
ATOM 2529 O O . LYS A 1 333 ? 14.323 10.266 -3.372 1.00 97.62 333 LYS A O 1
ATOM 2534 N N . TRP A 1 334 ? 12.457 9.712 -2.236 1.00 98.50 334 TRP A N 1
ATOM 2535 C CA . TRP A 1 334 ? 11.776 9.056 -3.351 1.00 98.50 334 TRP A CA 1
ATOM 2536 C C . TRP A 1 334 ? 10.830 9.969 -4.113 1.00 98.50 334 TRP A C 1
ATOM 2538 O O . TRP A 1 334 ? 10.510 9.662 -5.251 1.00 98.50 334 TRP A O 1
ATOM 2548 N N . PHE A 1 335 ? 10.447 11.111 -3.554 1.00 98.50 335 PHE A N 1
ATOM 2549 C CA . PHE A 1 335 ? 9.559 12.061 -4.222 1.00 98.50 335 PHE A CA 1
ATOM 2550 C C . PHE A 1 335 ? 10.090 13.493 -4.215 1.00 98.50 335 PHE A C 1
ATOM 2552 O O . PHE A 1 335 ? 9.458 14.366 -4.788 1.00 98.50 335 PHE A O 1
ATOM 2559 N N . GLY A 1 336 ? 11.238 13.765 -3.584 1.00 98.06 336 GLY A N 1
ATOM 2560 C CA . GLY A 1 336 ? 11.877 15.087 -3.603 1.00 98.06 336 GLY A CA 1
ATOM 2561 C C . GLY A 1 336 ? 11.217 16.126 -2.699 1.00 98.06 336 GLY A C 1
ATOM 2562 O O . GLY A 1 336 ? 11.725 17.236 -2.561 1.00 98.06 336 GLY A O 1
ATOM 2563 N N . THR A 1 337 ? 10.102 15.780 -2.060 1.00 96.56 337 THR A N 1
ATOM 2564 C CA . THR A 1 337 ? 9.326 16.660 -1.189 1.00 96.56 337 THR A CA 1
ATOM 2565 C C . THR A 1 337 ? 8.593 15.836 -0.137 1.00 96.56 337 THR A C 1
ATOM 2567 O O . THR A 1 337 ? 8.184 14.707 -0.394 1.00 96.56 337 THR A O 1
ATOM 2570 N N . ASN A 1 338 ? 8.412 16.404 1.053 1.00 95.81 338 ASN A N 1
ATOM 2571 C CA . ASN A 1 338 ? 7.540 15.874 2.100 1.00 95.81 338 ASN A CA 1
ATOM 2572 C C . ASN A 1 338 ? 6.375 16.831 2.404 1.00 95.81 338 ASN A C 1
ATOM 2574 O O . ASN A 1 338 ? 5.804 16.774 3.490 1.00 95.81 338 ASN A O 1
ATOM 2578 N N . ALA A 1 339 ? 6.030 17.722 1.471 1.00 94.69 339 ALA A N 1
ATOM 2579 C CA . ALA A 1 339 ? 4.897 18.624 1.626 1.00 94.69 339 ALA A CA 1
ATOM 2580 C C . ALA A 1 339 ? 3.579 17.847 1.796 1.00 94.69 339 ALA A C 1
ATOM 2582 O O . ALA A 1 339 ? 3.395 16.784 1.201 1.00 94.69 339 ALA A O 1
ATOM 2583 N N . GLN A 1 340 ? 2.643 18.409 2.566 1.00 91.25 340 GLN A N 1
ATOM 2584 C CA . GLN A 1 340 ? 1.351 17.779 2.869 1.00 91.25 340 GLN A CA 1
ATOM 2585 C C . GLN A 1 340 ? 0.571 17.308 1.624 1.00 91.25 340 GLN A C 1
ATOM 2587 O O . GLN A 1 340 ? 0.136 16.157 1.624 1.00 91.25 340 GLN A O 1
ATOM 2592 N N . PRO A 1 341 ? 0.463 18.084 0.522 1.00 91.62 341 PRO A N 1
ATOM 2593 C CA . PRO A 1 341 ? -0.198 17.600 -0.695 1.00 91.62 341 PRO A CA 1
ATOM 2594 C C . PRO A 1 341 ? 0.446 16.333 -1.274 1.00 91.62 341 PRO A C 1
ATOM 2596 O O . PRO A 1 341 ? -0.255 15.410 -1.678 1.00 91.62 341 PRO A O 1
ATOM 2599 N N . SER A 1 342 ? 1.780 16.247 -1.259 1.00 94.44 342 SER A N 1
ATOM 2600 C CA . SER A 1 342 ? 2.509 15.064 -1.723 1.00 94.44 342 SER A CA 1
ATOM 2601 C C . SER A 1 342 ? 2.343 13.880 -0.773 1.00 94.44 342 SER A C 1
ATOM 2603 O O . SER A 1 342 ? 2.201 12.755 -1.237 1.00 94.44 342 SER A O 1
ATOM 2605 N N . GLN A 1 343 ? 2.321 14.109 0.545 1.00 94.12 343 GLN A N 1
ATOM 2606 C CA . GLN A 1 343 ? 2.035 13.048 1.518 1.00 94.12 343 GLN A CA 1
ATOM 2607 C C . GLN A 1 343 ? 0.624 12.484 1.329 1.00 94.12 343 GLN A C 1
ATOM 2609 O O . GLN A 1 343 ? 0.452 11.266 1.332 1.00 94.12 343 GLN A O 1
ATOM 2614 N N . LYS A 1 344 ? -0.371 13.356 1.123 1.00 92.44 344 LYS A N 1
ATOM 2615 C CA . LYS A 1 344 ? -1.752 12.960 0.831 1.00 92.44 344 LYS A CA 1
ATOM 2616 C C . LYS A 1 344 ? -1.841 12.154 -0.466 1.00 92.44 344 LYS A C 1
ATOM 2618 O O . LYS A 1 344 ? -2.474 11.103 -0.483 1.00 92.44 344 LYS A O 1
ATOM 2623 N N . GLU A 1 345 ? -1.158 12.587 -1.522 1.00 94.44 345 GLU A N 1
ATOM 2624 C CA . GLU A 1 345 ? -1.141 11.850 -2.787 1.00 94.44 345 GLU A CA 1
ATOM 2625 C C . GLU A 1 345 ? -0.465 10.478 -2.645 1.00 94.44 345 GLU A C 1
ATOM 2627 O O . GLU A 1 345 ? -1.034 9.464 -3.039 1.00 94.44 345 GLU A O 1
ATOM 2632 N N . VAL A 1 346 ? 0.691 10.388 -1.984 1.00 96.81 346 VAL A N 1
ATOM 2633 C CA . VAL A 1 346 ? 1.338 9.091 -1.715 1.00 96.81 346 VAL A CA 1
ATOM 2634 C C . VAL A 1 346 ? 0.452 8.196 -0.845 1.00 96.81 346 VAL A C 1
ATOM 2636 O O . VAL A 1 346 ? 0.364 6.993 -1.087 1.00 96.81 346 VAL A O 1
ATOM 2639 N N . ARG A 1 347 ? -0.269 8.758 0.131 1.00 95.81 347 ARG A N 1
ATOM 2640 C CA . ARG A 1 347 ? -1.257 8.017 0.929 1.00 95.81 347 ARG A CA 1
ATOM 2641 C C . ARG A 1 347 ? -2.371 7.441 0.057 1.00 95.81 347 ARG A C 1
ATOM 2643 O O . ARG A 1 347 ? -2.727 6.276 0.243 1.00 95.81 347 ARG A O 1
ATOM 2650 N N . ARG A 1 348 ? -2.895 8.221 -0.894 1.00 95.38 348 ARG A N 1
ATOM 2651 C CA . ARG A 1 348 ? -3.886 7.778 -1.887 1.00 95.38 348 ARG A CA 1
ATOM 2652 C C . ARG A 1 348 ? -3.337 6.620 -2.721 1.00 95.38 348 ARG A C 1
ATOM 2654 O O . ARG A 1 348 ? -3.982 5.575 -2.806 1.00 95.38 348 ARG A O 1
ATOM 2661 N N . LEU A 1 349 ? -2.118 6.767 -3.247 1.00 96.69 349 LEU A N 1
ATOM 2662 C CA . LEU A 1 349 ? -1.446 5.747 -4.056 1.00 96.69 349 LEU A CA 1
ATOM 2663 C C . LEU A 1 349 ? -1.255 4.434 -3.285 1.00 96.69 349 LEU A C 1
ATOM 2665 O O . LEU A 1 349 ? -1.647 3.369 -3.761 1.00 96.69 349 LEU A O 1
ATOM 2669 N N . VAL A 1 350 ? -0.720 4.490 -2.062 1.00 97.81 350 VAL A N 1
ATOM 2670 C CA . VAL A 1 350 ? -0.445 3.286 -1.261 1.00 97.81 350 VAL A CA 1
ATOM 2671 C C . VAL A 1 350 ? -1.735 2.618 -0.761 1.00 97.81 350 VAL A C 1
ATOM 2673 O O . VAL A 1 350 ? -1.806 1.387 -0.737 1.00 97.81 350 VAL A O 1
ATOM 2676 N N . ASN A 1 351 ? -2.783 3.379 -0.416 1.00 96.19 351 ASN A N 1
ATOM 2677 C CA . ASN A 1 351 ? -4.102 2.805 -0.102 1.00 96.19 351 ASN A CA 1
ATOM 2678 C C . ASN A 1 351 ? -4.714 2.102 -1.315 1.00 96.19 351 ASN A C 1
ATOM 2680 O O . ASN A 1 351 ? -5.297 1.019 -1.185 1.00 96.19 351 ASN A O 1
ATOM 2684 N N . GLY A 1 352 ? -4.556 2.697 -2.496 1.00 95.62 352 GLY A N 1
ATOM 2685 C CA . GLY A 1 352 ? -4.956 2.100 -3.757 1.00 95.62 352 GLY A CA 1
ATOM 2686 C C . GLY A 1 352 ? -4.226 0.780 -4.031 1.00 95.62 352 GLY A C 1
ATOM 2687 O O . GLY A 1 352 ? -4.890 -0.227 -4.275 1.00 95.62 352 GLY A O 1
ATOM 2688 N N . ILE A 1 353 ? -2.896 0.740 -3.865 1.00 97.50 353 ILE A N 1
ATOM 2689 C CA . ILE A 1 353 ? -2.085 -0.488 -3.969 1.00 97.50 353 ILE A CA 1
ATOM 2690 C C . ILE A 1 353 ? -2.566 -1.546 -2.969 1.00 97.50 353 ILE A C 1
ATOM 2692 O O . ILE A 1 353 ? -2.847 -2.677 -3.360 1.00 97.50 353 ILE A O 1
ATOM 2696 N N . SER A 1 354 ? -2.717 -1.187 -1.689 1.00 95.62 354 SER A N 1
ATOM 2697 C CA . SER A 1 354 ? -3.158 -2.120 -0.643 1.00 95.62 354 SER A CA 1
ATOM 2698 C C . SER A 1 354 ? -4.531 -2.722 -0.957 1.00 95.62 354 SER A C 1
ATOM 2700 O O . SER A 1 354 ? -4.723 -3.934 -0.852 1.00 95.62 354 SER A O 1
ATOM 2702 N N . SER A 1 355 ? -5.468 -1.887 -1.412 1.00 93.94 355 SER A N 1
ATOM 2703 C CA . SER A 1 355 ? -6.812 -2.315 -1.806 1.00 93.94 355 SER A CA 1
ATOM 2704 C C . SER A 1 355 ? -6.802 -3.207 -3.041 1.00 93.94 355 SER A C 1
ATOM 2706 O O . SER A 1 355 ? -7.556 -4.177 -3.110 1.00 93.94 355 SER A O 1
ATOM 2708 N N . LEU A 1 356 ? -5.977 -2.859 -4.031 1.00 95.44 356 LEU A N 1
ATOM 2709 C CA . LEU A 1 356 ? -5.864 -3.600 -5.274 1.00 95.44 356 LEU A CA 1
ATOM 2710 C C . LEU A 1 356 ? -5.301 -4.989 -5.010 1.00 95.44 356 LEU A C 1
ATOM 2712 O O . LEU A 1 356 ? -5.924 -5.959 -5.426 1.00 95.44 356 LEU A O 1
ATOM 2716 N N . LEU A 1 357 ? -4.197 -5.085 -4.258 1.00 96.25 357 LEU A N 1
ATOM 2717 C CA . LEU A 1 357 ? -3.532 -6.345 -3.914 1.00 96.25 357 LEU A CA 1
ATOM 2718 C C . LEU A 1 357 ? -4.447 -7.321 -3.152 1.00 96.25 357 LEU A C 1
ATOM 2720 O O . LEU A 1 357 ? -4.191 -8.524 -3.155 1.00 96.25 357 LEU A O 1
ATOM 2724 N N . ALA A 1 358 ? -5.520 -6.838 -2.517 1.00 94.69 358 ALA A N 1
ATOM 2725 C CA . ALA A 1 358 ? -6.555 -7.663 -1.883 1.00 94.69 358 ALA A CA 1
ATOM 2726 C C . ALA A 1 358 ? -7.589 -8.258 -2.859 1.00 94.69 358 ALA A C 1
ATOM 2728 O O . ALA A 1 358 ? -8.424 -9.067 -2.450 1.00 94.69 358 ALA A O 1
ATOM 2729 N N . ASN A 1 359 ? -7.536 -7.876 -4.135 1.00 95.44 359 ASN A N 1
ATOM 2730 C CA . ASN A 1 359 ? -8.494 -8.236 -5.176 1.00 95.44 359 ASN A CA 1
ATOM 2731 C C . ASN A 1 359 ? -7.791 -8.452 -6.535 1.00 95.44 359 ASN A C 1
ATOM 2733 O O . ASN A 1 359 ? -8.189 -7.870 -7.549 1.00 95.44 359 ASN A O 1
ATOM 2737 N N . VAL A 1 360 ? -6.730 -9.268 -6.549 1.00 95.81 360 VAL A N 1
ATOM 2738 C CA . VAL A 1 360 ? -5.938 -9.601 -7.751 1.00 95.81 360 VAL A CA 1
ATOM 2739 C C . VAL A 1 360 ? -6.134 -11.057 -8.161 1.00 95.81 360 VAL A C 1
ATOM 2741 O O . VAL A 1 360 ? -6.263 -11.959 -7.329 1.00 95.81 360 VAL A O 1
ATOM 2744 N N . ASP A 1 361 ? -6.116 -11.273 -9.467 1.00 95.69 361 ASP A N 1
ATOM 2745 C CA . ASP A 1 361 ? -6.003 -12.556 -10.130 1.00 95.69 361 ASP A CA 1
ATOM 2746 C C . ASP A 1 361 ? -4.649 -12.642 -10.847 1.00 95.69 361 ASP A C 1
ATOM 2748 O O . ASP A 1 361 ? -4.351 -11.853 -11.747 1.00 95.69 361 ASP A O 1
ATOM 2752 N N . TYR A 1 362 ? -3.810 -13.585 -10.427 1.00 96.69 362 TYR A N 1
ATOM 2753 C CA . TYR A 1 362 ? -2.477 -13.777 -10.994 1.00 96.69 362 TYR A CA 1
ATOM 2754 C C . TYR A 1 362 ? -2.512 -14.826 -12.104 1.00 96.69 362 TYR A C 1
ATOM 2756 O O . TYR A 1 362 ? -2.943 -15.961 -11.891 1.00 96.69 362 TYR A O 1
ATOM 2764 N N . VAL A 1 363 ? -2.008 -14.461 -13.280 1.00 94.94 363 VAL A N 1
ATOM 2765 C CA . VAL A 1 363 ? -1.938 -15.311 -14.470 1.00 94.94 363 VAL A CA 1
ATOM 2766 C C . VAL A 1 363 ? -0.481 -15.631 -14.772 1.00 94.94 363 VAL A C 1
ATOM 2768 O O . VAL A 1 363 ? 0.333 -14.732 -14.967 1.00 94.94 363 VAL A O 1
ATOM 2771 N N . TYR A 1 364 ? -0.153 -16.921 -14.860 1.00 93.50 364 TYR A N 1
ATOM 2772 C CA . TYR A 1 364 ? 1.180 -17.373 -15.261 1.00 93.50 364 TYR A CA 1
ATOM 2773 C C . TYR A 1 364 ? 1.130 -18.606 -16.189 1.00 93.50 364 TYR A C 1
ATOM 2775 O O . TYR A 1 364 ? 0.327 -19.528 -15.972 1.00 93.50 364 TYR A O 1
ATOM 2783 N N . PRO A 1 365 ? 2.020 -18.670 -17.199 1.00 93.44 365 PRO A N 1
ATOM 2784 C CA . PRO A 1 365 ? 2.833 -17.560 -17.705 1.00 93.44 365 PRO A CA 1
ATOM 2785 C C . PRO A 1 365 ? 1.974 -16.491 -18.391 1.00 93.44 365 PRO A C 1
ATOM 2787 O O . PRO A 1 365 ? 0.956 -16.803 -19.016 1.00 93.44 365 PRO A O 1
ATOM 2790 N N . GLY A 1 366 ? 2.396 -15.232 -18.283 1.00 93.06 366 GLY A N 1
ATOM 2791 C CA . GLY A 1 366 ? 1.871 -14.137 -19.091 1.00 93.06 366 GLY A CA 1
ATOM 2792 C C . GLY A 1 366 ? 2.185 -14.333 -20.577 1.00 93.06 366 GLY A C 1
ATOM 2793 O O . GLY A 1 366 ? 3.230 -14.867 -20.947 1.00 93.06 366 GLY A O 1
ATOM 2794 N N . LYS A 1 367 ? 1.276 -13.900 -21.457 1.00 91.56 367 LYS A N 1
ATOM 2795 C CA . LYS A 1 367 ? 1.420 -14.093 -22.914 1.00 91.56 367 LYS A CA 1
ATOM 2796 C C . LYS A 1 367 ? 2.458 -13.160 -23.546 1.00 91.56 367 LYS A C 1
ATOM 2798 O O . LYS A 1 367 ? 2.973 -13.477 -24.611 1.00 91.56 367 LYS A O 1
ATOM 2803 N N . GLN A 1 368 ? 2.744 -12.026 -22.907 1.00 92.06 368 GLN A N 1
ATOM 2804 C CA . GLN A 1 368 ? 3.693 -11.010 -23.386 1.00 92.06 368 GLN A CA 1
ATOM 2805 C C . GLN A 1 368 ? 5.032 -11.059 -22.631 1.00 92.06 368 GLN A C 1
ATOM 2807 O O . GLN A 1 368 ? 5.793 -10.098 -22.623 1.00 92.06 368 GLN A O 1
ATOM 2812 N N . CYS A 1 369 ? 5.323 -12.178 -21.966 1.00 91.38 369 CYS A N 1
ATOM 2813 C CA . CYS A 1 369 ? 6.553 -12.325 -21.206 1.00 91.38 369 CYS A CA 1
ATOM 2814 C C . CYS A 1 369 ? 7.778 -12.430 -22.118 1.00 91.38 369 CYS A C 1
ATOM 2816 O O . CYS A 1 369 ? 7.859 -13.311 -22.976 1.00 91.38 369 CYS A O 1
ATOM 2818 N N . HIS A 1 370 ? 8.776 -11.587 -21.860 1.00 90.19 370 HIS A N 1
ATOM 2819 C CA . HIS A 1 370 ? 10.120 -11.731 -22.412 1.00 90.19 370 HIS A CA 1
ATOM 2820 C C . HIS A 1 370 ? 11.067 -12.359 -21.379 1.00 90.19 370 HIS A C 1
ATOM 2822 O O . HIS A 1 370 ? 10.724 -12.524 -20.209 1.00 90.19 370 HIS A O 1
ATOM 2828 N N . LYS A 1 371 ? 12.287 -12.718 -21.808 1.00 89.62 371 LYS A N 1
ATOM 2829 C CA . LYS A 1 371 ? 13.270 -13.440 -20.971 1.00 89.62 371 LYS A CA 1
ATOM 2830 C C . LYS A 1 371 ? 13.663 -12.716 -19.679 1.00 89.62 371 LYS A C 1
ATOM 2832 O O . LYS A 1 371 ? 14.152 -13.379 -18.768 1.00 89.62 371 LYS A O 1
ATOM 2837 N N . THR A 1 372 ? 13.519 -11.393 -19.646 1.00 88.69 372 THR A N 1
ATOM 2838 C CA . THR A 1 372 ? 13.918 -10.525 -18.531 1.00 88.69 372 THR A CA 1
ATOM 2839 C C . THR A 1 372 ? 12.740 -9.832 -17.853 1.00 88.69 372 THR A C 1
ATOM 2841 O O . THR A 1 372 ? 12.928 -9.282 -16.778 1.00 88.69 372 THR A O 1
ATOM 2844 N N . THR A 1 373 ? 11.531 -9.904 -18.420 1.00 91.38 373 THR A N 1
ATOM 2845 C CA . THR A 1 373 ? 10.324 -9.289 -17.851 1.00 91.38 373 THR A CA 1
ATOM 2846 C C . THR A 1 373 ? 9.931 -9.998 -16.560 1.00 91.38 373 THR A C 1
ATOM 2848 O O . THR A 1 373 ? 9.946 -11.234 -16.512 1.00 91.38 373 THR A O 1
ATOM 2851 N N . TYR A 1 374 ? 9.579 -9.236 -15.524 1.00 94.38 374 TYR A N 1
ATOM 2852 C CA . TYR A 1 374 ? 9.088 -9.767 -14.250 1.00 94.38 374 TYR A CA 1
ATOM 2853 C C . TYR A 1 374 ? 7.586 -10.018 -14.306 1.00 94.38 374 TYR A C 1
ATOM 2855 O O . TYR A 1 374 ? 7.135 -11.148 -14.109 1.00 94.38 374 TYR A O 1
ATOM 2863 N N . ALA A 1 375 ? 6.826 -8.982 -14.623 1.00 96.44 375 ALA A N 1
ATOM 2864 C CA . ALA A 1 375 ? 5.391 -9.033 -14.802 1.00 96.44 375 ALA A CA 1
ATOM 2865 C C . ALA A 1 375 ? 4.966 -7.930 -15.783 1.00 96.44 375 ALA A C 1
ATOM 2867 O O . ALA A 1 375 ? 5.817 -7.233 -16.334 1.00 96.44 375 ALA A O 1
ATOM 2868 N N . TYR A 1 376 ? 3.671 -7.869 -16.066 1.00 95.88 376 TYR A N 1
ATOM 2869 C CA . TYR A 1 376 ? 3.023 -6.720 -16.688 1.00 95.88 376 TYR A CA 1
ATOM 2870 C C . TYR A 1 376 ? 1.542 -6.700 -16.295 1.00 95.88 376 TYR A C 1
ATOM 2872 O O . TYR A 1 376 ? 0.960 -7.732 -15.918 1.00 95.88 376 TYR A O 1
ATOM 2880 N N . VAL A 1 377 ? 0.900 -5.546 -16.459 1.00 9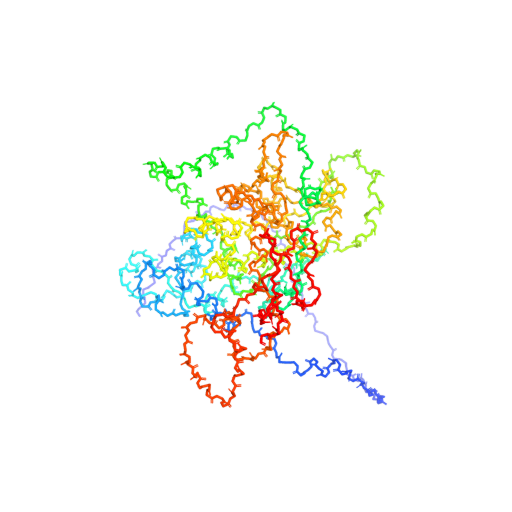6.31 377 VAL A N 1
ATOM 2881 C CA . VAL A 1 377 ? -0.544 -5.368 -16.268 1.00 96.31 377 VAL A CA 1
ATOM 2882 C C . VAL A 1 377 ? -1.182 -4.652 -17.452 1.00 96.31 377 VAL A C 1
ATOM 2884 O O . VAL A 1 377 ? -0.527 -4.079 -18.318 1.00 96.31 377 VAL A O 1
ATOM 2887 N N . HIS A 1 378 ? -2.510 -4.680 -17.497 1.00 94.69 378 HIS A N 1
ATOM 2888 C CA . HIS A 1 378 ? -3.268 -3.733 -18.303 1.00 94.69 378 HIS A CA 1
ATOM 2889 C C . HIS A 1 378 ? -3.859 -2.695 -17.345 1.00 94.69 378 HIS A C 1
ATOM 2891 O O . HIS A 1 378 ? -4.631 -3.079 -16.466 1.00 94.69 378 HIS A O 1
ATOM 2897 N N . PRO A 1 379 ? -3.497 -1.405 -17.446 1.00 93.06 379 PRO A N 1
ATOM 2898 C CA . PRO A 1 379 ? -3.916 -0.412 -16.455 1.00 93.06 379 PRO A CA 1
ATOM 2899 C C . PRO A 1 379 ? -5.408 -0.060 -16.573 1.00 93.06 379 PRO A C 1
ATOM 2901 O O . PRO A 1 379 ? -6.094 0.100 -15.552 1.00 93.06 379 PRO A O 1
ATOM 2904 N N . SER A 1 380 ? -5.923 -0.040 -17.807 1.00 89.94 380 SER A N 1
ATOM 2905 C CA . SER A 1 380 ? -7.269 0.422 -18.165 1.00 89.94 380 SER A CA 1
ATOM 2906 C C . SER A 1 380 ? -8.231 -0.712 -18.561 1.00 89.94 380 SER A C 1
ATOM 2908 O O . SER A 1 380 ? -7.797 -1.794 -18.982 1.00 89.94 380 SER A O 1
ATOM 2910 N N . PRO A 1 381 ? -9.553 -0.492 -18.439 1.00 90.00 381 PRO A N 1
ATOM 2911 C CA . PRO A 1 381 ? -10.566 -1.381 -19.001 1.00 90.00 381 PRO A CA 1
ATOM 2912 C C . PRO A 1 381 ? -10.413 -1.562 -20.526 1.00 90.00 381 PRO A C 1
ATOM 2914 O O . PRO A 1 381 ? -9.797 -0.731 -21.185 1.00 90.00 381 PRO A O 1
ATOM 2917 N N . PRO A 1 382 ? -10.971 -2.639 -21.106 1.00 92.88 382 PRO A N 1
ATOM 2918 C CA . PRO A 1 382 ? -11.664 -3.735 -20.426 1.00 92.88 382 PRO A CA 1
ATOM 2919 C C . PRO A 1 382 ? -10.711 -4.798 -19.852 1.00 92.88 382 PRO A C 1
ATOM 2921 O O . PRO A 1 382 ? -11.166 -5.726 -19.192 1.00 92.88 382 PRO A O 1
ATOM 2924 N N . TYR A 1 383 ? -9.401 -4.691 -20.097 1.00 93.19 383 TYR A N 1
ATOM 2925 C CA . TYR A 1 383 ? -8.441 -5.766 -19.814 1.00 93.19 383 TYR A CA 1
ATOM 2926 C C . TYR A 1 383 ? -7.806 -5.705 -18.422 1.00 93.19 383 TYR A C 1
ATOM 2928 O O . TYR A 1 383 ? -7.140 -6.658 -18.016 1.00 93.19 383 TYR A O 1
ATOM 2936 N N . ASN A 1 384 ? -8.000 -4.610 -17.684 1.00 93.88 384 ASN A N 1
ATOM 2937 C CA . ASN A 1 384 ? -7.458 -4.456 -16.336 1.00 93.88 384 ASN A CA 1
ATOM 2938 C C . ASN A 1 384 ? -8.121 -5.351 -15.287 1.00 93.88 384 ASN A C 1
ATOM 2940 O O . ASN A 1 384 ? -7.545 -5.541 -14.215 1.00 93.88 384 ASN A O 1
ATOM 2944 N N . LYS A 1 385 ? -9.313 -5.889 -15.578 1.00 95.19 385 LYS A N 1
ATOM 2945 C CA . LYS A 1 385 ? -10.076 -6.757 -14.680 1.00 95.19 385 LYS A CA 1
ATOM 2946 C C . LYS A 1 385 ? -10.608 -7.998 -15.392 1.00 95.19 385 LYS A C 1
ATOM 2948 O O . LYS A 1 385 ? -10.945 -7.961 -16.570 1.00 95.19 385 LYS A O 1
ATOM 2953 N N . ASN A 1 386 ? -10.732 -9.102 -14.659 1.00 94.00 386 ASN A N 1
ATOM 2954 C CA . ASN A 1 386 ? -11.409 -10.308 -15.136 1.00 94.00 386 ASN A CA 1
ATOM 2955 C C . ASN A 1 386 ? -12.943 -10.187 -14.991 1.00 94.00 386 ASN A C 1
ATOM 2957 O O . ASN A 1 386 ? -13.463 -9.238 -14.404 1.00 94.00 386 ASN A O 1
ATOM 2961 N N . GLY A 1 387 ? -13.689 -11.201 -15.446 1.00 91.88 387 GLY A N 1
ATOM 2962 C CA . GLY A 1 387 ? -15.157 -11.235 -15.334 1.00 91.88 387 GLY A CA 1
ATOM 2963 C C . GLY A 1 387 ? -15.718 -11.248 -13.901 1.00 91.88 387 GLY A C 1
ATOM 2964 O O . GLY A 1 387 ? -16.927 -11.149 -13.723 1.00 91.88 387 GLY A O 1
ATOM 2965 N N . ARG A 1 388 ? -14.866 -11.365 -12.872 1.00 92.56 388 ARG A N 1
ATOM 2966 C CA . ARG A 1 388 ? -15.235 -11.259 -11.448 1.00 92.56 388 ARG A CA 1
ATOM 2967 C C . ARG A 1 388 ? -14.925 -9.878 -10.859 1.00 92.56 388 ARG A C 1
ATOM 2969 O O . ARG A 1 388 ? -15.102 -9.683 -9.663 1.00 92.56 388 ARG A O 1
ATOM 2976 N N . GLY A 1 389 ? -14.424 -8.941 -11.666 1.00 93.38 389 GLY A N 1
ATOM 2977 C CA . GLY A 1 389 ? -14.006 -7.617 -11.209 1.00 93.38 389 GLY A CA 1
ATOM 2978 C C . GLY A 1 389 ? -12.682 -7.603 -10.433 1.00 93.38 389 GLY A C 1
ATOM 2979 O O . GLY A 1 389 ? -12.381 -6.598 -9.787 1.00 93.38 389 GLY A O 1
ATOM 2980 N N . GLN A 1 390 ? -11.896 -8.686 -10.479 1.00 95.00 390 GLN A N 1
ATOM 2981 C CA . GLN A 1 390 ? -10.545 -8.730 -9.903 1.00 95.00 390 GLN A CA 1
ATOM 2982 C C . GLN A 1 390 ? -9.542 -8.154 -10.895 1.00 95.00 390 GLN A C 1
ATOM 2984 O O . GLN A 1 390 ? -9.670 -8.408 -12.091 1.00 95.00 390 GLN A O 1
ATOM 2989 N N . TYR A 1 391 ? -8.542 -7.429 -10.403 1.00 96.25 391 TYR A N 1
ATOM 2990 C CA . TYR A 1 391 ? -7.442 -6.928 -11.228 1.00 96.25 391 TYR A CA 1
ATOM 2991 C C . TYR A 1 391 ? -6.579 -8.081 -11.738 1.00 96.25 391 TYR A C 1
ATOM 2993 O O . TYR A 1 391 ? -6.475 -9.092 -11.053 1.00 96.25 391 TYR A O 1
ATOM 3001 N N . VAL A 1 392 ? -5.979 -7.963 -12.922 1.00 96.69 392 VAL A N 1
ATOM 3002 C CA . VAL A 1 392 ? -5.224 -9.072 -13.533 1.00 96.69 392 VAL A CA 1
ATOM 3003 C C . VAL A 1 392 ? -3.745 -8.739 -13.630 1.00 96.69 392 VAL A C 1
ATOM 3005 O O . VAL A 1 392 ? -3.375 -7.765 -14.280 1.00 96.69 392 VAL A O 1
ATOM 3008 N N . PHE A 1 393 ? -2.909 -9.576 -13.014 1.00 97.69 393 PHE A N 1
ATOM 3009 C CA . PHE A 1 393 ? -1.450 -9.492 -13.101 1.00 97.69 393 PHE A CA 1
ATOM 3010 C C . PHE A 1 393 ? -0.920 -10.641 -13.943 1.00 97.69 393 PHE A C 1
ATOM 3012 O O . PHE A 1 393 ? -1.227 -11.803 -13.670 1.00 97.69 393 PHE A O 1
ATOM 3019 N N . TYR A 1 394 ? -0.080 -10.339 -14.926 1.00 96.94 394 TYR A N 1
ATOM 3020 C CA . TYR A 1 394 ? 0.556 -11.352 -15.757 1.00 96.94 394 TYR A CA 1
ATOM 3021 C C . TYR A 1 394 ? 2.000 -11.539 -15.314 1.00 96.94 394 TYR A C 1
ATOM 3023 O O . TYR A 1 394 ? 2.858 -10.705 -15.576 1.00 96.94 394 TYR A O 1
ATOM 3031 N N . LEU A 1 395 ? 2.272 -12.647 -14.633 1.00 96.75 395 LEU A N 1
ATOM 3032 C CA . LEU A 1 395 ? 3.598 -12.954 -14.110 1.00 96.75 395 LEU A CA 1
ATOM 3033 C C . LEU A 1 395 ? 4.447 -13.658 -15.174 1.00 96.75 395 LEU A C 1
ATOM 3035 O O . LEU A 1 395 ? 3.935 -14.431 -15.991 1.00 96.75 395 LEU A O 1
ATOM 3039 N N . CYS A 1 396 ? 5.759 -13.444 -15.121 1.00 95.06 396 CYS A N 1
ATOM 3040 C CA . CYS A 1 396 ? 6.730 -14.012 -16.052 1.00 95.06 396 CYS A CA 1
ATOM 3041 C C . CYS A 1 396 ? 7.795 -14.865 -15.347 1.00 95.06 396 CYS A C 1
ATOM 3043 O O . CYS A 1 396 ? 7.920 -14.885 -14.121 1.00 95.06 396 CYS A O 1
ATOM 3045 N N . ASP A 1 397 ? 8.594 -15.591 -16.134 1.00 93.56 397 ASP A N 1
ATOM 3046 C CA . ASP A 1 397 ? 9.617 -16.515 -15.621 1.00 93.56 397 ASP A CA 1
ATOM 3047 C C . ASP A 1 397 ? 10.693 -15.825 -14.772 1.00 93.56 397 ASP A C 1
ATOM 3049 O O . ASP A 1 397 ? 11.308 -16.460 -13.911 1.00 93.56 397 ASP A O 1
ATOM 3053 N N . THR A 1 398 ? 10.970 -14.543 -15.025 1.00 93.75 398 THR A N 1
ATOM 3054 C CA . THR A 1 398 ? 11.936 -13.769 -14.232 1.00 93.75 398 THR A CA 1
ATOM 3055 C C . THR A 1 398 ? 11.410 -13.543 -12.823 1.00 93.75 398 THR A C 1
ATOM 3057 O O . THR A 1 398 ? 12.117 -13.870 -11.874 1.00 93.75 398 THR A O 1
ATOM 3060 N N . TYR A 1 399 ? 10.145 -13.126 -12.679 1.00 95.81 399 TYR A N 1
ATOM 3061 C CA . TYR A 1 399 ? 9.499 -12.980 -11.375 1.00 95.81 399 TYR A CA 1
ATOM 3062 C C . TYR A 1 399 ? 9.538 -14.287 -10.591 1.00 95.81 399 TYR A C 1
ATOM 3064 O O . TYR A 1 399 ? 9.933 -14.294 -9.432 1.00 95.81 399 TYR A O 1
ATOM 3072 N N . MET A 1 400 ? 9.206 -15.418 -11.222 1.00 95.38 400 MET A N 1
ATOM 3073 C CA . MET A 1 400 ? 9.139 -16.697 -10.508 1.00 95.38 400 MET A CA 1
ATOM 3074 C C . MET A 1 400 ? 10.481 -17.122 -9.892 1.00 95.38 400 MET A C 1
ATOM 3076 O O . MET A 1 400 ? 10.499 -17.748 -8.832 1.00 95.38 400 MET A O 1
ATOM 3080 N N . ARG A 1 401 ? 11.598 -16.736 -10.519 1.00 94.50 401 ARG A N 1
ATOM 3081 C CA . ARG A 1 401 ? 12.969 -17.027 -10.062 1.00 94.50 401 ARG A CA 1
ATOM 3082 C C . ARG A 1 401 ? 13.575 -15.926 -9.189 1.00 94.50 401 ARG A C 1
ATOM 3084 O O . ARG A 1 401 ? 14.667 -16.121 -8.660 1.00 94.50 401 ARG A O 1
ATOM 3091 N N . ALA A 1 402 ? 12.902 -14.787 -9.069 1.00 95.31 402 ALA A N 1
ATOM 3092 C CA . ALA A 1 402 ? 13.404 -13.636 -8.342 1.00 95.31 402 ALA A CA 1
ATOM 3093 C C . ALA A 1 402 ? 13.453 -13.892 -6.823 1.00 95.31 402 ALA A C 1
ATOM 3095 O O . ALA A 1 402 ? 12.648 -14.668 -6.292 1.00 95.31 402 ALA A O 1
ATOM 3096 N N . PRO A 1 403 ? 14.375 -13.247 -6.089 1.00 96.12 403 PRO A N 1
ATOM 3097 C CA . PRO A 1 403 ? 14.342 -13.244 -4.635 1.00 96.12 403 PRO A CA 1
ATOM 3098 C C . PRO A 1 403 ? 13.073 -12.558 -4.112 1.00 96.12 403 PRO A C 1
ATOM 3100 O O . PRO A 1 403 ? 12.433 -11.757 -4.790 1.00 96.12 403 PRO A O 1
ATOM 3103 N N . MET A 1 404 ? 12.729 -12.851 -2.856 1.00 96.06 404 MET A N 1
ATOM 3104 C CA . MET A 1 404 ? 11.493 -12.376 -2.228 1.00 96.06 404 MET A CA 1
ATOM 3105 C C . MET A 1 404 ? 11.295 -10.853 -2.316 1.00 96.06 404 MET A C 1
ATOM 3107 O O . MET A 1 404 ? 10.192 -10.401 -2.606 1.00 96.06 404 MET A O 1
ATOM 3111 N N . GLY A 1 405 ? 12.351 -10.061 -2.088 1.00 96.00 405 GLY A N 1
ATOM 3112 C CA . GLY A 1 405 ? 12.255 -8.600 -2.151 1.00 96.00 405 GLY A CA 1
ATOM 3113 C C . GLY A 1 405 ? 11.874 -8.101 -3.542 1.00 96.00 405 GLY A C 1
ATOM 3114 O O . GLY A 1 405 ? 10.934 -7.329 -3.674 1.00 96.00 405 GLY A O 1
ATOM 3115 N N . GLU A 1 406 ? 12.511 -8.619 -4.590 1.00 96.38 406 GLU A N 1
ATOM 3116 C CA . GLU A 1 406 ? 12.166 -8.270 -5.973 1.00 96.38 406 GLU A CA 1
ATOM 3117 C C . GLU A 1 406 ? 10.741 -8.714 -6.344 1.00 96.38 406 GLU A C 1
ATOM 3119 O O . GLU A 1 406 ? 10.039 -7.995 -7.054 1.00 96.38 406 GLU A O 1
ATOM 3124 N N . LYS A 1 407 ? 10.265 -9.859 -5.831 1.00 97.75 407 LYS A N 1
ATOM 3125 C CA . LYS A 1 407 ? 8.870 -10.280 -6.031 1.00 97.75 407 LYS A CA 1
ATOM 3126 C C . LYS A 1 407 ? 7.889 -9.294 -5.386 1.00 97.75 407 LYS A C 1
ATOM 3128 O O . LYS A 1 407 ? 6.917 -8.907 -6.028 1.00 97.75 407 LYS A O 1
ATOM 3133 N N . ILE A 1 408 ? 8.141 -8.868 -4.146 1.00 97.94 408 ILE A N 1
ATOM 3134 C CA . ILE A 1 408 ? 7.313 -7.872 -3.442 1.00 97.94 408 ILE A CA 1
ATOM 3135 C C . ILE A 1 408 ? 7.328 -6.529 -4.183 1.00 97.94 408 ILE A C 1
ATOM 3137 O O . ILE A 1 408 ? 6.271 -5.939 -4.394 1.00 97.94 408 ILE A O 1
ATOM 3141 N N . GLU A 1 409 ? 8.511 -6.076 -4.599 1.00 97.56 409 GLU A N 1
ATOM 3142 C CA . GLU A 1 409 ? 8.705 -4.840 -5.363 1.00 97.56 409 GLU A CA 1
ATOM 3143 C C . GLU A 1 409 ?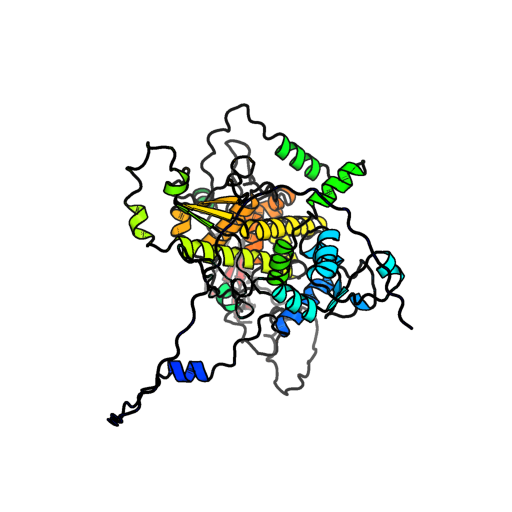 7.956 -4.870 -6.696 1.00 97.56 409 GLU A C 1
ATOM 3145 O O . GLU A 1 409 ? 7.250 -3.921 -7.015 1.00 97.56 409 GLU A O 1
ATOM 3150 N N . THR A 1 410 ? 8.018 -5.994 -7.416 1.00 97.75 410 THR A N 1
ATOM 3151 C CA . THR A 1 410 ? 7.253 -6.184 -8.655 1.00 97.75 410 THR A CA 1
ATOM 3152 C C . THR A 1 410 ? 5.760 -6.021 -8.386 1.00 97.75 410 THR A C 1
ATOM 3154 O O . THR A 1 410 ? 5.094 -5.254 -9.064 1.00 97.75 410 THR A O 1
ATOM 3157 N N . LEU A 1 411 ? 5.206 -6.696 -7.372 1.00 98.25 411 LEU A N 1
ATOM 3158 C CA . LEU A 1 411 ? 3.763 -6.624 -7.128 1.00 98.25 411 LEU A CA 1
ATOM 3159 C C . LEU A 1 411 ? 3.289 -5.210 -6.758 1.00 98.25 411 LEU A C 1
ATOM 3161 O O . LEU A 1 411 ? 2.183 -4.823 -7.134 1.00 98.25 411 LEU A O 1
ATOM 3165 N N . THR A 1 412 ? 4.094 -4.437 -6.026 1.00 98.31 412 THR A N 1
ATOM 3166 C CA . THR A 1 412 ? 3.742 -3.053 -5.673 1.00 98.31 412 THR A CA 1
ATOM 3167 C C . THR A 1 412 ? 3.920 -2.089 -6.847 1.00 98.31 412 THR A C 1
ATOM 3169 O O . THR A 1 412 ? 3.081 -1.202 -7.007 1.00 98.31 412 THR A O 1
ATOM 3172 N N . HIS A 1 413 ? 4.933 -2.303 -7.694 1.00 98.00 413 HIS A N 1
ATOM 3173 C CA . HIS A 1 413 ? 5.125 -1.600 -8.966 1.00 98.00 413 HIS A CA 1
ATOM 3174 C C . HIS A 1 413 ? 3.920 -1.814 -9.894 1.00 98.00 413 HIS A C 1
ATOM 3176 O O . HIS A 1 413 ? 3.210 -0.859 -10.207 1.00 98.00 413 HIS A O 1
ATOM 3182 N N . GLU A 1 414 ? 3.608 -3.069 -10.227 1.00 97.88 414 GLU A N 1
ATOM 3183 C CA . GLU A 1 414 ? 2.506 -3.428 -11.130 1.00 97.88 414 GLU A CA 1
ATOM 3184 C C . GLU A 1 414 ? 1.149 -2.932 -10.617 1.00 97.88 414 GLU A C 1
ATOM 3186 O O . GLU A 1 414 ? 0.314 -2.438 -11.375 1.00 97.88 414 GLU A O 1
ATOM 3191 N N . ALA A 1 415 ? 0.928 -3.000 -9.298 1.00 98.00 415 ALA A N 1
ATOM 3192 C CA . ALA A 1 415 ? -0.290 -2.472 -8.697 1.00 98.00 415 ALA A CA 1
ATOM 3193 C C . ALA A 1 415 ? -0.464 -0.988 -9.012 1.00 98.00 415 ALA A C 1
ATOM 3195 O O . ALA A 1 415 ? -1.570 -0.574 -9.352 1.00 98.00 415 ALA A O 1
ATOM 3196 N N . SER A 1 416 ? 0.611 -0.202 -8.925 1.00 98.00 416 SER A N 1
ATOM 3197 C CA . SER A 1 416 ? 0.571 1.253 -9.077 1.00 98.00 416 SER A CA 1
ATOM 3198 C C . SER A 1 416 ? 0.191 1.730 -10.487 1.00 98.00 416 SER A C 1
ATOM 3200 O O . SER A 1 416 ? -0.300 2.850 -10.628 1.00 98.00 416 SER A O 1
ATOM 3202 N N . HIS A 1 417 ? 0.315 0.890 -11.518 1.00 96.81 417 HIS A N 1
ATOM 3203 C CA . HIS A 1 417 ? -0.098 1.244 -12.880 1.00 96.81 417 HIS A CA 1
ATOM 3204 C C . HIS A 1 417 ? -1.612 1.340 -13.067 1.00 96.81 417 HIS A C 1
ATOM 3206 O O . HIS A 1 417 ? -2.092 2.083 -13.922 1.00 96.81 417 HIS A O 1
ATOM 3212 N N . HIS A 1 418 ? -2.398 0.591 -12.292 1.00 95.06 418 HIS A N 1
ATOM 3213 C CA . HIS A 1 418 ? -3.843 0.529 -12.502 1.00 95.06 418 HIS A CA 1
ATOM 3214 C C . HIS A 1 418 ? -4.536 1.879 -12.294 1.00 95.06 418 HIS A C 1
ATOM 3216 O O . HIS A 1 418 ? -4.095 2.699 -11.495 1.00 95.06 418 HIS A O 1
ATOM 3222 N N . GLN A 1 419 ? -5.687 2.060 -12.950 1.00 87.25 419 GLN A N 1
ATOM 3223 C CA . GLN A 1 419 ? -6.451 3.317 -13.034 1.00 87.25 419 GLN A CA 1
ATOM 3224 C C . GLN A 1 419 ? -6.730 4.041 -11.698 1.00 87.25 419 GLN A C 1
ATOM 3226 O O . GLN A 1 419 ? -6.961 5.245 -11.681 1.00 87.25 419 GLN A O 1
ATOM 3231 N N . LEU A 1 420 ? -6.709 3.337 -10.563 1.00 86.50 420 LEU A N 1
ATOM 3232 C CA . LEU A 1 420 ? -6.846 3.981 -9.253 1.00 86.50 420 LEU A CA 1
ATOM 3233 C C . LEU A 1 420 ? -5.602 4.784 -8.851 1.00 86.50 420 LEU A C 1
ATOM 3235 O O . LEU A 1 420 ? -5.730 5.745 -8.106 1.00 86.50 420 LEU A O 1
ATOM 3239 N N . MET A 1 421 ? -4.415 4.405 -9.314 1.00 93.38 421 MET A N 1
ATOM 3240 C CA . MET A 1 421 ? -3.136 5.023 -8.958 1.00 93.38 421 MET A CA 1
ATOM 3241 C C . MET A 1 421 ? -2.525 5.757 -10.147 1.00 93.38 421 MET A C 1
ATOM 3243 O O . MET A 1 421 ? -2.049 6.875 -9.971 1.00 93.38 421 MET A O 1
ATOM 3247 N N . MET A 1 422 ? -2.637 5.177 -11.347 1.00 90.62 422 MET A N 1
ATOM 3248 C CA . MET A 1 422 ? -2.213 5.769 -12.622 1.00 90.62 422 MET A CA 1
ATOM 3249 C C . MET A 1 422 ? -0.740 6.180 -12.623 1.00 90.62 422 MET A C 1
ATOM 3251 O O . MET A 1 422 ? -0.368 7.188 -13.225 1.00 90.62 422 MET A O 1
ATOM 3255 N N . CYS A 1 423 ? 0.102 5.420 -11.924 1.00 94.94 423 CYS A N 1
ATOM 3256 C CA . CYS A 1 423 ? 1.535 5.585 -12.055 1.00 94.94 423 CYS A CA 1
ATOM 3257 C C . CYS A 1 423 ? 1.982 5.087 -13.432 1.00 94.94 423 CYS A C 1
ATOM 3259 O O . CYS A 1 423 ? 1.424 4.151 -14.005 1.00 94.94 423 CYS A O 1
ATOM 3261 N N . GLU A 1 424 ? 3.014 5.719 -13.961 1.00 93.81 424 GLU A N 1
ATOM 3262 C CA . GLU A 1 424 ? 3.618 5.403 -15.246 1.00 93.81 424 GLU A CA 1
ATOM 3263 C C . GLU A 1 424 ? 5.070 4.987 -15.026 1.00 93.81 424 GLU A C 1
ATOM 3265 O O . GLU A 1 424 ? 5.675 5.298 -13.998 1.00 93.81 424 GLU A O 1
ATOM 3270 N N . ASP A 1 425 ? 5.669 4.364 -16.033 1.00 94.25 425 ASP A N 1
ATOM 3271 C CA . ASP A 1 425 ? 7.121 4.260 -16.109 1.00 94.25 425 ASP A CA 1
ATOM 3272 C C . ASP A 1 425 ? 7.684 5.575 -16.634 1.00 94.25 425 ASP A C 1
ATOM 3274 O O . ASP A 1 425 ? 7.830 5.786 -17.835 1.00 94.25 425 ASP A O 1
ATOM 3278 N N . VAL A 1 426 ? 7.956 6.534 -15.763 1.00 94.25 426 VAL A N 1
ATOM 3279 C CA . VAL A 1 426 ? 8.240 7.904 -16.199 1.00 94.25 426 VAL A CA 1
ATOM 3280 C C . VAL A 1 426 ? 9.617 8.002 -16.869 1.00 94.25 426 VAL A C 1
ATOM 3282 O O . VAL A 1 426 ? 10.595 7.392 -16.439 1.00 94.25 426 VAL A O 1
ATOM 3285 N N . CYS A 1 427 ? 9.733 8.800 -17.936 1.00 94.50 427 CYS A N 1
ATOM 3286 C CA . CYS A 1 427 ? 11.029 9.117 -18.541 1.00 94.50 427 CYS A CA 1
ATOM 3287 C C . CYS A 1 427 ? 11.871 9.972 -17.584 1.00 94.50 427 CYS A C 1
ATOM 3289 O O . CYS A 1 427 ? 11.490 11.097 -17.248 1.00 94.50 427 CYS A O 1
ATOM 3291 N N . PHE A 1 428 ? 13.049 9.475 -17.208 1.00 94.44 428 PHE A N 1
ATOM 3292 C CA . PHE A 1 428 ? 14.080 10.269 -16.547 1.00 94.44 428 PHE A CA 1
ATOM 3293 C C . PHE A 1 428 ? 14.668 11.312 -17.503 1.00 94.44 428 PHE A C 1
ATOM 3295 O O . PHE A 1 428 ? 14.837 12.472 -17.136 1.00 94.44 428 PHE A O 1
ATOM 3302 N N . SER A 1 429 ? 14.944 10.912 -18.746 1.00 93.56 429 SER A N 1
ATOM 3303 C CA . SER A 1 429 ? 15.390 11.816 -19.808 1.00 93.56 429 SER A CA 1
ATOM 3304 C C . SER A 1 429 ? 14.771 11.439 -21.160 1.00 93.56 429 SER A C 1
ATOM 3306 O O . SER A 1 429 ? 14.299 10.316 -21.345 1.00 93.56 429 SER A O 1
ATOM 3308 N N . GLY A 1 430 ? 14.743 12.387 -22.101 1.00 92.81 430 GLY A N 1
ATOM 3309 C CA . GLY A 1 430 ? 14.132 12.192 -23.419 1.00 92.81 430 GLY A CA 1
ATOM 3310 C C . GLY A 1 430 ? 12.602 12.080 -23.387 1.00 92.81 430 GLY A C 1
ATOM 3311 O O . GLY A 1 430 ? 11.951 12.385 -22.387 1.00 92.81 430 GLY A O 1
ATOM 3312 N N . SER A 1 431 ? 12.023 11.667 -24.513 1.00 91.00 431 SER A N 1
ATOM 3313 C CA . SER A 1 431 ? 10.587 11.420 -24.687 1.00 91.00 431 SER A CA 1
ATOM 3314 C C . SER A 1 431 ? 10.350 10.409 -25.815 1.00 91.00 431 SER A C 1
ATOM 3316 O O . SER A 1 431 ? 11.247 10.143 -26.621 1.00 91.00 431 SER A O 1
ATOM 3318 N N . GLY A 1 432 ? 9.153 9.814 -25.867 1.00 86.50 432 GLY A N 1
ATOM 3319 C CA . GLY A 1 432 ? 8.780 8.858 -26.915 1.00 86.50 432 GLY A CA 1
ATOM 3320 C C . GLY A 1 432 ? 9.771 7.695 -27.034 1.00 86.50 432 GLY A C 1
ATOM 3321 O O . GLY A 1 432 ? 10.125 7.066 -26.041 1.00 86.50 432 GLY A O 1
ATOM 3322 N N . SER A 1 433 ? 10.269 7.441 -28.246 1.00 86.94 433 SER A N 1
ATOM 3323 C CA . SER A 1 433 ? 11.265 6.392 -28.521 1.00 86.94 433 SER A CA 1
ATOM 3324 C C . SER A 1 433 ? 12.667 6.683 -27.971 1.00 86.94 433 SER A C 1
ATOM 3326 O O . SER A 1 433 ? 13.482 5.770 -27.877 1.00 86.94 433 SER A O 1
ATOM 3328 N N . GLN A 1 434 ? 12.959 7.932 -27.595 1.00 91.50 434 GLN A N 1
ATOM 3329 C CA . GLN A 1 434 ? 14.219 8.333 -26.955 1.00 91.50 434 GLN A CA 1
ATOM 3330 C C . GLN A 1 434 ? 14.111 8.362 -25.425 1.00 91.50 434 GLN A C 1
ATOM 3332 O O . GLN A 1 434 ? 15.040 8.801 -24.748 1.00 91.50 434 GLN A O 1
ATOM 3337 N N . CYS A 1 435 ? 12.971 7.939 -24.878 1.00 91.75 435 CYS A N 1
ATOM 3338 C CA . CYS A 1 435 ? 12.729 7.917 -23.449 1.00 91.75 435 CYS A CA 1
ATOM 3339 C C . CYS A 1 435 ? 13.705 6.972 -22.741 1.00 91.75 435 CYS A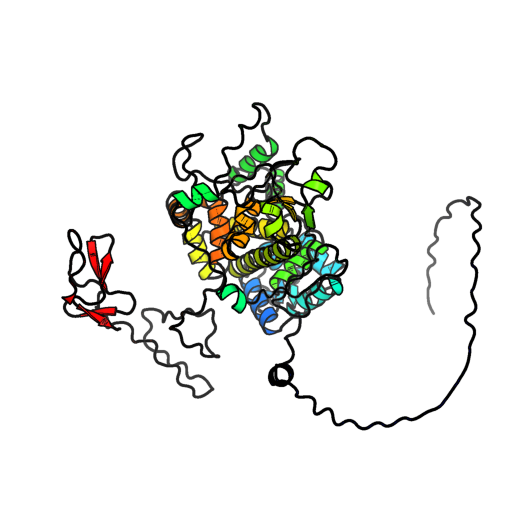 C 1
ATOM 3341 O O . CYS A 1 435 ? 13.676 5.756 -22.929 1.00 91.75 435 CYS A O 1
ATOM 3343 N N . GLN A 1 436 ? 14.535 7.535 -21.869 1.00 92.56 436 GLN A N 1
ATOM 3344 C CA . GLN A 1 436 ? 15.268 6.779 -20.866 1.00 92.56 436 GLN A CA 1
ATOM 3345 C C . GLN A 1 436 ? 14.403 6.724 -19.615 1.00 92.56 436 GLN A C 1
ATOM 3347 O O . GLN A 1 436 ? 14.334 7.692 -18.858 1.00 92.56 436 GLN A O 1
ATOM 3352 N N . ARG A 1 437 ? 13.698 5.608 -19.439 1.00 93.12 437 ARG A N 1
ATOM 3353 C CA . ARG A 1 437 ? 12.810 5.363 -18.300 1.00 93.12 437 ARG A CA 1
ATOM 3354 C C . ARG A 1 437 ? 13.576 5.429 -16.977 1.00 93.12 437 ARG A C 1
ATOM 3356 O O . ARG A 1 437 ? 14.754 5.073 -16.907 1.00 93.12 437 ARG A O 1
ATOM 3363 N N . ALA A 1 438 ? 12.911 5.906 -15.933 1.00 95.00 438 ALA A N 1
ATOM 3364 C CA . ALA A 1 438 ? 13.482 6.108 -14.611 1.00 95.00 438 ALA A CA 1
ATOM 3365 C C . ALA A 1 438 ? 13.574 4.807 -13.801 1.00 95.00 438 ALA A C 1
ATOM 3367 O O . ALA A 1 438 ? 13.175 4.784 -12.644 1.00 95.00 438 ALA A O 1
ATOM 3368 N N . TYR A 1 439 ? 14.131 3.744 -14.380 1.00 94.19 439 TYR A N 1
ATOM 3369 C CA . TYR A 1 439 ? 14.275 2.470 -13.684 1.00 94.19 439 TYR A CA 1
ATOM 3370 C C . TYR A 1 439 ? 15.491 2.446 -12.761 1.00 94.19 439 TYR A C 1
ATOM 3372 O O . TYR A 1 439 ? 16.555 3.017 -13.055 1.00 94.19 439 TYR A O 1
ATOM 3380 N N . GLY A 1 440 ? 15.343 1.731 -11.650 1.00 93.50 440 GLY A N 1
ATOM 3381 C CA . GLY A 1 440 ? 16.410 1.528 -10.682 1.00 93.50 440 GLY A CA 1
ATOM 3382 C C . GLY A 1 440 ? 16.485 2.637 -9.633 1.00 93.50 440 GLY A C 1
ATOM 3383 O O . GLY A 1 440 ? 16.330 3.833 -9.904 1.00 93.50 440 GLY A O 1
ATOM 3384 N N . ARG A 1 441 ? 16.823 2.231 -8.409 1.00 95.31 441 ARG A N 1
ATOM 3385 C CA . ARG A 1 441 ? 16.876 3.074 -7.203 1.00 95.31 441 ARG A CA 1
ATOM 3386 C C . ARG A 1 441 ? 17.695 4.356 -7.384 1.00 95.31 441 ARG A C 1
ATOM 3388 O O . ARG A 1 441 ? 17.260 5.437 -6.989 1.00 95.31 441 ARG A O 1
ATOM 3395 N N . THR A 1 442 ? 18.857 4.273 -8.035 1.00 95.12 442 THR A N 1
ATOM 3396 C CA . THR A 1 442 ? 19.717 5.448 -8.281 1.00 95.12 442 THR A CA 1
ATOM 3397 C C . THR A 1 442 ? 19.068 6.461 -9.229 1.00 95.12 442 THR A C 1
ATOM 3399 O O . THR A 1 442 ? 19.171 7.668 -9.000 1.00 95.12 442 THR A O 1
ATOM 3402 N N . THR A 1 443 ? 18.411 5.998 -10.294 1.00 96.25 443 THR A N 1
ATOM 3403 C CA . THR A 1 443 ? 17.748 6.868 -11.279 1.00 96.25 443 THR A CA 1
ATOM 3404 C C . THR A 1 443 ? 16.488 7.486 -10.687 1.00 96.25 443 THR A C 1
ATOM 3406 O O . THR A 1 443 ? 16.311 8.697 -10.785 1.00 96.25 443 THR A O 1
ATOM 3409 N N . CYS A 1 444 ? 15.678 6.694 -9.983 1.00 97.56 444 CYS A N 1
ATOM 3410 C CA . CYS A 1 444 ? 14.492 7.151 -9.257 1.00 97.56 444 CYS A CA 1
ATOM 3411 C C . CYS A 1 444 ? 14.804 8.239 -8.222 1.00 97.56 444 CYS A C 1
ATOM 3413 O O . CYS A 1 444 ? 14.108 9.251 -8.159 1.00 97.56 444 CYS A O 1
ATOM 3415 N N . ALA A 1 445 ? 15.876 8.082 -7.437 1.00 97.50 445 ALA A N 1
ATOM 3416 C CA . ALA A 1 445 ? 16.289 9.100 -6.468 1.00 97.50 445 ALA A CA 1
ATOM 3417 C C . ALA A 1 445 ? 16.753 10.403 -7.148 1.00 97.50 445 ALA A C 1
ATOM 3419 O O . ALA A 1 445 ? 16.546 11.494 -6.616 1.00 97.50 445 ALA A O 1
ATOM 3420 N N . LYS A 1 446 ? 17.365 10.317 -8.338 1.00 97.50 446 LYS A N 1
ATOM 3421 C CA . LYS A 1 446 ? 17.696 11.503 -9.145 1.00 97.50 446 LYS A CA 1
ATOM 3422 C C . LYS A 1 446 ? 16.446 12.140 -9.748 1.00 97.50 446 LYS A C 1
ATOM 3424 O O . LYS A 1 446 ? 16.360 13.363 -9.737 1.00 97.50 446 LYS A O 1
ATOM 3429 N N . LEU A 1 447 ? 15.490 11.339 -10.231 1.00 97.50 447 LEU A N 1
ATOM 3430 C CA . LEU A 1 447 ? 14.201 11.832 -10.721 1.00 97.50 447 LEU A CA 1
ATOM 3431 C C . LEU A 1 447 ? 13.499 12.634 -9.625 1.00 97.50 447 LEU A C 1
ATOM 3433 O O . LEU A 1 447 ? 13.096 13.760 -9.873 1.00 97.50 447 LEU A O 1
ATOM 3437 N N . ALA A 1 448 ? 13.455 12.103 -8.403 1.00 98.12 448 ALA A N 1
ATOM 3438 C CA . ALA A 1 448 ? 12.888 12.779 -7.241 1.00 98.12 448 ALA A CA 1
ATOM 3439 C C . ALA A 1 448 ? 13.531 14.148 -6.974 1.00 98.12 448 ALA A C 1
ATOM 3441 O O . ALA A 1 448 ? 12.832 15.116 -6.714 1.00 98.12 448 ALA A O 1
ATOM 3442 N N . GLN A 1 449 ? 14.857 14.258 -7.084 1.00 97.81 449 GLN A N 1
ATOM 3443 C CA . GLN A 1 449 ? 15.560 15.530 -6.882 1.00 97.81 449 GLN A CA 1
ATOM 3444 C C . GLN A 1 449 ? 15.326 16.543 -8.009 1.00 97.81 449 GLN A C 1
ATOM 3446 O O . GLN A 1 449 ? 15.352 17.745 -7.760 1.00 97.81 449 GLN A O 1
ATOM 3451 N N . GLN A 1 450 ? 15.172 16.073 -9.248 1.00 97.56 450 GLN A N 1
ATOM 3452 C CA . GLN A 1 450 ? 15.131 16.927 -10.440 1.00 97.56 450 GLN A CA 1
ATOM 3453 C C . GLN A 1 450 ? 13.709 17.297 -10.870 1.00 97.56 450 GLN A C 1
ATOM 3455 O O . GLN A 1 450 ? 13.509 18.374 -11.424 1.00 97.56 450 GLN A O 1
ATOM 3460 N N . ALA A 1 451 ? 12.753 16.402 -10.640 1.00 97.06 451 ALA A N 1
ATOM 3461 C CA . ALA A 1 451 ? 11.357 16.512 -11.043 1.00 97.06 451 ALA A CA 1
ATOM 3462 C C . ALA A 1 451 ? 10.445 15.771 -10.034 1.00 97.06 451 ALA A C 1
ATOM 3464 O O . ALA A 1 451 ? 9.937 14.683 -10.339 1.00 97.06 451 ALA A O 1
ATOM 3465 N N . PRO A 1 452 ? 10.250 16.317 -8.814 1.00 97.06 452 PRO A N 1
ATOM 3466 C CA . PRO A 1 452 ? 9.357 15.761 -7.789 1.00 97.06 452 PRO A CA 1
ATOM 3467 C C . PRO A 1 452 ? 7.968 15.352 -8.310 1.00 97.06 452 PRO A C 1
ATOM 3469 O O . PRO A 1 452 ? 7.444 14.291 -7.970 1.00 97.06 452 PRO A O 1
ATOM 3472 N N . GLU A 1 453 ? 7.389 16.170 -9.190 1.00 94.50 453 GLU A N 1
ATOM 3473 C CA . GLU A 1 453 ? 6.077 15.971 -9.808 1.00 94.50 453 GLU A CA 1
ATOM 3474 C C . GLU A 1 453 ? 6.021 14.758 -10.745 1.00 94.50 453 GLU A C 1
ATOM 3476 O O . GLU A 1 453 ? 4.963 14.156 -10.923 1.00 94.50 453 GLU A O 1
ATOM 3481 N N . LYS A 1 454 ? 7.165 14.378 -11.323 1.00 95.75 454 LYS A N 1
ATOM 3482 C CA . LYS A 1 454 ? 7.320 13.151 -12.108 1.00 95.75 454 LYS A CA 1
ATOM 3483 C C . LYS A 1 454 ? 7.552 11.947 -11.210 1.00 95.75 454 LYS A C 1
ATOM 3485 O O . LYS A 1 454 ? 6.971 10.895 -11.444 1.00 95.75 454 LYS A O 1
ATOM 3490 N N . ALA A 1 455 ? 8.376 12.102 -10.176 1.00 97.88 455 ALA A N 1
ATOM 3491 C CA . ALA A 1 455 ? 8.712 11.015 -9.264 1.00 97.88 455 ALA A CA 1
ATOM 3492 C C . ALA A 1 455 ? 7.486 10.471 -8.519 1.00 97.88 455 ALA A C 1
ATOM 3494 O O . ALA A 1 455 ? 7.356 9.261 -8.383 1.00 97.88 455 ALA A O 1
ATOM 3495 N N . ILE A 1 456 ? 6.553 11.331 -8.095 1.00 97.62 456 ILE A N 1
ATOM 3496 C CA . ILE A 1 456 ? 5.313 10.883 -7.435 1.00 97.62 456 ILE A CA 1
ATOM 3497 C C . ILE A 1 456 ? 4.394 10.065 -8.357 1.00 97.62 456 ILE A C 1
ATOM 3499 O O . ILE A 1 456 ? 3.588 9.276 -7.877 1.00 97.62 456 ILE A O 1
ATOM 3503 N N . ARG A 1 457 ? 4.541 10.221 -9.678 1.00 96.00 457 ARG A N 1
ATOM 3504 C CA . ARG A 1 457 ? 3.797 9.468 -10.698 1.00 96.00 457 ARG A CA 1
ATOM 3505 C C . ARG A 1 457 ? 4.572 8.266 -11.235 1.00 96.00 457 ARG A C 1
ATOM 3507 O O . ARG A 1 457 ? 4.051 7.572 -12.097 1.00 96.00 457 ARG A O 1
ATOM 3514 N N . ASN A 1 458 ? 5.797 8.027 -10.773 1.00 97.81 458 ASN A N 1
ATOM 3515 C CA . ASN A 1 458 ? 6.622 6.930 -11.263 1.00 97.81 458 ASN A CA 1
ATOM 3516 C C . ASN A 1 458 ? 6.392 5.659 -10.437 1.00 97.81 458 ASN A C 1
ATOM 3518 O O . ASN A 1 458 ? 6.576 5.682 -9.217 1.00 97.81 458 ASN A O 1
ATOM 3522 N N . ALA A 1 459 ? 6.041 4.556 -11.099 1.00 97.50 459 ALA A N 1
ATOM 3523 C CA . ALA A 1 459 ? 5.721 3.284 -10.445 1.00 97.50 459 ALA A CA 1
ATOM 3524 C C . ALA A 1 459 ? 6.869 2.779 -9.549 1.00 97.50 459 ALA A C 1
ATOM 3526 O O . ALA A 1 459 ? 6.661 2.460 -8.375 1.00 97.50 459 ALA A O 1
ATOM 3527 N N . ASP A 1 460 ? 8.108 2.833 -10.048 1.00 97.38 460 ASP A N 1
ATOM 3528 C CA . ASP A 1 460 ? 9.303 2.444 -9.287 1.00 97.38 460 ASP A CA 1
ATOM 3529 C C . ASP A 1 460 ? 9.545 3.319 -8.050 1.00 97.38 460 ASP A C 1
ATOM 3531 O O . ASP A 1 460 ? 9.891 2.805 -6.987 1.00 97.38 460 ASP A O 1
ATOM 3535 N N . ASN A 1 461 ? 9.341 4.639 -8.137 1.00 98.50 461 ASN A N 1
ATOM 3536 C CA . ASN A 1 461 ? 9.501 5.518 -6.973 1.00 98.50 461 ASN A CA 1
ATOM 3537 C C . ASN A 1 461 ? 8.513 5.135 -5.859 1.00 98.50 461 ASN A C 1
ATOM 3539 O O . ASN A 1 461 ? 8.893 5.120 -4.685 1.00 98.50 461 ASN A O 1
ATOM 3543 N N . VAL A 1 462 ? 7.273 4.782 -6.218 1.00 98.50 462 VAL A N 1
ATOM 3544 C CA . VAL A 1 462 ? 6.258 4.311 -5.265 1.00 98.50 462 VAL A CA 1
ATOM 3545 C C . VAL A 1 462 ? 6.638 2.950 -4.678 1.00 98.50 462 VAL A C 1
ATOM 3547 O O . VAL A 1 462 ? 6.595 2.788 -3.456 1.00 98.50 462 VAL A O 1
ATOM 3550 N N . ALA A 1 463 ? 7.074 1.996 -5.503 1.00 98.19 463 ALA A N 1
ATOM 3551 C CA . ALA A 1 463 ? 7.515 0.679 -5.043 1.00 98.19 463 ALA A CA 1
ATOM 3552 C C . ALA A 1 463 ? 8.717 0.781 -4.083 1.00 98.19 463 ALA A C 1
ATOM 3554 O O . ALA A 1 463 ? 8.693 0.225 -2.981 1.00 98.19 463 ALA A O 1
ATOM 3555 N N . TYR A 1 464 ? 9.736 1.574 -4.430 1.00 98.06 464 TYR A N 1
ATOM 3556 C CA . TYR A 1 464 ? 10.901 1.805 -3.572 1.00 98.06 464 TYR A CA 1
ATOM 3557 C C . TYR A 1 464 ? 10.550 2.513 -2.270 1.00 98.06 464 TYR A C 1
ATOM 3559 O O . TYR A 1 464 ? 11.097 2.162 -1.221 1.00 98.06 464 TYR A O 1
ATOM 3567 N N . PHE A 1 465 ? 9.620 3.469 -2.308 1.00 98.31 465 PHE A N 1
ATOM 3568 C CA . PHE A 1 465 ? 9.102 4.093 -1.100 1.00 98.31 465 P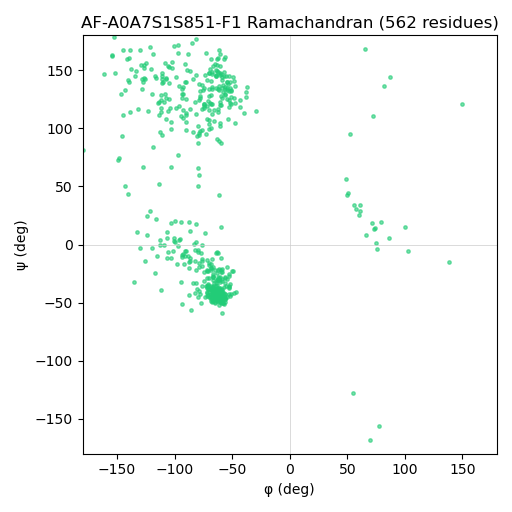HE A CA 1
ATOM 3569 C C . PHE A 1 465 ? 8.444 3.058 -0.177 1.00 98.31 465 PHE A C 1
ATOM 3571 O O . PHE A 1 465 ? 8.791 2.988 1.003 1.00 98.31 465 PHE A O 1
ATOM 3578 N N . VAL A 1 466 ? 7.567 2.201 -0.709 1.00 98.06 466 VAL A N 1
ATOM 3579 C CA . VAL A 1 466 ? 6.904 1.131 0.058 1.00 98.06 466 VAL A CA 1
ATOM 3580 C C . VAL A 1 466 ? 7.918 0.147 0.669 1.00 98.06 466 VAL A C 1
ATOM 3582 O O . VAL A 1 466 ? 7.786 -0.266 1.828 1.00 98.06 466 VAL A O 1
ATOM 3585 N N . ASN A 1 467 ? 8.971 -0.187 -0.077 1.00 96.94 467 ASN A N 1
ATOM 3586 C CA . ASN A 1 467 ? 10.025 -1.100 0.369 1.00 96.94 467 ASN A CA 1
ATOM 3587 C C . ASN A 1 467 ? 10.893 -0.483 1.475 1.00 96.94 467 ASN A C 1
ATOM 3589 O O . ASN A 1 467 ? 11.127 -1.107 2.511 1.00 96.94 467 ASN A O 1
ATOM 3593 N N . ASP A 1 468 ? 11.315 0.771 1.316 1.00 96.38 468 ASP A N 1
ATOM 3594 C CA . ASP A 1 468 ? 12.193 1.446 2.280 1.00 96.38 468 ASP A CA 1
ATOM 3595 C C . ASP A 1 468 ? 11.451 1.895 3.552 1.00 96.38 468 ASP A C 1
ATOM 3597 O O . ASP A 1 468 ? 12.071 2.192 4.582 1.00 96.38 468 ASP A O 1
ATOM 3601 N N . MET A 1 469 ? 10.117 1.906 3.530 1.00 96.06 469 MET A N 1
ATOM 3602 C CA . MET A 1 469 ? 9.292 2.161 4.709 1.00 96.06 469 MET A CA 1
ATOM 3603 C C . MET A 1 469 ? 9.295 1.007 5.720 1.00 96.06 469 MET A C 1
ATOM 3605 O O . MET A 1 469 ? 9.010 1.248 6.897 1.00 96.06 469 MET A O 1
ATOM 3609 N N . GLN A 1 470 ? 9.786 -0.184 5.363 1.00 93.81 470 GLN A N 1
ATOM 3610 C CA . GLN A 1 470 ? 9.938 -1.294 6.312 1.00 93.81 470 GLN A CA 1
ATOM 3611 C C . GLN A 1 470 ? 11.015 -1.039 7.369 1.00 93.81 470 GLN A C 1
ATOM 3613 O O . GLN A 1 470 ? 12.059 -0.464 7.051 1.00 93.81 470 GLN A O 1
ATOM 3618 N N . PRO A 1 471 ? 10.805 -1.426 8.641 1.00 82.88 471 PRO A N 1
ATOM 3619 C CA . PRO A 1 471 ? 11.792 -1.218 9.695 1.00 82.88 471 PRO A CA 1
ATOM 3620 C C . PRO A 1 471 ? 13.149 -1.783 9.267 1.00 82.88 471 PRO A C 1
ATOM 3622 O O . PRO A 1 471 ? 13.259 -2.954 8.909 1.00 82.88 471 PRO A O 1
ATOM 3625 N N . ASN A 1 472 ? 14.181 -0.935 9.294 1.00 73.88 472 ASN A N 1
ATOM 3626 C CA . ASN A 1 472 ? 15.530 -1.385 8.978 1.00 73.88 472 ASN A CA 1
ATOM 3627 C C . ASN A 1 472 ? 15.909 -2.510 9.951 1.00 73.88 472 ASN A C 1
ATOM 3629 O O . ASN A 1 472 ? 15.550 -2.418 11.134 1.00 73.88 472 ASN A O 1
ATOM 3633 N N . PRO A 1 473 ? 16.671 -3.528 9.512 1.00 64.31 473 PRO A N 1
ATOM 3634 C CA . PRO A 1 473 ? 17.324 -4.405 10.464 1.00 64.31 473 PRO A CA 1
ATOM 3635 C C . PRO A 1 473 ? 18.090 -3.533 11.467 1.00 64.31 473 PRO A C 1
ATOM 3637 O O . PRO A 1 473 ? 18.765 -2.576 11.052 1.00 64.31 473 PRO A O 1
ATOM 3640 N N . PRO A 1 474 ? 17.959 -3.797 12.783 1.00 56.16 474 PRO A N 1
ATOM 3641 C CA . PRO A 1 474 ? 18.797 -3.133 13.763 1.00 56.16 474 PRO A CA 1
ATOM 3642 C C . PRO A 1 474 ? 20.236 -3.312 13.295 1.00 56.16 474 PRO A C 1
ATOM 3644 O O . PRO A 1 474 ? 20.630 -4.399 12.865 1.00 56.16 474 PRO A O 1
ATOM 3647 N N . ARG A 1 475 ? 21.005 -2.218 13.280 1.00 54.22 475 ARG A N 1
ATOM 3648 C CA . ARG A 1 475 ? 22.403 -2.316 12.863 1.00 54.22 475 ARG A CA 1
ATOM 3649 C C . ARG A 1 475 ? 23.058 -3.387 13.738 1.00 54.22 475 ARG A C 1
ATOM 3651 O O . ARG A 1 475 ? 22.872 -3.301 14.951 1.00 54.22 475 ARG A O 1
ATOM 3658 N N . PRO A 1 476 ? 23.822 -4.337 13.167 1.00 53.06 476 PRO A N 1
ATOM 3659 C CA . PRO A 1 476 ? 24.473 -5.391 13.947 1.00 53.06 476 PRO A CA 1
ATOM 3660 C C . PRO A 1 476 ? 25.343 -4.835 15.090 1.00 53.06 476 PRO A C 1
ATOM 3662 O O . PRO A 1 476 ? 25.601 -5.529 16.067 1.00 53.06 476 PRO A O 1
ATOM 3665 N N . ASP A 1 477 ? 25.723 -3.558 14.996 1.00 60.41 477 ASP A N 1
ATOM 3666 C CA . ASP A 1 477 ? 26.531 -2.839 15.975 1.00 60.41 477 ASP A CA 1
ATOM 3667 C C . ASP A 1 477 ? 25.720 -2.103 17.074 1.00 60.41 477 ASP A C 1
ATOM 3669 O O . ASP A 1 477 ? 26.334 -1.535 17.977 1.00 60.41 477 ASP A O 1
ATOM 3673 N N . CYS A 1 478 ? 24.375 -2.053 17.027 1.00 46.38 478 CYS A N 1
ATOM 3674 C CA . CYS A 1 478 ? 23.566 -1.532 18.145 1.00 46.38 478 CYS A CA 1
ATOM 3675 C C . CYS A 1 478 ? 23.170 -2.710 19.059 1.00 46.38 478 CYS A C 1
ATOM 3677 O O . CYS A 1 478 ? 22.324 -3.512 18.661 1.00 46.38 478 CYS A O 1
ATOM 3679 N N . PRO A 1 479 ? 23.734 -2.833 20.280 1.00 53.53 479 PRO A N 1
ATOM 3680 C CA . PRO A 1 479 ? 23.286 -3.845 21.229 1.00 53.53 479 PRO A CA 1
ATOM 3681 C C . PRO A 1 479 ? 21.803 -3.620 21.542 1.00 53.53 479 PRO A C 1
ATOM 3683 O O . PRO A 1 479 ? 21.408 -2.552 22.013 1.00 53.53 479 PRO A O 1
ATOM 3686 N N . THR A 1 480 ? 20.974 -4.619 21.248 1.00 44.69 480 THR A N 1
ATOM 3687 C CA . THR A 1 480 ? 19.533 -4.600 21.509 1.00 44.69 480 THR A CA 1
ATOM 3688 C C . THR A 1 480 ? 19.298 -4.641 23.018 1.00 44.69 480 THR A C 1
ATOM 3690 O O . THR A 1 480 ? 19.388 -5.704 23.630 1.00 44.69 480 THR A O 1
ATOM 3693 N N . TYR A 1 481 ? 19.017 -3.490 23.632 1.00 45.88 481 TYR A N 1
ATOM 3694 C CA . TYR A 1 481 ? 18.548 -3.434 25.017 1.00 45.88 481 TYR A CA 1
ATOM 3695 C C . TYR A 1 481 ? 17.010 -3.402 25.057 1.00 45.88 481 TYR A C 1
ATOM 3697 O O . TYR A 1 481 ? 16.419 -2.591 24.344 1.00 45.88 481 TYR A O 1
ATOM 3705 N N . PRO A 1 482 ? 16.348 -4.214 25.910 1.00 46.91 482 PRO A N 1
ATOM 3706 C CA . PRO A 1 482 ? 14.883 -4.340 25.963 1.00 46.91 482 PRO A CA 1
ATOM 3707 C C . PRO A 1 482 ? 14.104 -3.067 26.334 1.00 46.91 482 PRO A C 1
ATOM 3709 O O . PRO A 1 482 ? 12.880 -3.079 26.307 1.00 46.91 482 PRO A O 1
ATOM 3712 N N . SER A 1 483 ? 14.783 -1.987 26.729 1.00 48.50 483 SER A N 1
ATOM 3713 C CA . SER A 1 483 ? 14.154 -0.768 27.252 1.00 48.50 483 SER A CA 1
ATOM 3714 C C . SER A 1 483 ? 14.295 0.459 26.351 1.00 48.50 483 SER A C 1
ATOM 3716 O O . SER A 1 483 ? 13.827 1.529 26.730 1.00 48.50 483 SER A O 1
ATOM 3718 N N . CYS A 1 484 ? 14.957 0.347 25.199 1.00 39.84 484 CYS A N 1
ATOM 3719 C CA . CYS A 1 484 ? 15.027 1.444 24.236 1.00 39.84 484 CYS A CA 1
ATOM 3720 C C . CYS A 1 484 ? 13.939 1.224 23.189 1.00 39.84 484 CYS A C 1
ATOM 3722 O O . CYS A 1 484 ? 13.932 0.189 22.521 1.00 39.84 484 CYS A O 1
ATOM 3724 N N . SER A 1 485 ? 13.007 2.173 23.072 1.00 44.03 485 SER A N 1
ATOM 3725 C CA . SER A 1 485 ? 11.988 2.117 22.027 1.00 44.03 485 SER A CA 1
ATOM 3726 C C . SER A 1 485 ? 12.691 2.068 20.667 1.00 44.03 485 SER A C 1
ATOM 3728 O O . SER A 1 485 ? 13.630 2.819 20.410 1.00 44.03 485 SER A O 1
ATOM 3730 N N . VAL A 1 486 ? 12.289 1.129 19.815 1.00 46.47 486 VAL A N 1
ATOM 3731 C CA . VAL A 1 486 ? 12.957 0.837 18.533 1.00 46.47 486 VAL A CA 1
ATOM 3732 C C . VAL A 1 486 ? 12.817 1.987 17.523 1.00 46.47 486 VAL A C 1
ATOM 3734 O O . VAL A 1 486 ? 13.526 2.012 16.518 1.00 46.47 486 VAL A O 1
ATOM 3737 N N . ASP A 1 487 ? 11.928 2.941 17.815 1.00 46.47 487 ASP A N 1
ATOM 3738 C CA . ASP A 1 487 ? 11.679 4.139 17.012 1.00 46.47 487 ASP A CA 1
ATOM 3739 C C . ASP A 1 487 ? 12.626 5.298 17.375 1.00 46.47 487 ASP A C 1
ATOM 3741 O O . ASP A 1 487 ? 12.807 6.220 16.574 1.00 46.47 487 ASP A O 1
ATOM 3745 N N . ASP A 1 488 ? 13.324 5.218 18.514 1.00 43.81 488 ASP A N 1
ATOM 3746 C CA . ASP A 1 488 ? 14.460 6.085 18.795 1.00 43.81 488 ASP A CA 1
ATOM 3747 C C . ASP A 1 488 ? 15.670 5.537 18.043 1.00 43.81 488 ASP A C 1
ATOM 3749 O O . ASP A 1 488 ? 16.396 4.648 18.498 1.00 43.81 488 ASP A O 1
ATOM 3753 N N . PHE A 1 489 ? 15.886 6.075 16.842 1.00 49.22 489 PHE A N 1
ATOM 3754 C CA . PHE A 1 489 ? 17.157 5.956 16.138 1.00 49.22 489 PHE A CA 1
ATOM 3755 C C . PHE A 1 489 ? 18.309 6.036 17.154 1.00 49.22 489 PHE A C 1
ATOM 3757 O O . PHE A 1 489 ? 18.325 6.932 17.998 1.00 49.22 489 PHE A O 1
ATOM 3764 N N . CYS A 1 490 ? 19.314 5.157 17.030 1.00 42.16 490 CYS A N 1
ATOM 3765 C CA . CYS A 1 490 ? 20.619 5.255 17.706 1.00 42.16 490 CYS A CA 1
ATOM 3766 C C . CYS A 1 490 ? 21.387 6.554 17.294 1.00 42.16 490 CYS A C 1
ATOM 3768 O O . CYS A 1 490 ? 22.571 6.510 16.958 1.00 42.16 490 CYS A O 1
ATOM 3770 N N . GLY A 1 491 ? 20.722 7.707 17.213 1.00 41.66 491 GLY A N 1
ATOM 3771 C CA . GLY A 1 491 ? 21.255 9.035 16.987 1.00 41.66 491 GLY A CA 1
ATOM 3772 C C . GLY A 1 491 ? 21.080 9.833 18.267 1.00 41.66 491 GLY A C 1
ATOM 3773 O O . GLY A 1 491 ? 20.036 10.431 18.497 1.00 41.66 491 GLY A O 1
ATOM 3774 N N . CYS A 1 492 ? 22.121 9.854 19.097 1.00 37.22 492 CYS A N 1
ATOM 3775 C CA . CYS A 1 492 ? 22.241 10.856 20.148 1.00 37.22 492 CYS A CA 1
ATOM 3776 C C . CYS A 1 492 ? 22.080 12.248 19.474 1.00 37.22 492 CYS A C 1
ATOM 3778 O O . CYS A 1 492 ? 22.867 12.551 18.569 1.00 37.22 492 CYS A O 1
ATOM 3780 N N . PRO A 1 493 ? 21.065 13.070 19.819 1.00 43.09 493 PRO A N 1
ATOM 3781 C CA . PRO A 1 493 ? 20.854 14.358 19.167 1.00 43.09 493 PRO A CA 1
ATOM 3782 C C . PRO A 1 493 ? 22.101 15.225 19.346 1.00 43.09 493 PRO A C 1
ATOM 3784 O O . PRO A 1 493 ? 22.590 15.420 20.462 1.00 43.09 493 PRO A O 1
ATOM 3787 N N . ALA A 1 494 ? 22.643 15.720 18.233 1.00 38.59 494 ALA A N 1
ATOM 3788 C CA . ALA A 1 494 ? 23.798 16.601 18.256 1.00 38.59 494 ALA A CA 1
ATOM 3789 C C . ALA A 1 494 ? 23.448 17.871 19.050 1.00 38.59 494 ALA A C 1
ATOM 3791 O O . ALA A 1 494 ? 22.525 18.597 18.689 1.00 38.59 494 ALA A O 1
ATOM 3792 N N . GLY A 1 495 ? 24.184 18.130 20.134 1.00 45.62 495 GLY A N 1
ATOM 3793 C CA . GLY A 1 495 ? 24.156 19.423 20.821 1.00 45.62 495 GLY A CA 1
ATOM 3794 C C . GLY A 1 495 ? 23.302 19.546 22.087 1.00 45.62 495 GLY A C 1
ATOM 3795 O O . GLY A 1 495 ? 23.085 20.672 22.521 1.00 45.62 495 GLY A O 1
ATOM 3796 N N . ARG A 1 496 ? 22.848 18.459 22.730 1.00 41.03 496 ARG A N 1
ATOM 3797 C CA . ARG A 1 496 ? 22.309 18.554 24.105 1.00 41.03 496 ARG A CA 1
ATOM 3798 C C . ARG A 1 496 ? 23.270 17.949 25.121 1.00 41.03 496 ARG A C 1
ATOM 3800 O O . ARG A 1 496 ? 23.448 16.735 25.198 1.00 41.03 496 ARG A O 1
ATOM 3807 N N . GLU A 1 497 ? 23.895 18.819 25.905 1.00 43.12 497 GLU A N 1
ATOM 3808 C CA . GLU A 1 497 ? 24.690 18.429 27.061 1.00 43.12 497 GLU A CA 1
ATOM 3809 C C . GLU A 1 497 ? 23.782 17.794 28.125 1.00 43.12 497 GLU A C 1
ATOM 3811 O O . GLU A 1 497 ? 22.913 18.445 28.690 1.00 43.12 497 GLU A O 1
ATOM 3816 N N . ARG A 1 498 ? 24.016 16.504 28.389 1.00 39.44 498 ARG A N 1
ATOM 3817 C CA . ARG A 1 498 ? 23.687 15.780 29.629 1.00 39.44 498 ARG A CA 1
ATOM 3818 C C . ARG A 1 498 ? 22.233 15.881 30.123 1.00 39.44 498 ARG A C 1
ATOM 3820 O O . ARG A 1 498 ? 21.913 16.681 30.992 1.00 39.44 498 ARG A O 1
ATOM 3827 N N . TYR A 1 499 ? 21.425 14.889 29.755 1.00 36.84 499 TYR A N 1
ATOM 3828 C CA . TYR A 1 499 ? 20.450 14.329 30.695 1.00 36.84 499 TYR A CA 1
ATOM 3829 C C . TYR A 1 499 ? 20.865 12.905 31.051 1.00 36.84 499 TYR A C 1
ATOM 3831 O O . TYR A 1 499 ? 20.863 12.006 30.215 1.00 36.84 499 TYR A O 1
ATOM 3839 N N . THR A 1 500 ? 21.223 12.696 32.314 1.00 36.59 500 THR A N 1
ATOM 3840 C CA . THR A 1 500 ? 21.169 11.375 32.937 1.00 36.59 500 THR A CA 1
ATOM 3841 C C . THR A 1 500 ? 19.697 11.046 33.175 1.00 36.59 500 THR A C 1
ATOM 3843 O O . THR A 1 500 ? 19.126 11.461 34.182 1.00 36.59 500 THR A O 1
ATOM 3846 N N . ALA A 1 501 ? 19.059 10.326 32.253 1.00 38.62 501 ALA A N 1
ATOM 3847 C CA . ALA A 1 501 ? 17.798 9.664 32.562 1.00 38.62 501 ALA A CA 1
ATOM 3848 C C . ALA A 1 501 ? 18.116 8.511 33.525 1.00 38.62 501 ALA A C 1
ATOM 3850 O O . ALA A 1 501 ? 18.750 7.524 33.151 1.00 38.62 501 ALA A O 1
ATOM 3851 N N . LYS A 1 502 ? 17.751 8.665 34.800 1.00 36.88 502 LYS A N 1
ATOM 3852 C CA . LYS A 1 502 ? 17.876 7.601 35.798 1.00 36.88 502 LYS A CA 1
ATOM 3853 C C . LYS A 1 502 ? 16.732 6.617 35.545 1.00 36.88 502 LYS A C 1
ATOM 3855 O O . LYS A 1 502 ? 15.598 6.885 35.929 1.00 36.88 502 LYS A O 1
ATOM 3860 N N . ALA A 1 503 ? 17.010 5.515 34.851 1.00 44.53 503 ALA A N 1
ATOM 3861 C CA . ALA A 1 503 ? 16.046 4.431 34.705 1.00 44.53 503 ALA A CA 1
ATOM 3862 C C . ALA A 1 503 ? 15.715 3.850 36.091 1.00 44.53 503 ALA A C 1
ATOM 3864 O O . ALA A 1 503 ? 16.614 3.616 36.904 1.00 44.53 503 ALA A O 1
ATOM 3865 N N . ALA A 1 504 ? 14.430 3.597 36.353 1.00 46.00 504 ALA A N 1
ATOM 3866 C CA . ALA A 1 504 ? 13.938 3.039 37.617 1.00 46.00 504 ALA A CA 1
ATOM 3867 C C . ALA A 1 504 ? 14.520 1.646 37.953 1.00 46.00 504 ALA A C 1
ATOM 3869 O O . ALA A 1 504 ? 14.397 1.185 39.082 1.00 46.00 504 ALA A O 1
ATOM 3870 N N . SER A 1 505 ? 15.187 0.988 37.000 1.00 46.22 505 SER A N 1
ATOM 3871 C CA . SER A 1 505 ? 15.738 -0.363 37.131 1.00 46.22 505 SER A CA 1
ATOM 3872 C C . SER A 1 505 ? 17.223 -0.432 37.514 1.00 46.22 505 SER A C 1
ATOM 3874 O O . SER A 1 505 ? 17.776 -1.525 37.566 1.00 46.22 505 SER A O 1
ATOM 3876 N N . GLY A 1 506 ? 17.906 0.691 37.773 1.00 40.38 506 GLY A N 1
ATOM 3877 C CA . GLY A 1 506 ? 19.316 0.668 38.203 1.00 40.38 506 GLY A CA 1
ATOM 3878 C C . GLY A 1 506 ? 20.310 0.157 37.147 1.00 40.38 506 GLY A C 1
ATOM 3879 O O . GLY A 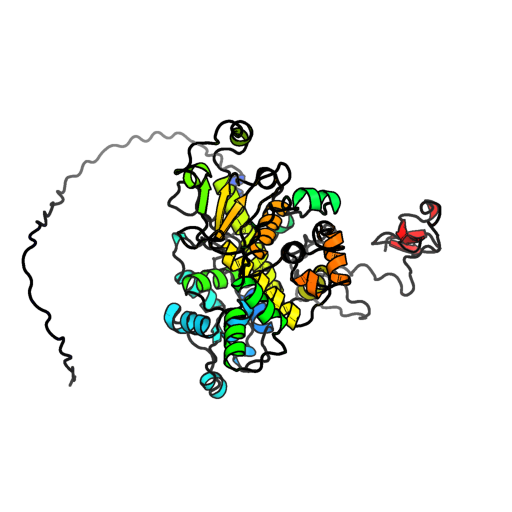1 506 ? 21.492 -0.002 37.445 1.00 40.38 506 GLY A O 1
ATOM 3880 N N . VAL A 1 507 ? 19.864 -0.063 35.906 1.00 41.59 507 VAL A N 1
ATOM 3881 C CA . VAL A 1 507 ? 20.731 -0.447 34.791 1.00 41.59 507 VAL A CA 1
ATOM 3882 C C . VAL A 1 507 ? 21.294 0.819 34.151 1.00 41.59 507 VAL A C 1
ATOM 3884 O O . VAL A 1 507 ? 20.560 1.653 33.623 1.00 41.59 507 VAL A O 1
ATOM 3887 N N . SER A 1 508 ? 22.616 0.970 34.214 1.00 38.62 508 SER A N 1
ATOM 3888 C CA . SER A 1 508 ? 23.345 2.004 33.483 1.00 38.62 508 SER A CA 1
ATOM 3889 C C . SER A 1 508 ? 23.226 1.727 31.985 1.00 38.62 508 SER A C 1
ATOM 3891 O O . SER A 1 508 ? 23.890 0.824 31.479 1.00 38.62 508 SER A O 1
ATOM 3893 N N . CYS A 1 509 ? 22.423 2.507 31.257 1.00 38.88 509 CYS A N 1
ATOM 3894 C CA . CYS A 1 509 ? 22.572 2.593 29.806 1.00 38.88 509 CYS A CA 1
ATOM 3895 C C . CYS A 1 509 ? 24.028 2.976 29.511 1.00 38.88 509 CYS A C 1
ATOM 3897 O O . CYS A 1 509 ? 24.535 3.954 30.067 1.00 38.88 509 CYS A O 1
ATOM 3899 N N . PHE A 1 510 ? 24.725 2.187 28.692 1.00 44.06 510 PHE A N 1
ATOM 3900 C CA . PHE A 1 510 ? 26.069 2.548 28.253 1.00 44.06 510 PHE A CA 1
ATOM 3901 C C . PHE A 1 510 ? 26.043 3.956 27.651 1.00 44.06 510 PHE A C 1
ATOM 3903 O O . PHE A 1 510 ? 25.130 4.318 26.909 1.00 44.06 510 PHE A O 1
ATOM 3910 N N . THR A 1 511 ? 27.064 4.745 27.979 1.00 43.00 511 THR A N 1
ATOM 3911 C CA . THR A 1 511 ? 27.398 5.989 27.286 1.00 43.00 511 THR A CA 1
ATOM 3912 C C . THR A 1 511 ? 27.284 5.767 25.780 1.00 43.00 511 THR A C 1
ATOM 3914 O O . THR A 1 511 ? 28.032 4.946 25.244 1.00 43.00 511 THR A O 1
ATOM 3917 N N . CYS A 1 512 ? 26.387 6.506 25.101 1.00 45.28 512 CYS A N 1
ATOM 3918 C CA . CYS A 1 512 ? 26.510 6.767 23.661 1.00 45.28 512 CYS A CA 1
ATOM 3919 C C . CYS A 1 512 ? 28.003 6.967 23.376 1.00 45.28 512 CYS A C 1
ATOM 3921 O O . CYS A 1 512 ? 28.648 7.723 24.115 1.00 45.28 512 CYS A O 1
ATOM 3923 N N . MET A 1 513 ? 28.554 6.288 22.358 1.00 48.69 513 MET A N 1
ATOM 3924 C CA . MET A 1 513 ? 29.923 6.553 21.907 1.00 48.69 513 MET A CA 1
ATOM 3925 C C . MET A 1 513 ? 30.112 8.065 21.875 1.00 48.69 513 MET A C 1
ATOM 3927 O O . MET A 1 513 ? 29.269 8.768 21.307 1.00 48.69 513 MET A O 1
ATOM 3931 N N . LYS A 1 514 ? 31.132 8.560 22.594 1.00 52.00 514 LYS A N 1
ATOM 3932 C CA . LYS A 1 514 ? 31.364 9.998 22.733 1.00 52.00 514 LYS A CA 1
ATOM 3933 C C . LYS A 1 514 ? 31.299 10.595 21.336 1.00 52.00 514 LYS A C 1
ATOM 3935 O O . LYS A 1 514 ? 31.986 10.121 20.431 1.00 52.00 514 LYS A O 1
ATOM 3940 N N . ALA A 1 515 ? 30.448 11.606 21.166 1.00 57.09 515 ALA A N 1
ATOM 3941 C CA . ALA A 1 515 ? 30.507 12.421 19.970 1.00 57.09 515 ALA A CA 1
ATOM 3942 C C . ALA A 1 515 ? 31.984 12.800 19.753 1.00 57.09 515 ALA A C 1
ATOM 3944 O O . ALA A 1 515 ? 32.667 13.102 20.744 1.00 57.09 515 ALA A O 1
ATOM 3945 N N . PRO A 1 516 ? 32.490 12.724 18.510 1.00 62.56 516 PRO A N 1
ATOM 3946 C CA . PRO A 1 516 ? 33.858 13.111 18.222 1.00 62.56 516 PRO A CA 1
ATOM 3947 C C . PRO A 1 516 ? 34.139 14.483 18.851 1.00 62.56 516 PRO A C 1
ATOM 3949 O O . PRO A 1 516 ? 33.226 15.320 18.875 1.00 62.56 516 PRO A O 1
ATOM 3952 N N . PRO A 1 517 ? 35.337 14.714 19.418 1.00 71.50 517 PRO A N 1
ATOM 3953 C CA . PRO A 1 517 ? 35.622 15.956 20.120 1.00 71.50 517 PRO A CA 1
ATOM 3954 C C . PRO A 1 517 ? 35.260 17.151 19.223 1.00 71.50 517 PRO A C 1
ATOM 3956 O O . PRO A 1 517 ? 35.562 17.115 18.025 1.00 71.50 517 PRO A O 1
ATOM 3959 N N . PRO A 1 518 ? 34.577 18.181 19.758 1.00 67.19 518 PRO A N 1
ATOM 3960 C CA . PRO A 1 518 ? 34.137 19.321 18.963 1.00 67.19 518 PRO A CA 1
ATOM 3961 C C . PRO A 1 518 ? 35.321 19.897 18.176 1.00 67.19 518 PRO A C 1
ATOM 3963 O O . PRO A 1 518 ? 36.356 20.229 18.749 1.00 67.19 518 PRO A O 1
ATOM 3966 N N . GLY A 1 519 ? 35.179 19.941 16.847 1.00 75.25 519 GLY A N 1
ATOM 3967 C CA . GLY A 1 519 ? 36.241 20.330 15.912 1.00 75.25 519 GLY A CA 1
ATOM 3968 C C . GLY A 1 519 ? 36.926 19.179 15.162 1.00 75.25 519 GLY A C 1
ATOM 3969 O O . GLY A 1 519 ? 37.716 19.443 14.257 1.00 75.25 519 GLY A O 1
ATOM 3970 N N . SER A 1 520 ? 36.629 17.909 15.457 1.00 79.69 520 SER A N 1
ATOM 3971 C CA . SER A 1 520 ? 37.179 16.801 14.667 1.00 79.69 520 SER A CA 1
ATOM 3972 C C . SER A 1 520 ? 36.484 16.701 13.303 1.00 79.69 520 SER A C 1
ATOM 3974 O O . SER A 1 520 ? 35.274 16.475 13.218 1.00 79.69 520 SER A O 1
ATOM 3976 N N . THR A 1 521 ? 37.253 16.842 12.229 1.00 91.12 521 THR A N 1
ATOM 3977 C CA . THR A 1 521 ? 36.787 16.657 10.851 1.00 91.12 521 THR A CA 1
ATOM 3978 C C . THR A 1 521 ? 36.983 15.204 10.401 1.00 91.12 521 THR A C 1
ATOM 3980 O O . THR A 1 521 ? 37.834 14.486 10.926 1.00 91.12 521 THR A O 1
ATOM 3983 N N . ARG A 1 522 ? 36.198 14.737 9.421 1.00 95.06 522 ARG A N 1
ATOM 3984 C CA . ARG A 1 522 ? 36.499 13.484 8.697 1.00 95.06 522 ARG A CA 1
ATOM 3985 C C . ARG A 1 522 ? 37.523 13.702 7.587 1.00 95.06 522 ARG A C 1
ATOM 3987 O O . ARG A 1 522 ? 38.067 12.725 7.089 1.00 95.06 522 ARG A O 1
ATOM 3994 N N . ASP A 1 523 ? 37.786 14.947 7.205 1.00 96.31 523 ASP A N 1
ATOM 3995 C CA . ASP A 1 523 ? 38.776 15.294 6.193 1.00 96.31 523 ASP A CA 1
ATOM 3996 C C . ASP A 1 523 ? 40.192 15.084 6.737 1.00 96.31 523 ASP A C 1
ATOM 3998 O O . ASP A 1 523 ? 40.609 15.698 7.718 1.00 96.31 523 ASP A O 1
ATOM 4002 N N . THR A 1 524 ? 40.951 14.206 6.089 1.00 96.62 524 THR A N 1
ATOM 4003 C CA . THR A 1 524 ? 42.347 13.960 6.460 1.00 96.62 524 THR A CA 1
ATOM 4004 C C . THR A 1 524 ? 43.307 15.032 5.925 1.00 96.62 524 THR A C 1
ATOM 4006 O O . THR A 1 524 ? 44.509 14.965 6.188 1.00 96.62 524 THR A O 1
ATOM 4009 N N . GLY A 1 525 ? 42.831 15.991 5.127 1.00 96.75 525 GLY A N 1
ATOM 4010 C CA . GLY A 1 525 ? 43.660 16.937 4.375 1.00 96.75 525 GLY A CA 1
ATOM 4011 C C . GLY A 1 525 ? 44.398 16.277 3.204 1.00 96.75 525 GLY A C 1
ATOM 4012 O O . GLY A 1 525 ? 45.435 16.761 2.756 1.00 96.75 525 GLY A O 1
ATOM 4013 N N . GLY A 1 526 ? 43.946 15.101 2.760 1.00 96.31 526 GLY A N 1
ATOM 4014 C CA . GLY A 1 526 ? 44.489 14.388 1.604 1.00 96.31 526 GLY A CA 1
ATOM 4015 C C . GLY A 1 526 ? 43.607 14.546 0.379 1.00 96.31 526 GLY A C 1
ATOM 4016 O O . GLY A 1 526 ? 42.397 14.673 0.516 1.00 96.31 526 GLY A O 1
ATOM 4017 N N . THR A 1 527 ? 44.199 14.475 -0.813 1.00 96.62 527 THR A N 1
ATOM 4018 C CA . THR A 1 527 ? 43.451 14.419 -2.074 1.00 96.62 527 THR A CA 1
ATOM 4019 C C . THR A 1 527 ? 43.585 13.052 -2.733 1.00 96.62 527 THR A C 1
ATOM 4021 O O . THR A 1 527 ? 44.620 12.391 -2.618 1.00 96.62 527 THR A O 1
ATOM 4024 N N . CYS A 1 528 ? 42.523 12.651 -3.424 1.00 96.38 528 CYS A N 1
ATOM 4025 C CA . CYS A 1 528 ? 42.449 11.456 -4.252 1.00 96.38 528 CYS A CA 1
ATOM 4026 C C . CYS A 1 528 ? 42.105 11.785 -5.715 1.00 96.38 528 CYS A C 1
ATOM 4028 O O . CYS A 1 528 ? 41.474 10.996 -6.415 1.00 96.38 528 CYS A O 1
ATOM 4030 N N . SER A 1 529 ? 42.495 12.976 -6.181 1.00 91.44 529 SER A N 1
ATOM 4031 C CA . SER A 1 529 ? 42.222 13.457 -7.542 1.00 91.44 529 SER A CA 1
ATOM 4032 C C . SER A 1 529 ? 42.881 12.609 -8.632 1.00 91.44 529 SER A C 1
ATOM 4034 O O . SER A 1 529 ? 42.270 12.382 -9.671 1.00 91.44 529 SER A O 1
ATOM 4036 N N . LEU A 1 530 ? 44.099 12.124 -8.379 1.00 90.19 530 LEU A N 1
ATOM 4037 C CA . LEU A 1 530 ? 44.885 11.327 -9.329 1.00 90.19 530 LEU A CA 1
ATOM 4038 C C . LEU A 1 530 ? 45.169 9.901 -8.836 1.00 90.19 530 LEU A C 1
ATOM 4040 O O . LEU A 1 530 ? 45.384 9.000 -9.639 1.00 90.19 530 LEU A O 1
ATOM 4044 N N . PHE A 1 531 ? 45.160 9.680 -7.520 1.00 94.56 531 PHE A N 1
ATOM 4045 C CA . PHE A 1 531 ? 45.509 8.399 -6.904 1.00 94.56 531 PHE A CA 1
ATOM 4046 C C . PHE A 1 531 ? 44.572 8.071 -5.743 1.00 94.56 531 PHE A C 1
ATOM 4048 O O . PHE A 1 531 ? 43.945 8.957 -5.170 1.00 94.56 531 PHE A O 1
ATOM 4055 N N . LYS A 1 532 ? 44.502 6.795 -5.347 1.00 94.19 532 LYS A N 1
ATOM 4056 C CA . LYS A 1 532 ? 43.784 6.394 -4.127 1.00 94.19 532 LYS A CA 1
ATOM 4057 C C . LYS A 1 532 ? 44.402 7.063 -2.893 1.00 94.19 532 LYS A C 1
ATOM 4059 O O . LYS A 1 532 ? 45.595 7.373 -2.867 1.00 94.19 532 LYS A O 1
ATOM 4064 N N . CYS A 1 533 ? 43.598 7.241 -1.848 1.00 97.06 533 CYS A N 1
ATOM 4065 C CA . CYS A 1 533 ? 44.067 7.783 -0.578 1.00 97.06 533 CYS A CA 1
ATOM 4066 C C . CYS A 1 533 ? 45.251 6.983 -0.025 1.00 97.06 533 CYS A C 1
ATOM 4068 O O . CYS A 1 533 ? 45.259 5.750 -0.043 1.00 97.06 533 CYS A O 1
ATOM 4070 N N . ARG A 1 534 ? 46.286 7.690 0.449 1.00 96.25 534 ARG A N 1
ATOM 4071 C CA . ARG A 1 534 ? 47.502 7.047 0.963 1.00 96.25 534 ARG A CA 1
ATOM 4072 C C . ARG A 1 534 ? 47.164 6.161 2.158 1.00 96.25 534 ARG A C 1
ATOM 4074 O O . ARG A 1 534 ? 46.543 6.623 3.110 1.00 96.25 534 ARG A O 1
ATOM 4081 N N . ARG A 1 535 ? 47.689 4.932 2.160 1.00 96.06 535 ARG A N 1
ATOM 4082 C CA . ARG A 1 535 ? 47.496 3.952 3.245 1.00 96.06 535 ARG A CA 1
ATOM 4083 C C . ARG A 1 535 ? 47.922 4.477 4.624 1.00 96.06 535 ARG A C 1
ATOM 4085 O O . ARG A 1 535 ? 47.341 4.080 5.627 1.00 96.06 535 ARG A O 1
ATOM 4092 N N . SER A 1 536 ? 48.881 5.406 4.675 1.00 96.25 536 SER A N 1
ATOM 4093 C CA . SER A 1 536 ? 49.313 6.072 5.914 1.00 96.25 536 SER A CA 1
ATOM 4094 C C . SER A 1 536 ? 48.203 6.873 6.602 1.00 96.25 536 SER A C 1
ATOM 4096 O O . SER A 1 536 ? 48.292 7.112 7.798 1.00 96.25 536 SER A O 1
ATOM 4098 N N . ARG A 1 537 ? 47.148 7.258 5.873 1.00 96.75 537 ARG A N 1
ATOM 4099 C CA . ARG A 1 537 ? 45.997 8.006 6.396 1.00 96.75 537 ARG A CA 1
ATOM 4100 C C . ARG A 1 537 ? 44.955 7.103 7.066 1.00 96.75 537 ARG A C 1
ATOM 4102 O O . ARG A 1 537 ? 43.953 7.603 7.561 1.00 96.75 537 ARG A O 1
ATOM 4109 N N . GLY A 1 538 ? 45.176 5.788 7.116 1.00 97.06 538 GLY A N 1
ATOM 4110 C CA . GLY A 1 538 ? 44.242 4.825 7.705 1.00 97.06 538 GLY A CA 1
ATOM 4111 C C . GLY A 1 538 ? 43.051 4.500 6.795 1.00 97.06 538 GLY A C 1
ATOM 4112 O O . GLY A 1 538 ? 43.135 4.618 5.571 1.00 97.06 538 GLY A O 1
ATOM 4113 N N . ARG A 1 539 ? 41.941 4.050 7.398 1.00 97.06 539 ARG A N 1
ATOM 4114 C CA . ARG A 1 539 ? 40.698 3.696 6.688 1.00 97.06 539 ARG A CA 1
ATOM 4115 C C . ARG A 1 539 ? 40.014 4.951 6.139 1.00 97.06 539 ARG A C 1
ATOM 4117 O O . ARG A 1 539 ? 39.343 5.670 6.880 1.00 97.06 539 ARG A O 1
ATOM 4124 N N . THR A 1 540 ? 40.228 5.204 4.850 1.00 97.56 540 THR A N 1
ATOM 4125 C CA . THR A 1 540 ? 39.773 6.398 4.129 1.00 97.56 540 THR A CA 1
ATOM 4126 C C . THR A 1 540 ? 39.013 6.032 2.859 1.00 97.56 540 THR A C 1
ATOM 4128 O O . THR A 1 540 ? 39.419 5.121 2.142 1.00 97.56 540 THR A O 1
ATOM 4131 N N . ASP A 1 541 ? 37.971 6.809 2.570 1.00 96.56 541 ASP A N 1
ATOM 4132 C CA . ASP A 1 541 ? 37.231 6.830 1.312 1.00 96.56 541 ASP A CA 1
ATOM 4133 C C . ASP A 1 541 ? 37.604 8.086 0.511 1.00 96.56 541 ASP A C 1
ATOM 4135 O O . ASP A 1 541 ? 37.979 9.119 1.075 1.00 96.56 541 ASP A O 1
ATOM 4139 N N . CYS A 1 542 ? 37.490 8.002 -0.814 1.00 96.12 542 CYS A N 1
ATOM 4140 C CA . CYS A 1 542 ? 37.623 9.154 -1.700 1.00 96.12 542 CYS A CA 1
ATOM 4141 C C . CYS A 1 542 ? 36.248 9.800 -1.894 1.00 96.12 542 CYS A C 1
ATOM 4143 O O . CYS A 1 542 ? 35.355 9.187 -2.478 1.00 96.12 542 CYS A O 1
ATOM 4145 N N . SER A 1 543 ? 36.064 11.019 -1.395 1.00 94.38 543 SER A N 1
ATOM 4146 C CA . SER A 1 543 ? 34.827 11.777 -1.573 1.00 94.38 543 SER A CA 1
ATOM 4147 C C . SER A 1 543 ? 34.672 12.288 -3.009 1.00 94.38 543 SER A C 1
ATOM 4149 O O . SER A 1 543 ? 35.617 12.330 -3.802 1.00 94.38 543 SER A O 1
ATOM 4151 N N . TRP A 1 544 ? 33.455 12.716 -3.345 1.00 87.75 544 TRP A N 1
ATOM 4152 C CA . TRP A 1 544 ? 33.120 13.265 -4.660 1.00 87.75 544 TRP A CA 1
ATOM 4153 C C . TRP A 1 544 ? 33.931 14.529 -5.004 1.00 87.75 544 TRP A C 1
ATOM 4155 O O . TRP A 1 544 ? 34.319 14.699 -6.158 1.00 87.75 544 TRP A O 1
ATOM 4165 N N . ASP A 1 545 ? 34.292 15.347 -4.006 1.00 90.44 545 ASP A N 1
ATOM 4166 C CA . ASP A 1 545 ? 35.170 16.523 -4.134 1.00 90.44 545 ASP A CA 1
ATOM 4167 C C . ASP A 1 545 ? 36.673 16.169 -4.131 1.00 90.44 545 ASP A C 1
ATOM 4169 O O . ASP A 1 545 ? 37.530 17.031 -3.942 1.00 90.44 545 ASP A O 1
ATOM 4173 N N . LYS A 1 546 ? 37.009 14.894 -4.373 1.00 96.25 546 LYS A N 1
ATOM 4174 C CA . LYS A 1 546 ? 38.380 14.367 -4.482 1.00 96.25 546 LYS A CA 1
ATOM 4175 C C . LYS A 1 546 ? 39.214 14.544 -3.212 1.00 96.25 546 LYS A C 1
ATOM 4177 O O . LYS A 1 546 ? 40.441 14.695 -3.298 1.00 96.25 546 LYS A O 1
ATOM 4182 N N . LYS A 1 547 ? 38.586 14.464 -2.038 1.00 97.50 547 LYS A N 1
ATOM 4183 C CA . LYS A 1 547 ? 39.266 14.464 -0.737 1.00 97.50 547 LYS A CA 1
ATOM 4184 C C . LYS A 1 547 ? 39.281 13.080 -0.104 1.00 97.50 547 LYS A C 1
ATOM 4186 O O . LYS A 1 547 ? 38.425 12.236 -0.344 1.00 97.50 547 LYS A O 1
ATOM 4191 N N . CYS A 1 548 ? 40.283 12.850 0.729 1.00 98.00 548 CYS A N 1
ATOM 4192 C CA . CYS A 1 548 ? 40.408 11.639 1.520 1.00 98.00 548 CYS A CA 1
ATOM 4193 C C . CYS A 1 548 ? 39.708 11.830 2.857 1.00 98.00 548 CYS A C 1
ATOM 4195 O O . CYS A 1 548 ? 40.239 12.504 3.745 1.00 98.00 548 CYS A O 1
ATOM 4197 N N . ILE A 1 549 ? 38.543 11.210 3.002 1.00 97.50 549 ILE A N 1
ATOM 4198 C CA . ILE A 1 549 ? 37.720 11.292 4.205 1.00 97.50 549 ILE A CA 1
ATOM 4199 C C . ILE A 1 549 ? 37.769 9.980 4.984 1.00 97.50 549 ILE A C 1
ATOM 4201 O O . ILE A 1 549 ? 37.815 8.901 4.404 1.00 97.50 549 ILE A O 1
ATOM 4205 N N . CYS A 1 550 ? 37.761 10.040 6.310 1.00 97.25 550 CYS A N 1
ATOM 4206 C CA . CYS A 1 550 ? 37.728 8.845 7.147 1.00 97.25 550 CYS A CA 1
ATOM 4207 C C . CYS A 1 550 ? 36.438 8.053 6.961 1.00 97.25 550 CYS A C 1
ATOM 4209 O O . CYS A 1 550 ? 35.380 8.662 6.803 1.00 97.25 550 CYS A O 1
ATOM 4211 N N . HIS A 1 551 ? 36.500 6.719 7.034 1.00 95.50 551 HIS A N 1
ATOM 4212 C CA . HIS A 1 551 ? 35.309 5.857 7.033 1.00 95.50 551 HIS A CA 1
ATOM 4213 C C . HIS A 1 551 ? 34.338 6.235 8.163 1.00 95.50 551 HIS A C 1
ATOM 4215 O O . HIS A 1 551 ? 34.700 6.887 9.146 1.00 95.50 551 HIS A O 1
ATOM 4221 N N . LYS A 1 552 ? 33.079 5.808 8.043 1.00 84.69 552 LYS A N 1
ATOM 4222 C CA . LYS A 1 552 ? 32.096 5.966 9.121 1.00 84.69 552 LYS A CA 1
ATOM 4223 C C . LYS A 1 552 ? 32.603 5.252 10.386 1.00 84.69 552 LYS A C 1
ATOM 4225 O O . LYS A 1 552 ? 33.104 4.136 10.292 1.00 84.69 552 LYS A O 1
ATOM 4230 N N . GLY A 1 553 ? 32.503 5.912 11.542 1.00 86.06 553 GLY A N 1
ATOM 4231 C CA . GLY A 1 553 ? 33.075 5.425 12.807 1.00 86.06 553 GLY A CA 1
ATOM 4232 C C . GLY A 1 553 ? 34.543 5.805 13.042 1.00 86.06 553 GLY A C 1
ATOM 4233 O O . GLY A 1 553 ? 35.123 5.362 14.027 1.00 86.06 553 GLY A O 1
ATOM 4234 N N . TYR A 1 554 ? 35.140 6.616 12.161 1.00 93.38 554 TYR A N 1
ATOM 4235 C CA . TYR A 1 554 ? 36.487 7.163 12.316 1.00 93.38 554 TYR A CA 1
ATOM 4236 C C . TYR A 1 554 ? 36.477 8.695 12.164 1.00 93.38 554 TYR A C 1
ATOM 4238 O O . TYR A 1 554 ? 35.676 9.243 11.401 1.00 93.38 554 TYR A O 1
ATOM 4246 N N . HIS A 1 555 ? 37.419 9.380 12.815 1.00 94.62 555 HIS A N 1
ATOM 4247 C CA . HIS A 1 555 ? 37.675 10.817 12.665 1.00 94.62 555 HIS A CA 1
ATOM 4248 C C . HIS A 1 555 ? 39.152 11.084 12.341 1.00 94.62 555 HIS A C 1
ATOM 4250 O O . HIS A 1 555 ? 40.029 10.264 12.630 1.00 94.62 555 HIS A O 1
ATOM 4256 N N . ALA A 1 556 ? 39.436 12.212 11.685 1.00 96.06 556 ALA A N 1
ATOM 4257 C CA . ALA A 1 556 ? 40.791 12.566 11.288 1.00 96.06 556 ALA A CA 1
ATOM 4258 C C . ALA A 1 556 ? 41.544 13.209 12.459 1.00 96.06 556 ALA A C 1
ATOM 4260 O O . ALA A 1 556 ? 41.145 14.244 12.988 1.00 96.06 556 ALA A O 1
ATOM 4261 N N . VAL A 1 557 ? 42.676 12.612 12.824 1.00 94.38 557 VAL A N 1
ATOM 4262 C CA . VAL A 1 557 ? 43.616 13.122 13.825 1.00 94.38 557 VAL A CA 1
ATOM 4263 C C . VAL A 1 557 ? 44.974 13.242 13.149 1.00 94.38 557 VAL A C 1
ATOM 4265 O O . VAL A 1 557 ? 45.537 12.243 12.695 1.00 94.38 557 VAL A O 1
ATOM 4268 N N . HIS A 1 558 ? 45.475 14.472 13.013 1.00 94.25 558 HIS A N 1
ATOM 4269 C CA . HIS A 1 558 ? 46.729 14.776 12.305 1.00 94.25 558 HIS A CA 1
ATOM 4270 C C . HIS A 1 558 ? 46.810 14.133 10.904 1.00 94.25 558 HIS A C 1
ATOM 4272 O O . HIS A 1 558 ? 47.819 13.552 10.510 1.00 94.25 558 HIS A O 1
ATOM 4278 N N . GLY A 1 559 ? 45.703 14.189 10.158 1.00 95.19 559 GLY A N 1
ATOM 4279 C CA . GLY A 1 559 ? 45.608 13.658 8.797 1.00 95.19 559 GLY A CA 1
ATOM 4280 C C . GLY A 1 559 ? 45.554 12.131 8.679 1.00 95.19 559 GLY A C 1
ATOM 4281 O O . GLY A 1 559 ? 45.692 11.606 7.573 1.00 95.19 559 GLY A O 1
ATOM 4282 N N . SER A 1 560 ? 45.330 11.418 9.786 1.00 96.19 560 SER A N 1
ATOM 4283 C CA . SER A 1 560 ? 45.109 9.969 9.812 1.00 96.19 560 SER A CA 1
ATOM 4284 C C . SER A 1 560 ? 43.809 9.616 10.524 1.00 96.19 560 SER A C 1
ATOM 4286 O O . SER A 1 560 ? 43.464 10.211 11.539 1.00 96.19 560 SER A O 1
ATOM 4288 N N . CYS A 1 561 ? 43.100 8.615 10.022 1.00 96.50 561 CYS A N 1
ATOM 4289 C CA . CYS A 1 561 ? 41.829 8.180 10.577 1.00 96.50 561 CYS A CA 1
ATOM 4290 C C . CYS A 1 561 ? 42.021 7.308 11.809 1.00 96.50 561 CYS A C 1
ATOM 4292 O O . CYS A 1 561 ? 42.697 6.275 11.756 1.00 96.50 561 CYS A O 1
ATOM 4294 N N . LYS A 1 562 ? 41.391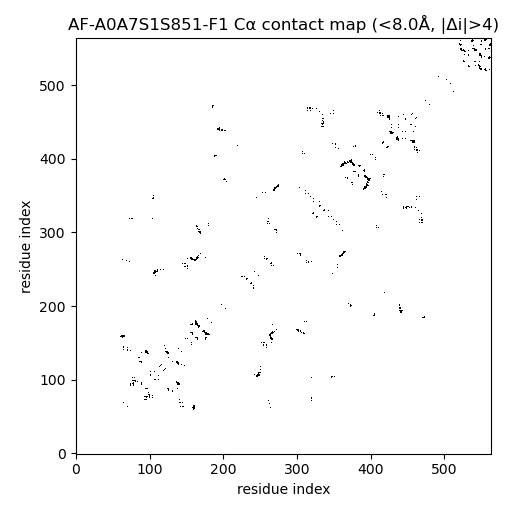 7.716 12.909 1.00 94.31 562 LYS A N 1
ATOM 4295 C CA . LYS A 1 562 ? 41.339 6.986 14.176 1.00 94.31 562 LYS A CA 1
ATOM 4296 C C . LYS A 1 562 ? 39.890 6.598 14.485 1.00 94.31 562 LYS A C 1
ATOM 4298 O O . LYS A 1 562 ? 39.004 7.366 14.117 1.00 94.31 562 LYS A O 1
ATOM 4303 N N . PRO A 1 563 ? 39.636 5.415 15.075 1.00 91.69 563 PRO A N 1
ATOM 4304 C CA . PRO A 1 563 ? 38.296 5.048 15.530 1.00 91.69 563 PRO A CA 1
ATOM 4305 C C . PRO A 1 563 ? 37.737 6.111 16.484 1.00 91.69 563 PRO A C 1
ATOM 4307 O O . PRO A 1 563 ? 38.510 6.727 17.222 1.00 91.69 563 PRO A O 1
ATOM 4310 N N . ASN A 1 564 ? 36.425 6.341 16.421 1.00 78.50 564 ASN A N 1
ATOM 4311 C CA . ASN A 1 564 ? 35.702 7.243 17.323 1.00 78.50 564 ASN A CA 1
ATOM 4312 C C . ASN A 1 564 ? 35.679 6.755 18.770 1.00 78.50 564 ASN A C 1
ATOM 4314 O O . ASN A 1 564 ? 35.661 5.520 18.976 1.00 78.50 564 ASN A O 1
#

Sequence (564 aa):
VALVGDEECPSLGAGDAGREDCSLSALQLHGRRAARDTFQGSEQIHAITDAELLRKAAPPPPPICDRSIVEETCGRLNRLTREYWGTAADADASVVNAAELAEQLMVSRDSVLEYLGIHLRARNLETDPTALAGGSFAVWCTELCAKTMEAIPPSHRPTTSDKGCYLPKGSATPKCDVDVSGEVFRHVRFDDHDPAEAASKFAESPSRTKPEGETDSDAEEMQELIRNRDHLNSTAEMRALEAMDYPPRSNKQLAISIANLFRVYPLCDIKVIRSEEAAAGSPESALETGSARQHLGAHWEDEVQKVAVQAQVFSAVTLRGLNTQKADQQMAKWFGTNAQPSQKEVRRLVNGISSLLANVDYVYPGKQCHKTTYAYVHPSPPYNKNGRGQYVFYLCDTYMRAPMGEKIETLTHEASHHQLMMCEDVCFSGSGSQCQRAYGRTTCAKLAQQAPEKAIRNADNVAYFVNDMQPNPPRPDCPTYPSCSVDDFCGCPAGRERYTAKAASGVSCFTCMKAPPPGSTRDTGGTCSLFKCRRSRGRTDCSWDKKCICHKGYHAVHGSCKPN

Radius of gyration: 29.71 Å; Cα contacts (8 Å, |Δi|>4): 823; chains: 1; bounding box: 102×84×72 Å

Mean predicted aligned error: 12.93 Å

Secondary structure (DSSP, 8-state):
-------PPPP--------------------------------------HHHHHHHTSPPPPPTT-HHHHHHHHHHHTTS-TTS---TTTT-TTEEEHHHHHHHHT--HHHHHHIIIIIS-PPP----HHHHHTT--EEEHHHHHHHHHHHS-GGGS-SSTTEEEE--TT-SS-EEEEE--HHHHTT-------HHHHHHHH---------TT---HHHHHHHHHHHTGGG--SHHHHHHHHHHHS----HHHHHHHHHHHTTEEPPP--EEEEHHHHTTT--S--SS-HHHHTTT-TTHHHHHHHHHHHHHHHHHHHHHHTTSHHHHHHHHHHHS---HHHHHHHHHHHHHHHHHHTTEEEEES-TT--TT--EEE--STTTTB-TTS-EEEEE-HHHHHS-HHHHHHHHHHHHHHSTTT--B--EEES-GGG-EE--SHHHHHHHHHH-HHHHTTBHHHHHHHHHHTSPPPPPTTS---TTS-TTS-S-PPTT--------TT--------PPPPTT--SEEEEE-SSSPPPGGG-SEEE-TTSEEEEPTTEEEETTEEEE-

Organism: Alexandrium catenella (NCBI:txid2925)